Protein 3IVY (pdb70)

Radius of gyration: 20.56 Å; Cα contacts (8 Å, |Δi|>4): 728; chains: 1; bounding box: 54×57×47 Å

Sequence (399 aa):
PNLPPGFDFTDPAIYAERLPVAEFAELRSAAPIWWNNGQDPGKGGGFHDGGFWAITKLNDVKEISRRHSDVFSSYEENGVIPRFKNDIAREDIEVQRFVMLNMDAPHHHTRLRKIISRGFTPRAVGRLHDELQERAQKIAAEAAAAGSGDFVEQVSCELPLQAIAGLLGVPQQEDRGKLFHWSNEMTGNEDPEYAHIDPKASSAELIGYAMKMAEEKIVTQLIQADGEKLSDDEFGFFVVMMLAVAGNETTRNSSITQGMMAFAEHPDQWELYKKVRPETAADEIVRWATPVTAFQRTALRDYELSGVQIIKKGQRVVMFYRSANFDEEVFQDPFTFNILRNPNPHVGFGGTGAHYCIGANLARMMTINLIFNAVADHMMPDLKPISAPERLRSGWLLNGIKHWQVVDYTG

Foldseek 3Di:
DPDDPLDALLALVVLLPDRPQVVLVCCLVPPQWDWRFHDALGFQADGPGTFIEHQAQVLQQVLQAPCVFWACQPQHWARHHRSPDDSVVRNVLCLALSRHGPPVNVQVCVLCLLLQPPVLLVVCQVVLLVVLLVLLQVCLVVQWFWCLVRFQAPSLLVSLCVSVVPDPVCSVLLSVLLVLQDDFCFPVNVPGDNVVSLVVQLVVQLVVCVPAVSNSQQDPCCRHDDSSSSSSHSSVCSVPRGQLLSQLQVQLVVLCQVVVVQLVVCLVPVDPQQLLLSLLRRLQFQKIKTAGCAWDAGPRDTRGHGHMYIHGLNSNSQRCVPFPPSVRRDSPGPPRQGQSQGRPHDPRNSCVVSSSSSNSSNSNSLSVRQSPKHFDDDFRFGSGSTGTGTDTTMIRRND

Organism: Mycobacterium tuberculosis (strain ATCC 25618 / H37Rv) (NCBI:txid83332)

CATH classification: 1.10.630.10

Nearest PDB structures (foldseek):
  3iw1-assembly1_A  TM=1.002E+00  e=1.110E-66  Mycobacterium tuberculosis H37Rv
  7zqr-assembly2_B  TM=9.983E-01  e=8.176E-66  Mycobacterium tuberculosis H37Rv
  7zic-assembly2_B  TM=9.950E-01  e=1.049E-65  Mycobacterium tuberculosis H37Rv
  7qwn-assembly1_B  TM=9.939E-01  e=3.308E-65  Mycobacterium tuberculosis H37Rv
  2xn8-assembly1_A  TM=9.928E-01  e=6.020E-65  Mycobacterium tuberculosis H37Rv

Solvent-accessible surface area: 16709 Å² total; per-residue (Å²): 71,133,25,78,139,76,26,15,0,0,45,5,50,18,1,38,131,95,35,0,57,74,27,3,30,50,0,17,94,59,17,54,14,56,90,0,38,18,92,133,46,125,3,0,3,10,138,72,37,0,0,39,0,0,0,34,3,103,8,0,42,43,0,7,131,59,38,113,3,1,1,2,99,64,19,6,1,27,0,18,28,100,60,132,39,41,88,119,43,4,62,90,59,49,116,20,15,39,5,22,36,75,101,132,8,80,84,13,57,113,0,4,44,39,0,24,45,116,156,9,14,44,67,13,58,106,68,0,75,131,78,1,57,130,10,0,38,95,3,32,93,58,20,50,10,21,0,7,125,61,0,0,25,71,0,2,6,11,4,13,0,13,7,7,48,4,58,122,133,31,29,55,100,3,30,113,30,4,61,32,14,16,43,37,52,5,109,72,62,79,149,39,71,41,133,42,6,31,65,93,0,36,39,33,1,67,47,18,1,136,148,120,43,3,61,94,0,22,113,59,109,87,64,99,2,49,56,55,38,0,0,51,6,6,17,14,14,3,36,51,26,0,18,24,10,34,3,2,0,0,10,0,3,52,2,2,39,133,43,86,115,35,14,84,59,3,38,157,89,82,18,151,34,1,3,28,0,1,4,0,50,0,0,8,15,1,0,32,0,16,0,0,76,132,68,22,110,0,79,62,34,88,0,89,149,31,50,0,0,0,0,0,8,16,0,0,0,9,2,88,147,49,5,153,91,12,94,67,1,48,0,87,13,118,108,33,47,22,0,10,25,13,5,73,34,48,34,72,44,46,17,5,96,15,15,58,45,2,1,43,11,0,1,42,0,0,7,78,67,2,50,78,15,103,65,98,63,77,44,84,36,8,69,4,3,16,6,0,1,5,32,55,9,70,1,36,2,90,45

InterPro domains:
  IPR001128 Cytochrome P450 [PF00067] (304-393)
  IPR002397 Cytochrome P450, B-class [PR00359] (119-130)
  IPR002397 Cytochrome P450, B-class [PR00359] (165-181)
  IPR002397 Cytochrome P450, B-class [PR00359] (182-197)
  IPR002397 Cytochrome P450, B-class [PR00359] (222-244)
  IPR002397 Cytochrome P450, B-class [PR00359] (301-312)
  IPR002397 Cytochrome P450, B-class [PR00359] (318-345)
  IPR002397 Cytochrome P450, B-class [PR00359] (346-361)
  IPR002397 Cytochrome P450, B-class [PR00359] (368-377)
  IPR002397 Cytochrome P450, B-class [PR00359] (377-388)
  IPR036396 Cytochrome P450 superfamily [G3DSA:1.10.630.10] (21-433)
  IPR036396 Cytochrome P450 superfamily [SSF48264] (16-428)

Secondary structure (DSSP, 8-state):
----TT--TT-HHHHTT---HHHHHHHHHH-SEEEEE--TT-STT--SSEEEEE-SHHHHHHHHH-TTTEESTTT-S-----TT--HHHHHGGGGSGGG--TTHHHHHHHHHGGGS-HHHHHTTHHHHHHHHHHHHHHHHHH-EEEHIIIIISHHHHHHHHHHHT--HHHHHHHHHHHTT-S----GGGTT--HHHHHHHHHHHHHHHHHH--HHHHHS-------HHHHHHHHHHHHHHSSHHHHHHHHHHHHHHHH-HHHHHHHHHH--TTHHHHHHHHH-SB-EEEEEESS-EEETTEEE-TT-EEEEEHHHHTT-TTTSSSTTS--TT--S----TT-SSSTT--TTHHHHHHHHHHHHHHHHHH-TT-EESSPPEEP--SSB--EEE-EEES--

Structure (mmCIF, N/CA/C/O backbone):
data_3IVY
#
_entry.id   3IVY
#
_cell.length_a   60.030
_cell.length_b   86.020
_cell.length_c   89.630
_cell.angle_alpha   90.00
_cell.angle_beta   90.00
_cell.angle_gamma   90.00
#
_symmetry.space_group_name_H-M   'P 21 21 21'
#
loop_
_entity.id
_entity.type
_entity.pdbx_description
1 polymer 'Cytochrome P450 CYP125'
2 non-polymer 'PROTOPORPHYRIN IX CONTAINING FE'
3 water water
#
loop_
_atom_site.group_PDB
_atom_site.id
_atom_site.type_symbol
_atom_site.label_atom_id
_atom_site.label_alt_id
_atom_site.label_comp_id
_atom_site.label_asym_id
_atom_site.label_entity_id
_atom_site.label_seq_id
_atom_site.pdbx_PDB_ins_code
_atom_site.Cartn_x
_atom_site.Cartn_y
_atom_site.Cartn_z
_atom_site.occupancy
_atom_site.B_iso_or_equiv
_atom_site.auth_seq_id
_atom_site.auth_comp_id
_atom_site.auth_asym_id
_atom_site.auth_atom_id
_atom_site.pdbx_PDB_model_num
ATOM 1 N N . PRO A 1 20 ? 23.992 8.435 12.946 1.00 32.53 20 PRO A N 1
ATOM 2 C CA . PRO A 1 20 ? 22.720 8.836 13.541 1.00 32.06 20 PRO A CA 1
ATOM 3 C C . PRO A 1 20 ? 21.493 8.215 12.895 1.00 32.81 20 PRO A C 1
ATOM 4 O O . PRO A 1 20 ? 21.556 7.923 11.675 1.00 32.83 20 PRO A O 1
ATOM 8 N N . ASN A 1 21 ? 20.415 8.069 13.648 1.00 32.47 21 ASN A N 1
ATOM 9 C CA . ASN A 1 21 ? 19.225 7.493 13.107 1.00 32.95 21 ASN A CA 1
ATOM 10 C C . ASN A 1 21 ? 18.435 8.526 12.349 1.00 31.22 21 ASN A C 1
ATOM 11 O O . ASN A 1 21 ? 17.599 9.273 12.954 1.00 31.95 21 ASN A O 1
ATOM 16 N N . LEU A 1 22 ? 18.752 8.694 11.087 1.00 29.98 22 LEU A N 1
ATOM 17 C CA . LEU A 1 22 ? 18.097 9.664 10.207 1.00 29.28 22 LEU A CA 1
ATOM 18 C C . LEU A 1 22 ? 17.776 8.930 8.915 1.00 31.82 22 LEU A C 1
ATOM 19 O O . LEU A 1 22 ? 18.527 8.046 8.451 1.00 32.94 22 LEU A O 1
ATOM 24 N N . PRO A 1 23 ? 16.724 9.378 8.252 1.00 32.89 23 PRO A N 1
ATOM 25 C CA . PRO A 1 23 ? 16.473 8.808 6.938 1.00 34.15 23 PRO A CA 1
ATOM 26 C C . PRO A 1 23 ? 17.642 8.999 5.939 1.00 35.44 23 PRO A C 1
ATOM 27 O O . PRO A 1 23 ? 18.346 10.055 5.986 1.00 35.04 23 PRO A O 1
ATOM 31 N N . PRO A 1 24 ? 17.807 8.034 5.019 1.00 36.28 24 PRO A N 1
ATOM 32 C CA . PRO A 1 24 ? 18.729 8.220 3.879 1.00 36.34 24 PRO A CA 1
ATOM 33 C C . PRO A 1 24 ? 18.376 9.475 3.091 1.00 35.34 24 PRO A C 1
ATOM 34 O O . PRO A 1 24 ? 17.224 9.776 2.759 1.00 35.86 24 PRO A O 1
ATOM 38 N N . GLY A 1 25 ? 19.392 10.272 2.872 1.00 34.21 25 GLY A N 1
ATOM 39 C CA . GLY A 1 25 ? 19.204 11.490 2.069 1.00 31.18 25 GLY A CA 1
ATOM 40 C C . GLY A 1 25 ? 18.690 12.715 2.819 1.00 27.72 25 GLY A C 1
ATOM 41 O O . GLY A 1 25 ? 18.554 13.757 2.211 1.00 28.29 25 GLY A O 1
ATOM 42 N N . PHE A 1 26 ? 18.405 12.569 4.110 1.00 23.98 26 PHE A N 1
ATOM 43 C CA . PHE A 1 26 ? 17.824 13.687 4.872 1.00 20.98 26 PHE A CA 1
ATOM 44 C C . PHE A 1 26 ? 18.744 14.965 4.785 1.00 18.29 26 PHE A C 1
ATOM 45 O O . PHE A 1 26 ? 20.026 14.834 4.812 1.00 19.63 26 PHE A O 1
ATOM 53 N N . ASP A 1 27 ? 18.147 16.148 4.666 1.00 15.16 27 ASP A N 1
ATOM 54 C CA . ASP A 1 27 ? 18.965 17.352 4.538 1.00 13.22 27 ASP A CA 1
ATOM 55 C C . ASP A 1 27 ? 18.357 18.374 5.451 1.00 11.71 27 ASP A C 1
ATOM 56 O O . ASP A 1 27 ? 17.173 18.772 5.296 1.00 12.06 27 ASP A O 1
ATOM 61 N N . PHE A 1 28 ? 19.137 18.863 6.400 1.00 11.00 28 PHE A N 1
ATOM 62 C CA . PHE A 1 28 ? 18.643 19.778 7.457 1.00 11.53 28 PHE A CA 1
ATOM 63 C C . PHE A 1 28 ? 18.327 21.169 6.924 1.00 10.89 28 PHE A C 1
ATOM 64 O O . PHE A 1 28 ? 17.754 22.015 7.620 1.00 12.58 28 PHE A O 1
ATOM 72 N N . THR A 1 29 ? 18.640 21.417 5.655 1.00 11.17 29 THR A N 1
ATOM 73 C CA . THR A 1 29 ? 18.301 22.705 5.012 1.00 11.57 29 THR A CA 1
ATOM 74 C C . THR A 1 29 ? 17.091 22.558 4.030 1.00 11.96 29 THR A C 1
ATOM 75 O O . THR A 1 29 ? 16.764 23.490 3.334 1.00 12.38 29 THR A O 1
ATOM 79 N N . ASP A 1 30 ? 16.473 21.353 3.989 1.00 12.43 30 ASP A N 1
ATOM 80 C CA . ASP A 1 30 ? 15.397 21.116 3.000 1.00 12.42 30 ASP A CA 1
ATOM 81 C C . ASP A 1 30 ? 14.160 21.982 3.266 1.00 11.06 30 ASP A C 1
ATOM 82 O O . ASP A 1 30 ? 13.496 21.795 4.328 1.00 12.22 30 ASP A O 1
ATOM 87 N N . PRO A 1 31 ? 13.765 22.857 2.349 1.00 12.20 31 PRO A N 1
ATOM 88 C CA . PRO A 1 31 ? 12.579 23.692 2.590 1.00 12.61 31 PRO A CA 1
ATOM 89 C C . PRO A 1 31 ? 11.314 22.900 2.700 1.00 11.65 31 PRO A C 1
ATOM 90 O O . PRO A 1 31 ? 10.341 23.346 3.333 1.00 12.60 31 PRO A O 1
ATOM 94 N N . ALA A 1 32 ? 11.292 21.677 2.128 1.00 12.29 32 ALA A N 1
ATOM 95 C CA . ALA A 1 32 ? 10.062 20.826 2.302 1.00 13.79 32 ALA A CA 1
ATOM 96 C C . ALA A 1 32 ? 9.834 20.476 3.724 1.00 14.06 32 ALA A C 1
ATOM 97 O O . ALA A 1 32 ? 8.671 20.283 4.103 1.00 16.35 32 ALA A O 1
ATOM 99 N N . ILE A 1 33 ? 10.853 20.394 4.571 1.00 13.22 33 ILE A N 1
ATOM 100 C CA . ILE A 1 33 ? 10.615 20.095 5.982 1.00 13.35 33 ILE A CA 1
ATOM 101 C C . ILE A 1 33 ? 10.040 21.318 6.632 1.00 13.27 33 ILE A C 1
ATOM 102 O O . ILE A 1 33 ? 8.965 21.210 7.300 1.00 14.13 33 ILE A O 1
ATOM 107 N N . TYR A 1 34 ? 10.626 22.518 6.472 1.00 12.50 34 TYR A N 1
ATOM 108 C CA . TYR A 1 34 ? 10.217 23.718 7.186 1.00 12.71 34 TYR A CA 1
ATOM 109 C C . TYR A 1 34 ? 8.821 24.244 6.775 1.00 12.89 34 TYR A C 1
ATOM 110 O O . TYR A 1 34 ? 8.190 24.907 7.584 1.00 13.72 34 TYR A O 1
ATOM 119 N N . ALA A 1 35 ? 8.387 23.910 5.539 1.00 12.67 35 ALA A N 1
ATOM 120 C CA . ALA A 1 35 ? 6.985 24.268 5.169 1.00 12.51 35 ALA A CA 1
ATOM 121 C C . ALA A 1 35 ? 6.041 23.605 6.144 1.00 13.59 35 ALA A C 1
ATOM 122 O O . ALA A 1 35 ? 4.882 24.084 6.254 1.00 15.71 35 ALA A O 1
ATOM 124 N N . GLU A 1 36 ? 6.413 22.452 6.704 1.00 14.23 36 GLU A N 1
ATOM 125 C CA . GLU A 1 36 ? 5.503 21.697 7.596 1.00 15.40 36 GLU A CA 1
ATOM 126 C C . GLU A 1 36 ? 5.859 21.742 9.064 1.00 13.70 36 GLU A C 1
ATOM 127 O O . GLU A 1 36 ? 4.949 21.771 9.930 1.00 15.00 36 GLU A O 1
ATOM 133 N N . ARG A 1 37 ? 7.139 21.797 9.443 1.00 13.12 37 ARG A N 1
ATOM 134 C CA . ARG A 1 37 ? 7.515 21.618 10.891 1.00 13.93 37 ARG A CA 1
ATOM 135 C C . ARG A 1 37 ? 8.983 22.023 11.027 1.00 13.65 37 ARG A C 1
ATOM 136 O O . ARG A 1 37 ? 9.720 22.172 10.020 1.00 14.10 37 ARG A O 1
ATOM 144 N N . LEU A 1 38 ? 9.406 22.205 12.302 1.00 12.64 38 LEU A N 1
ATOM 145 C CA . LEU A 1 38 ? 10.832 22.273 12.633 1.00 11.87 38 LEU A CA 1
ATOM 146 C C . LEU A 1 38 ? 11.288 20.863 12.921 1.00 13.21 38 LEU A C 1
ATOM 147 O O . LEU A 1 38 ? 10.633 20.113 13.617 1.00 15.80 38 LEU A O 1
ATOM 152 N N . PRO A 1 39 ? 12.507 20.470 12.454 1.00 13.39 39 PRO A N 1
ATOM 153 C CA . PRO A 1 39 ? 12.906 19.053 12.614 1.00 15.30 39 PRO A CA 1
ATOM 154 C C . PRO A 1 39 ? 13.621 18.869 13.966 1.00 15.04 39 PRO A C 1
ATOM 155 O O . PRO A 1 39 ? 14.821 18.562 14.068 1.00 15.01 39 PRO A O 1
ATOM 159 N N . VAL A 1 40 ? 12.844 19.075 15.027 1.00 15.11 40 VAL A N 1
ATOM 160 C CA . VAL A 1 40 ? 13.368 19.091 16.366 1.00 15.44 40 VAL A CA 1
ATOM 161 C C . VAL A 1 40 ? 13.958 17.715 16.771 1.00 15.82 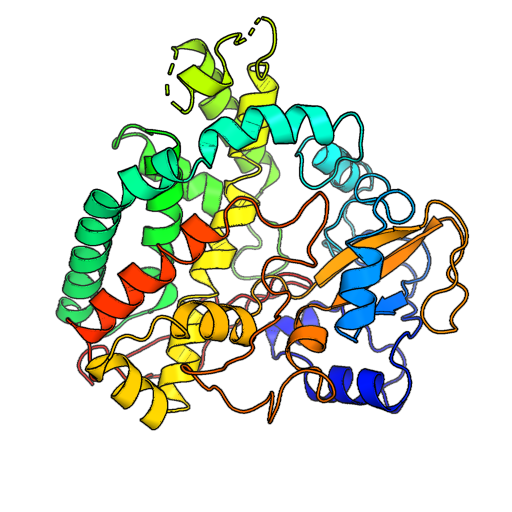40 VAL A C 1
ATOM 162 O O . VAL A 1 40 ? 15.027 17.630 17.379 1.00 16.39 40 VAL A O 1
ATOM 166 N N . ALA A 1 41 ? 13.241 16.643 16.484 1.00 16.12 41 ALA A N 1
ATOM 167 C CA . ALA A 1 41 ? 13.728 15.300 16.868 1.00 17.29 41 ALA A CA 1
ATOM 168 C C . ALA A 1 41 ? 15.015 14.984 16.108 1.00 16.74 41 ALA A C 1
ATOM 169 O O . ALA A 1 41 ? 15.929 14.411 16.664 1.00 17.46 41 ALA A O 1
ATOM 171 N N . GLU A 1 42 ? 15.077 15.379 14.834 1.00 16.05 42 GLU A N 1
ATOM 172 C CA . GLU A 1 42 ? 16.318 15.104 14.102 1.00 16.08 42 GLU A CA 1
ATOM 173 C C . GLU A 1 42 ? 17.526 15.929 14.550 1.00 15.45 42 GLU A C 1
ATOM 174 O O . GLU A 1 42 ? 18.656 15.337 14.685 1.00 16.07 42 GLU A O 1
ATOM 180 N N . PHE A 1 43 ? 17.317 17.152 14.989 1.00 14.24 43 PHE A N 1
ATOM 181 C CA . PHE A 1 43 ? 18.473 17.894 15.560 1.00 13.19 43 PHE A CA 1
ATOM 182 C C . PHE A 1 43 ? 18.821 17.189 16.860 1.00 13.94 43 PHE A C 1
ATOM 183 O O . PHE A 1 43 ? 20.049 17.116 17.172 1.00 14.32 43 PHE A O 1
ATOM 191 N N . ALA A 1 44 ? 17.819 16.812 17.697 1.00 14.49 44 ALA A N 1
ATOM 192 C CA . ALA A 1 44 ? 18.182 16.169 18.978 1.00 15.97 44 ALA A CA 1
ATOM 193 C C . ALA A 1 44 ? 19.023 14.896 18.769 1.00 16.92 44 ALA A C 1
ATOM 194 O O . ALA A 1 44 ? 19.970 14.590 19.498 1.00 16.69 44 ALA A O 1
ATOM 196 N N . GLU A 1 45 ? 18.754 14.185 17.716 1.00 17.56 45 GLU A N 1
ATOM 197 C CA . GLU A 1 45 ? 19.489 12.979 17.406 1.00 19.32 45 GLU A CA 1
ATOM 198 C C . GLU A 1 45 ? 20.930 13.313 17.002 1.00 18.07 45 GLU A C 1
ATOM 199 O O . GLU A 1 45 ? 21.847 12.583 17.458 1.00 19.34 45 GLU A O 1
ATOM 205 N N . LEU A 1 46 ? 21.184 14.354 16.203 1.00 17.14 46 LEU A N 1
ATOM 206 C CA . LEU A 1 46 ? 22.591 14.738 15.916 1.00 17.01 46 LEU A CA 1
ATOM 207 C C . LEU A 1 46 ? 23.219 15.155 17.230 1.00 17.70 46 LEU A C 1
ATOM 208 O O . LEU A 1 46 ? 24.396 14.729 17.469 1.00 19.09 46 LEU A O 1
ATOM 213 N N . ARG A 1 47 ? 22.602 15.976 18.078 1.00 17.24 47 ARG A N 1
ATOM 214 C CA . ARG A 1 47 ? 23.343 16.426 19.257 1.00 17.04 47 ARG A CA 1
ATOM 215 C C . ARG A 1 47 ? 23.769 15.222 20.060 1.00 19.76 47 ARG A C 1
ATOM 216 O O . ARG A 1 47 ? 24.808 15.263 20.651 1.00 20.84 47 ARG A O 1
ATOM 224 N N . SER A 1 48 ? 22.993 14.158 20.110 1.00 21.07 48 SER A N 1
ATOM 225 C CA . SER A 1 48 ? 23.282 12.959 20.865 1.00 23.15 48 SER A CA 1
ATOM 226 C C . SER A 1 48 ? 24.310 12.050 20.170 1.00 23.57 48 SER A C 1
ATOM 227 O O . SER A 1 48 ? 25.203 11.445 20.807 1.00 26.01 48 SER A O 1
ATOM 230 N N . ALA A 1 49 ? 24.127 11.778 18.903 1.00 22.37 49 ALA A N 1
ATOM 231 C CA . ALA A 1 49 ? 24.812 10.717 18.223 1.00 23.24 49 ALA A CA 1
ATOM 232 C C . ALA A 1 49 ? 25.968 11.236 17.278 1.00 22.73 49 ALA A C 1
ATOM 233 O O . ALA A 1 49 ? 26.902 10.454 16.933 1.00 23.42 49 ALA A O 1
ATOM 235 N N . ALA A 1 50 ? 25.907 12.467 16.802 1.00 21.34 50 ALA A N 1
ATOM 236 C CA . ALA A 1 50 ? 26.881 12.960 15.742 1.00 19.62 50 ALA A CA 1
ATOM 237 C C . ALA A 1 50 ? 26.774 14.503 15.729 1.00 18.23 50 ALA A C 1
ATOM 238 O O . ALA A 1 50 ? 26.233 15.052 14.811 1.00 17.21 50 ALA A O 1
ATOM 240 N N . PRO A 1 51 ? 27.289 15.200 16.811 1.00 16.83 51 PRO A N 1
ATOM 241 C CA . PRO A 1 51 ? 26.986 16.658 16.92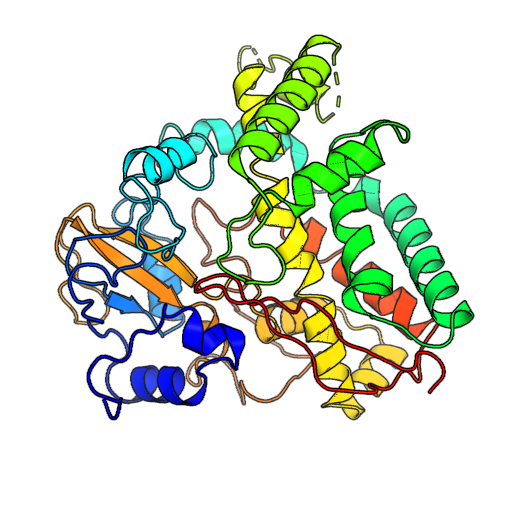0 1.00 16.46 51 PRO A CA 1
ATOM 242 C C . PRO A 1 51 ? 27.577 17.486 15.793 1.00 15.56 51 PRO A C 1
ATOM 243 O O . PRO A 1 51 ? 27.070 18.601 15.598 1.00 15.96 51 PRO A O 1
ATOM 247 N N . ILE A 1 52 ? 28.649 17.043 15.112 1.00 15.66 52 ILE A N 1
ATOM 248 C CA . ILE A 1 52 ? 29.096 17.628 13.858 1.00 15.41 52 ILE A CA 1
ATOM 249 C C . ILE A 1 52 ? 28.975 16.498 12.817 1.00 16.90 52 ILE A C 1
ATOM 250 O O . ILE A 1 52 ? 29.632 15.472 12.939 1.00 19.35 52 ILE A O 1
ATOM 255 N N . TRP A 1 53 ? 28.148 16.688 11.797 1.00 14.84 53 TRP A N 1
ATOM 256 C CA . TRP A 1 53 ? 27.807 15.572 10.879 1.00 14.38 53 TRP A CA 1
ATOM 257 C C . TRP A 1 53 ? 27.799 16.068 9.487 1.00 14.09 53 TRP A C 1
ATOM 258 O O . TRP A 1 53 ? 27.245 17.116 9.192 1.00 14.07 53 TRP A O 1
ATOM 269 N N . TRP A 1 54 ? 28.393 15.353 8.564 1.00 14.07 54 TRP A N 1
ATOM 270 C CA . TRP A 1 54 ? 28.403 15.744 7.146 1.00 14.08 54 TRP A CA 1
ATOM 271 C C . TRP A 1 54 ? 27.022 15.402 6.533 1.00 14.50 54 TRP A C 1
ATOM 272 O O . TRP A 1 54 ? 26.566 14.275 6.456 1.00 16.03 54 TRP A O 1
ATOM 283 N N A ASN A 1 55 ? 26.389 16.475 6.116 0.29 14.63 55 ASN A N 1
ATOM 284 N N B ASN A 1 55 ? 26.412 16.472 6.095 0.71 12.91 55 ASN A N 1
ATOM 285 C CA A ASN A 1 55 ? 25.110 16.418 5.449 0.29 14.99 55 ASN A CA 1
ATOM 286 C CA B ASN A 1 55 ? 25.118 16.424 5.408 0.71 12.92 55 ASN A CA 1
ATOM 287 C C A ASN A 1 55 ? 25.366 16.465 3.945 0.29 14.61 55 ASN A C 1
ATOM 288 C C B ASN A 1 55 ? 25.382 16.473 3.904 0.71 13.07 55 ASN A C 1
ATOM 289 O O A ASN A 1 55 ? 25.511 17.535 3.372 0.29 15.09 55 ASN A O 1
ATOM 290 O O B ASN A 1 55 ? 25.511 17.526 3.314 0.71 13.48 55 ASN A O 1
ATOM 299 N N . GLY A 1 56 ? 25.425 15.291 3.328 1.00 13.81 56 GLY A N 1
ATOM 300 C CA . GLY A 1 56 ? 25.595 15.221 1.873 1.00 12.89 56 GLY A CA 1
ATOM 301 C C . GLY A 1 56 ? 24.393 15.744 1.111 1.00 13.40 56 GLY A C 1
ATOM 302 O O . GLY A 1 56 ? 23.244 15.639 1.611 1.00 14.93 56 GLY A O 1
ATOM 303 N N . GLN A 1 57 ? 24.659 16.345 -0.039 1.00 12.45 57 GLN A N 1
ATOM 304 C CA . GLN A 1 57 ? 23.554 16.814 -0.922 1.00 12.64 57 GLN A CA 1
ATOM 305 C C . GLN A 1 57 ? 23.824 16.325 -2.318 1.00 13.82 57 GLN A C 1
ATOM 306 O O . GLN A 1 57 ? 24.966 16.561 -2.834 1.00 14.64 57 GLN A O 1
ATOM 312 N N . ASP A 1 58 ? 22.826 15.763 -2.961 1.00 14.69 58 ASP A N 1
ATOM 313 C CA . ASP A 1 58 ? 23.007 15.268 -4.336 1.00 16.38 58 ASP A CA 1
ATOM 314 C C . ASP A 1 58 ? 22.978 16.353 -5.345 1.00 15.61 58 ASP A C 1
ATOM 315 O O . ASP A 1 58 ? 22.533 17.445 -5.045 1.00 14.09 58 ASP A O 1
ATOM 320 N N . PRO A 1 59 ? 23.524 16.138 -6.562 1.00 18.25 59 PRO A N 1
ATOM 321 C CA . PRO A 1 59 ? 23.544 17.196 -7.570 1.00 19.19 59 PRO A CA 1
ATOM 322 C C . PRO A 1 59 ? 22.129 17.785 -7.815 1.00 19.22 59 PRO A C 1
ATOM 323 O O . PRO A 1 59 ? 21.145 16.997 -7.927 1.00 20.96 59 PRO A O 1
ATOM 327 N N . GLY A 1 60 ? 22.046 19.094 -7.937 1.00 17.56 60 GLY A N 1
ATOM 328 C CA . GLY A 1 60 ? 20.757 19.748 -8.177 1.00 17.95 60 GLY A CA 1
ATOM 329 C C . GLY A 1 60 ? 19.902 19.835 -6.944 1.00 16.45 60 GLY A C 1
ATOM 330 O O . GLY A 1 60 ? 18.775 20.350 -7.061 1.00 17.68 60 GLY A O 1
ATOM 331 N N . LYS A 1 61 ? 20.352 19.337 -5.786 1.00 14.07 61 LYS A N 1
ATOM 332 C CA . LYS A 1 61 ? 19.526 19.443 -4.548 1.00 14.00 61 LYS A CA 1
ATOM 333 C C . LYS A 1 61 ? 20.276 20.159 -3.421 1.00 15.00 61 LYS A C 1
ATOM 334 O O . LYS A 1 61 ? 19.947 19.990 -2.253 1.00 16.86 61 LYS A O 1
ATOM 340 N N . GLY A 1 62 ? 21.199 21.000 -3.813 1.00 13.13 62 GLY A N 1
ATOM 341 C CA . GLY A 1 62 ? 21.981 21.659 -2.758 1.00 12.63 62 GLY A CA 1
ATOM 342 C C . GLY A 1 62 ? 21.599 23.082 -2.499 1.00 12.39 62 GLY A C 1
ATOM 343 O O . GLY A 1 62 ? 22.344 23.910 -1.921 1.00 13.15 62 GLY A O 1
ATOM 344 N N . GLY A 1 63 ? 20.403 23.512 -2.936 1.00 11.27 63 GLY A N 1
ATOM 345 C CA . GLY A 1 63 ? 19.968 24.869 -2.671 1.00 12.09 63 GLY A CA 1
ATOM 346 C C . GLY A 1 63 ? 20.879 25.980 -3.234 1.00 12.03 63 GLY A C 1
ATOM 347 O O . GLY A 1 63 ? 20.933 27.066 -2.691 1.00 13.99 63 GLY A O 1
ATOM 348 N N . GLY A 1 64 ? 21.474 25.746 -4.427 1.00 12.42 64 GLY A N 1
ATOM 349 C CA . GLY A 1 64 ? 22.303 26.773 -5.082 1.00 13.11 64 GLY A CA 1
ATOM 350 C C . GLY A 1 64 ? 23.758 26.466 -4.848 1.00 13.46 64 GLY A C 1
ATOM 351 O O . GLY A 1 64 ? 24.521 27.111 -5.555 1.00 13.84 64 GLY A O 1
ATOM 352 N N . PHE A 1 65 ? 24.115 25.483 -4.038 1.00 12.19 65 PHE A N 1
ATOM 353 C CA . PHE A 1 65 ? 25.537 25.178 -3.849 1.00 12.89 65 PHE A CA 1
ATOM 354 C C . PHE A 1 65 ? 25.748 23.844 -4.448 1.00 14.43 65 PHE A C 1
ATOM 355 O O . PHE A 1 65 ? 24.885 22.937 -4.466 1.00 17.92 65 PHE A O 1
ATOM 363 N N . HIS A 1 66 ? 26.957 23.636 -4.984 1.00 15.06 66 HIS A N 1
ATOM 364 C CA . HIS A 1 66 ? 27.260 22.429 -5.838 1.00 15.11 66 HIS A CA 1
ATOM 365 C C . HIS A 1 66 ? 28.487 21.705 -5.367 1.00 15.12 66 HIS A C 1
ATOM 366 O O . HIS A 1 66 ? 29.238 21.147 -6.160 1.00 17.98 66 HIS A O 1
ATOM 373 N N . ASP A 1 67 ? 28.686 21.736 -4.074 1.00 14.08 67 ASP A N 1
ATOM 374 C CA . ASP A 1 67 ? 29.947 21.292 -3.510 1.00 14.20 67 ASP A CA 1
ATOM 375 C C . ASP A 1 67 ? 29.755 19.954 -2.837 1.00 15.85 67 ASP A C 1
ATOM 376 O O . ASP A 1 67 ? 30.663 19.398 -2.218 1.00 19.13 67 ASP A O 1
ATOM 381 N N . GLY A 1 68 ? 28.550 19.386 -2.845 1.00 14.61 68 GLY A N 1
ATOM 382 C CA . GLY A 1 68 ? 28.290 18.052 -2.354 1.00 14.55 68 GLY A CA 1
ATOM 383 C C . GLY A 1 68 ? 27.724 18.024 -0.920 1.00 13.38 68 GLY A C 1
ATOM 384 O O . GLY A 1 68 ? 27.436 16.947 -0.431 1.00 14.31 68 GLY A O 1
ATOM 385 N N . GLY A 1 69 ? 27.694 19.148 -0.219 1.00 13.02 69 GLY A N 1
ATOM 386 C CA . GLY A 1 69 ? 27.083 19.159 1.105 1.00 12.84 69 GLY A CA 1
ATOM 387 C C . GLY A 1 69 ? 27.829 20.091 2.068 1.00 11.35 69 GLY A C 1
ATOM 388 O O . GLY A 1 69 ? 28.563 20.971 1.619 1.00 13.93 69 GLY A O 1
ATOM 389 N N . PHE A 1 70 ? 27.575 19.925 3.356 1.00 11.47 70 PHE A N 1
ATOM 390 C CA . PHE A 1 70 ? 28.082 20.834 4.370 1.00 12.10 70 PHE A CA 1
ATOM 391 C C . PHE A 1 70 ? 28.115 20.109 5.681 1.00 11.93 70 PHE A C 1
ATOM 392 O O . PHE A 1 70 ? 27.471 19.044 5.898 1.00 12.63 70 PHE A O 1
ATOM 400 N N . TRP A 1 71 ? 28.914 20.659 6.607 1.00 11.14 71 TRP A N 1
ATOM 401 C CA . TRP A 1 71 ? 28.897 20.106 8.007 1.00 11.06 71 TRP A CA 1
ATOM 402 C C . TRP A 1 71 ? 27.779 20.746 8.845 1.00 10.49 71 TRP A C 1
ATOM 403 O O . TRP A 1 71 ? 27.700 21.967 8.888 1.00 11.94 71 TRP A O 1
ATOM 414 N N . ALA A 1 72 ? 26.917 19.898 9.360 1.00 10.95 72 ALA A N 1
ATOM 415 C CA . ALA A 1 72 ? 25.810 20.421 10.215 1.00 11.58 72 ALA A CA 1
ATOM 416 C C . ALA A 1 72 ? 26.448 20.635 11.619 1.00 11.21 72 ALA A C 1
ATOM 417 O O . ALA A 1 72 ? 26.989 19.675 12.193 1.00 12.91 72 ALA A O 1
ATOM 419 N N . ILE A 1 73 ? 26.275 21.854 12.111 1.00 11.05 73 ILE A N 1
ATOM 420 C CA . ILE A 1 73 ? 26.801 22.187 13.461 1.00 10.96 73 ILE A CA 1
ATOM 421 C C . ILE A 1 73 ? 25.578 22.333 14.399 1.00 10.94 73 ILE A C 1
ATOM 422 O O . ILE A 1 73 ? 24.708 23.189 14.106 1.00 12.27 73 ILE A O 1
ATOM 427 N N . THR A 1 74 ? 25.520 21.521 15.441 1.00 11.76 74 THR A N 1
ATOM 428 C CA . THR A 1 74 ? 24.280 21.421 16.224 1.00 11.61 74 THR A CA 1
ATOM 429 C C . THR A 1 74 ? 24.476 21.838 17.663 1.00 11.67 74 THR A C 1
ATOM 430 O O . THR A 1 74 ? 23.446 22.018 18.377 1.00 12.96 74 THR A O 1
ATOM 434 N N . LYS A 1 75 ? 25.718 21.993 18.149 1.00 12.90 75 LYS A N 1
ATOM 435 C CA . LYS A 1 75 ? 25.925 22.325 19.575 1.00 14.48 75 LYS A CA 1
ATOM 436 C C . LYS A 1 75 ? 26.281 23.765 19.779 1.00 14.13 75 LYS A C 1
ATOM 437 O O . LYS A 1 75 ? 26.978 24.413 18.974 1.00 14.47 75 LYS A O 1
ATOM 443 N N . LEU A 1 76 ? 25.813 24.305 20.896 1.00 14.36 76 LEU A N 1
ATOM 444 C CA . LEU A 1 76 ? 25.988 25.739 21.170 1.00 15.00 76 LEU A CA 1
ATOM 445 C C . LEU A 1 76 ? 27.495 26.131 21.223 1.00 15.85 76 LEU A C 1
ATOM 446 O O . LEU A 1 76 ? 27.873 27.112 20.617 1.00 16.90 76 LEU A O 1
ATOM 451 N N . ASN A 1 77 ? 28.366 25.319 21.892 1.00 16.32 77 ASN A N 1
ATOM 452 C CA . ASN A 1 77 ? 29.771 25.767 21.938 1.00 18.33 77 ASN A CA 1
ATOM 453 C C . ASN A 1 77 ? 30.431 25.780 20.584 1.00 16.78 77 ASN A C 1
ATOM 454 O O . ASN A 1 77 ? 31.212 26.664 20.329 1.00 17.58 77 ASN A O 1
ATOM 459 N N . ASP A 1 78 ? 30.045 24.844 19.711 1.00 14.62 78 ASP A N 1
ATOM 460 C CA . ASP A 1 78 ? 30.648 24.857 18.366 1.00 14.58 78 ASP A CA 1
ATOM 461 C C . ASP A 1 78 ? 30.170 26.043 1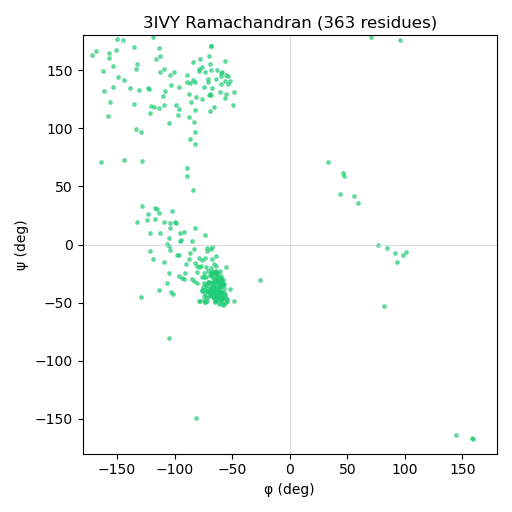7.528 1.00 13.72 78 ASP A C 1
ATOM 462 O O . ASP A 1 78 ? 30.927 26.600 16.774 1.00 14.46 78 ASP A O 1
ATOM 467 N N . VAL A 1 79 ? 28.862 26.339 17.645 1.00 12.86 79 VAL A N 1
ATOM 468 C CA . VAL A 1 79 ? 28.407 27.540 16.955 1.00 13.20 79 VAL A CA 1
ATOM 469 C C . VAL A 1 79 ? 29.164 28.835 17.433 1.00 14.20 79 VAL A C 1
ATOM 470 O O . VAL A 1 79 ? 29.558 29.697 16.606 1.00 14.06 79 VAL A O 1
ATOM 474 N N . LYS A 1 80 ? 29.360 28.945 18.754 1.00 14.10 80 LYS A N 1
ATOM 475 C CA . LYS A 1 80 ? 30.104 30.060 19.229 1.00 15.59 80 LYS A CA 1
ATOM 476 C C . LYS A 1 80 ? 31.562 30.060 18.752 1.00 15.51 80 LYS A C 1
ATOM 477 O O . LYS A 1 80 ? 32.083 31.101 18.396 1.00 16.35 80 LYS A O 1
ATOM 483 N N . GLU A 1 81 ? 32.174 28.902 18.719 1.00 14.57 81 GLU A N 1
ATOM 484 C CA . GLU A 1 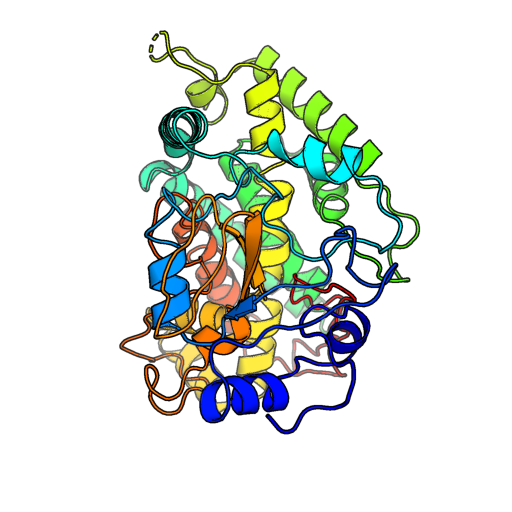81 ? 33.612 28.806 18.307 1.00 14.10 81 GLU A CA 1
ATOM 485 C C . GLU A 1 81 ? 33.724 29.249 16.849 1.00 14.96 81 GLU A C 1
ATOM 486 O O . GLU A 1 81 ? 34.594 30.001 16.476 1.00 15.75 81 GLU A O 1
ATOM 492 N N . ILE A 1 82 ? 32.865 28.729 15.962 1.00 13.78 82 ILE A N 1
ATOM 493 C CA . ILE A 1 82 ? 32.919 29.149 14.597 1.00 13.15 82 ILE A CA 1
ATOM 494 C C . ILE A 1 82 ? 32.680 30.664 14.430 1.00 14.03 82 ILE A C 1
ATOM 495 O O . ILE A 1 82 ? 33.363 31.355 13.649 1.00 15.82 82 ILE A O 1
ATOM 500 N N . SER A 1 83 ? 31.666 31.196 15.148 1.00 13.87 83 SER A N 1
ATOM 501 C CA . SER A 1 83 ? 31.357 32.615 15.026 1.00 15.49 83 SER A CA 1
ATOM 502 C C . SER A 1 83 ? 32.539 33.530 15.470 1.00 17.36 83 SER A C 1
ATOM 503 O O . SER A 1 83 ? 32.749 34.595 14.930 1.00 18.01 83 SER A O 1
ATOM 506 N N . ARG A 1 84 ? 33.248 33.093 16.533 1.00 20.16 84 ARG A N 1
ATOM 507 C CA A ARG A 1 84 ? 34.389 33.838 17.053 0.65 30.59 84 ARG A CA 1
ATOM 508 C CA B ARG A 1 84 ? 34.386 33.859 17.034 0.35 20.57 84 ARG A CA 1
ATOM 509 C C . ARG A 1 84 ? 35.621 33.765 16.138 1.00 22.25 84 ARG A C 1
ATOM 510 O O . ARG A 1 84 ? 36.337 34.731 16.086 1.00 21.70 84 ARG A O 1
ATOM 538 N N . HIS A 1 85 ? 35.824 32.639 15.479 1.00 18.74 85 HIS A N 1
ATOM 539 C CA . HIS A 1 85 ? 36.952 32.460 14.560 1.00 19.02 85 HIS A CA 1
ATOM 540 C C . HIS A 1 85 ? 36.625 32.885 13.141 1.00 17.64 85 HIS A C 1
ATOM 541 O O . HIS A 1 85 ? 36.763 32.105 12.190 1.00 17.61 85 HIS A O 1
ATOM 548 N N . SER A 1 86 ? 36.266 34.137 13.004 1.00 18.10 86 SER A N 1
ATOM 549 C CA . SER A 1 86 ? 35.934 34.638 11.644 1.00 18.79 86 SER A CA 1
ATOM 550 C C . SER A 1 86 ? 37.194 34.830 10.756 1.00 19.75 86 SER A C 1
ATOM 551 O O . SER A 1 86 ? 37.061 34.948 9.529 1.00 20.40 86 SER A O 1
ATOM 554 N N . ASP A 1 87 ? 38.401 34.772 11.344 1.00 19.01 87 ASP A N 1
ATOM 555 C CA . ASP A 1 87 ? 39.571 34.668 10.517 1.00 20.61 87 ASP A CA 1
ATOM 556 C C . ASP A 1 87 ? 39.683 33.352 9.765 1.00 19.50 87 ASP A C 1
ATOM 557 O O . ASP A 1 87 ? 40.358 33.269 8.735 1.00 20.72 87 ASP A O 1
ATOM 562 N N . VAL A 1 88 ? 39.052 32.320 10.280 1.00 17.74 88 VAL A N 1
ATOM 563 C CA . VAL A 1 88 ? 39.059 31.010 9.645 1.00 17.25 88 VAL A CA 1
ATOM 564 C C . VAL A 1 88 ? 37.691 30.826 8.899 1.00 16.16 88 VAL A C 1
ATOM 565 O O . VAL A 1 88 ? 37.697 30.240 7.792 1.00 16.65 88 VAL A O 1
ATOM 569 N N . PHE A 1 89 ? 36.559 31.217 9.505 1.00 14.14 89 PHE A N 1
ATOM 570 C CA . PHE A 1 89 ? 35.256 30.878 8.960 1.00 13.33 89 PHE A CA 1
ATOM 571 C C . PHE A 1 89 ? 34.671 32.107 8.329 1.00 13.44 89 PHE A C 1
ATOM 572 O O . PHE A 1 89 ? 34.116 32.986 9.018 1.00 14.84 89 PHE A O 1
ATOM 580 N N . SER A 1 90 ? 34.709 32.097 6.988 1.00 12.91 90 SER A N 1
ATOM 581 C CA . SER A 1 90 ? 34.391 33.263 6.140 1.00 12.39 90 SER A CA 1
ATOM 582 C C . SER A 1 90 ? 32.874 33.400 5.884 1.00 11.55 90 SER A C 1
ATOM 583 O O . SER A 1 90 ? 32.244 32.389 5.607 1.00 12.56 90 SER A O 1
ATOM 586 N N . SER A 1 91 ? 32.447 34.670 5.888 1.00 12.02 91 SER A N 1
ATOM 587 C CA . SER A 1 91 ? 31.043 34.948 5.445 1.00 11.70 91 SER A CA 1
ATOM 588 C C . SER A 1 91 ? 31.030 35.279 4.000 1.00 13.50 91 SER A C 1
ATOM 589 O O . SER A 1 91 ? 30.060 35.015 3.271 1.00 15.14 91 SER A O 1
ATOM 592 N N . TYR A 1 92 ? 32.129 35.859 3.476 1.00 14.30 92 TYR A N 1
ATOM 593 C CA . TYR A 1 92 ? 32.160 36.287 2.096 1.00 14.57 92 TYR A CA 1
ATOM 594 C C . TYR A 1 92 ? 32.199 35.113 1.062 1.00 15.05 92 TYR A C 1
ATOM 595 O O . TYR A 1 92 ? 31.612 35.192 -0.021 1.00 15.20 92 TYR A O 1
ATOM 604 N N A GLU A 1 93 ? 32.987 34.065 1.349 0.53 14.61 93 GLU A N 1
ATOM 605 N N B GLU A 1 93 ? 32.975 34.063 1.354 0.47 14.11 93 GLU A N 1
ATOM 606 C CA A GLU A 1 93 ? 33.269 33.126 0.270 0.53 15.66 93 GLU A CA 1
ATOM 607 C CA B GLU A 1 93 ? 33.265 33.120 0.288 0.47 14.35 93 GLU A CA 1
ATOM 608 C C A GLU A 1 93 ? 32.010 32.524 -0.403 0.53 14.97 93 GLU A C 1
ATOM 609 C C B GLU A 1 93 ? 32.008 32.541 -0.394 0.47 14.24 93 GLU A C 1
ATOM 610 O O A GLU A 1 93 ? 32.012 32.330 -1.635 0.53 16.12 93 GLU A O 1
ATOM 611 O O B GLU A 1 93 ? 32.012 32.385 -1.621 0.47 15.31 93 GLU A O 1
ATOM 622 N N . ASN A 1 94 ? 31.025 32.173 0.410 1.00 13.07 94 ASN A N 1
ATOM 623 C CA . ASN A 1 94 ? 29.768 31.609 -0.156 1.00 12.43 94 ASN A CA 1
ATOM 624 C C . ASN A 1 94 ? 28.566 32.348 0.375 1.00 11.85 94 ASN A C 1
ATOM 625 O O . ASN A 1 94 ? 27.439 31.814 0.188 1.00 11.59 94 ASN A O 1
ATOM 630 N N . GLY A 1 95 ? 28.744 33.504 1.017 1.00 12.75 95 GLY A N 1
ATOM 631 C CA . GLY A 1 95 ? 27.621 34.103 1.719 1.00 11.53 95 GLY A CA 1
ATOM 632 C C . GLY A 1 95 ? 27.264 33.322 2.931 1.00 11.60 95 GLY A C 1
ATOM 633 O O . GLY A 1 95 ? 27.740 32.213 3.203 1.00 12.00 95 GLY A O 1
ATOM 634 N N . VAL A 1 96 ? 26.222 33.869 3.643 1.00 11.09 96 VAL A N 1
ATOM 635 C CA . VAL A 1 96 ? 25.821 33.176 4.911 1.00 10.84 96 VAL A CA 1
ATOM 636 C C . VAL A 1 96 ? 24.463 32.474 4.770 1.00 10.40 96 VAL A C 1
ATOM 637 O O . VAL A 1 96 ? 24.145 31.673 5.630 1.00 11.18 96 VAL A O 1
ATOM 641 N N . ILE A 1 97 ? 23.672 32.786 3.730 1.00 11.61 97 ILE A N 1
ATOM 642 C CA . ILE A 1 97 ? 22.408 32.094 3.585 1.00 11.69 97 ILE A CA 1
ATOM 643 C C . ILE A 1 97 ? 22.691 30.657 3.023 1.00 10.50 97 ILE A C 1
ATOM 644 O O . ILE A 1 97 ? 23.443 30.493 2.040 1.00 12.58 97 ILE A O 1
ATOM 649 N N . PRO A 1 98 ? 22.232 29.573 3.678 1.00 10.67 98 PRO A N 1
ATOM 650 C CA . PRO A 1 98 ? 22.643 28.261 3.268 1.00 10.83 98 PRO A CA 1
ATOM 651 C C . PRO A 1 98 ? 21.674 27.564 2.282 1.00 10.61 98 PRO A C 1
ATOM 652 O O . PRO A 1 98 ? 21.914 26.392 1.955 1.00 12.44 98 PRO A O 1
ATOM 656 N N . ARG A 1 99 ? 20.605 28.285 1.844 1.00 10.72 99 ARG A N 1
ATOM 657 C CA . ARG A 1 99 ? 19.657 27.578 0.943 1.00 11.56 99 ARG A CA 1
ATOM 658 C C . ARG A 1 99 ? 18.941 28.594 0.143 1.00 11.37 99 ARG A C 1
ATOM 659 O O . ARG A 1 99 ? 18.291 29.491 0.680 1.00 11.64 99 ARG A O 1
ATOM 667 N N . PHE A 1 100 ? 19.036 28.496 -1.166 1.00 11.38 100 PHE A N 1
ATOM 668 C CA . PHE A 1 100 ? 18.255 29.254 -2.150 1.00 10.07 100 PHE A CA 1
ATOM 669 C C . PHE A 1 100 ? 17.461 28.265 -2.971 1.00 10.48 100 PHE A C 1
ATOM 670 O O . PHE A 1 100 ? 17.614 27.045 -2.846 1.00 11.70 100 PHE A O 1
ATOM 678 N N . LYS A 1 101 ? 16.653 28.798 -3.907 1.00 11.03 101 LYS A N 1
ATOM 679 C CA . LYS A 1 101 ? 16.024 27.884 -4.912 1.00 11.18 101 LYS A CA 1
ATOM 680 C C . LYS A 1 101 ? 17.126 27.030 -5.609 1.00 12.69 101 LYS A C 1
ATOM 681 O O . LYS A 1 101 ? 18.260 27.527 -5.889 1.00 14.35 101 LYS A O 1
ATOM 687 N N . ASN A 1 102 ? 16.815 25.764 -5.941 1.00 14.28 102 ASN A N 1
ATOM 688 C CA . ASN A 1 102 ? 17.904 24.900 -6.435 1.00 16.45 102 ASN A CA 1
ATOM 689 C C . ASN A 1 102 ? 18.479 25.343 -7.729 1.00 18.53 102 ASN A C 1
ATOM 690 O O . ASN A 1 102 ? 19.694 25.022 -7.982 1.00 21.12 102 ASN A O 1
ATOM 695 N N . ASP A 1 103 ? 17.734 26.078 -8.541 1.00 19.51 103 ASP A N 1
ATOM 696 C CA . ASP A 1 103 ? 18.289 26.481 -9.836 1.00 21.83 103 ASP A CA 1
ATOM 697 C C . ASP A 1 103 ? 18.835 27.904 -9.792 1.00 20.64 103 ASP A C 1
ATOM 698 O O . ASP A 1 103 ? 19.160 28.430 -10.866 1.00 21.51 103 ASP A O 1
ATOM 703 N N . ILE A 1 104 ? 19.123 28.499 -8.603 1.00 17.64 104 ILE A N 1
ATOM 704 C CA . ILE A 1 104 ? 19.665 29.857 -8.653 1.00 16.01 104 ILE A CA 1
ATOM 705 C C . ILE A 1 104 ? 21.073 29.872 -9.357 1.00 16.70 104 ILE A C 1
ATOM 706 O O . ILE A 1 104 ? 21.887 28.987 -9.185 1.00 17.55 104 ILE A O 1
ATOM 711 N N . ALA A 1 105 ? 21.297 30.917 -10.127 1.00 17.41 105 ALA A N 1
ATOM 712 C CA . ALA A 1 105 ? 22.648 31.183 -10.741 1.00 18.37 105 ALA A CA 1
ATOM 713 C C . ALA A 1 105 ? 23.668 31.611 -9.698 1.00 18.02 105 ALA A C 1
ATOM 714 O O . ALA A 1 105 ? 23.350 32.396 -8.784 1.00 18.57 105 ALA A O 1
ATOM 716 N N . ARG A 1 106 ? 24.927 31.136 -9.866 1.00 17.35 106 ARG A N 1
ATOM 717 C CA . ARG A 1 106 ? 25.930 31.471 -8.907 1.00 17.97 106 ARG A CA 1
ATOM 718 C C . ARG A 1 106 ? 26.091 33.019 -8.811 1.00 19.68 106 ARG A C 1
ATOM 719 O O . ARG A 1 106 ? 26.367 33.539 -7.708 1.00 20.48 106 ARG A O 1
ATOM 727 N N . GLU A 1 107 ? 25.948 33.755 -9.938 1.00 21.86 107 GLU A N 1
ATOM 728 C CA . GLU A 1 107 ? 26.083 35.242 -9.900 1.00 25.46 107 GLU A CA 1
ATOM 729 C C . GLU A 1 107 ? 25.074 35.855 -8.982 1.00 25.08 107 GLU A C 1
ATOM 730 O O . GLU A 1 107 ? 25.422 36.815 -8.307 1.00 24.47 107 GLU A O 1
ATOM 736 N N . ASP A 1 108 ? 23.885 35.224 -8.748 1.00 25.23 108 ASP A N 1
ATOM 737 C CA . ASP A 1 108 ? 22.893 35.833 -7.863 1.00 25.10 108 ASP A CA 1
ATOM 738 C C . ASP A 1 108 ? 23.231 35.571 -6.414 1.00 24.84 108 ASP A C 1
ATOM 739 O O . ASP A 1 108 ? 22.711 36.207 -5.485 1.00 27.61 108 ASP A O 1
ATOM 744 N N . ILE A 1 109 ? 23.986 34.509 -6.117 1.00 22.10 109 ILE A N 1
ATOM 745 C CA . ILE A 1 109 ? 24.544 34.356 -4.743 1.00 20.55 109 ILE A CA 1
ATOM 746 C C . ILE A 1 109 ? 25.675 35.339 -4.497 1.00 22.20 109 ILE A C 1
ATOM 747 O O . ILE A 1 109 ? 25.729 35.972 -3.466 1.00 24.44 109 ILE A O 1
ATOM 752 N N . GLU A 1 110 ? 26.567 35.455 -5.467 1.00 22.46 110 GLU A N 1
ATOM 753 C CA . GLU A 1 110 ? 27.692 36.416 -5.286 1.00 23.82 110 GLU A CA 1
ATOM 754 C C . GLU A 1 110 ? 27.326 37.894 -5.159 1.00 26.00 110 GLU A C 1
ATOM 755 O O . GLU A 1 110 ? 27.999 38.701 -4.455 1.00 26.16 110 GLU A O 1
ATOM 761 N N . VAL A 1 111 ? 26.238 38.307 -5.812 1.00 27.75 111 VAL A N 1
ATOM 762 C CA . VAL A 1 111 ? 25.805 39.730 -5.651 1.00 30.09 111 VAL A CA 1
ATOM 763 C C . VAL A 1 111 ? 25.439 40.080 -4.212 1.00 29.63 111 VAL A C 1
ATOM 764 O O . VAL A 1 111 ? 25.560 41.251 -3.766 1.00 28.89 111 VAL A O 1
ATOM 768 N N . GLN A 1 112 ? 25.049 39.065 -3.422 1.00 29.29 112 GLN A N 1
ATOM 769 C CA . GLN A 1 112 ? 24.789 39.349 -1.978 1.00 29.74 112 GLN A CA 1
ATOM 770 C C . GLN A 1 112 ? 26.011 39.800 -1.230 1.00 28.21 112 GLN A C 1
ATOM 771 O O . GLN A 1 112 ? 25.926 40.362 -0.100 1.00 27.99 112 GLN A O 1
ATOM 777 N N . ARG A 1 113 ? 27.211 39.727 -1.819 1.00 27.27 113 ARG A N 1
ATOM 778 C CA . ARG A 1 113 ? 28.431 40.229 -1.155 1.00 26.00 113 ARG A CA 1
ATOM 779 C C . ARG A 1 113 ? 28.507 41.689 -0.960 1.00 25.78 113 ARG A C 1
ATOM 780 O O . ARG A 1 113 ? 29.461 42.144 -0.284 1.00 28.20 113 ARG A O 1
ATOM 788 N N . PHE A 1 114 ? 27.506 42.416 -1.422 1.00 22.75 114 PHE A N 1
ATOM 789 C CA . PHE A 1 114 ? 27.591 43.838 -1.235 1.00 22.16 114 PHE A CA 1
ATOM 790 C C . PHE A 1 114 ? 26.873 44.347 -0.021 1.00 20.47 114 PHE A C 1
ATOM 791 O O . PHE A 1 114 ? 26.903 45.548 0.241 1.00 21.55 114 PHE A O 1
ATOM 799 N N . VAL A 1 115 ? 26.311 43.463 0.772 1.00 20.07 115 VAL A N 1
ATOM 800 C CA . VAL A 1 115 ? 25.833 43.803 2.084 1.00 20.23 115 VAL A CA 1
ATOM 801 C C . VAL A 1 115 ? 26.817 43.384 3.125 1.00 18.90 115 VAL A C 1
ATOM 802 O O . VAL A 1 115 ? 27.492 42.338 3.013 1.00 18.84 115 VAL A O 1
ATOM 806 N N . MET A 1 116 ? 26.843 44.151 4.200 1.00 18.03 116 MET A N 1
ATOM 807 C CA . MET A 1 116 ? 27.874 43.893 5.207 1.00 18.96 116 MET A CA 1
ATOM 808 C C . MET A 1 116 ? 27.851 42.521 5.838 1.00 16.49 116 MET A C 1
ATOM 809 O O . MET A 1 116 ? 28.919 41.970 6.205 1.00 15.88 116 MET A O 1
ATOM 814 N N . LEU A 1 117 ? 26.678 41.893 5.929 1.00 15.26 117 LEU A N 1
ATOM 815 C CA . LEU A 1 117 ? 26.563 40.574 6.488 1.00 14.71 117 LEU A CA 1
ATOM 816 C C . LEU A 1 117 ? 27.448 39.556 5.743 1.00 13.72 117 LEU A C 1
ATOM 817 O O . LEU A 1 117 ? 27.816 38.504 6.342 1.00 15.38 117 LEU A O 1
ATOM 822 N N . ASN A 1 118 ? 27.614 39.726 4.422 1.00 12.95 118 ASN A N 1
ATOM 823 C CA . ASN A 1 118 ? 28.361 38.772 3.630 1.00 14.75 118 ASN A CA 1
ATOM 824 C C . ASN A 1 118 ? 29.768 39.263 3.299 1.00 15.38 118 ASN A C 1
ATOM 825 O O . ASN A 1 118 ? 30.313 38.842 2.247 1.00 16.24 118 ASN A O 1
ATOM 830 N N . MET A 1 119 ? 30.335 40.094 4.166 1.00 16.05 119 MET A N 1
ATOM 831 C CA . MET A 1 119 ? 31.733 40.549 3.929 1.00 17.73 119 MET A CA 1
ATOM 832 C C . MET A 1 119 ? 32.606 40.028 5.057 1.00 17.53 119 MET A C 1
ATOM 833 O O . MET A 1 119 ? 32.166 39.798 6.159 1.00 17.36 119 MET A O 1
ATOM 838 N N . ASP A 1 120 ? 33.919 39.977 4.783 1.00 16.48 120 ASP A N 1
ATOM 839 C CA . ASP A 1 120 ? 34.928 39.654 5.744 1.00 16.97 120 ASP A CA 1
ATOM 840 C C . ASP A 1 120 ? 35.789 40.880 6.007 1.00 17.49 120 ASP A C 1
ATOM 841 O O . ASP A 1 120 ? 35.746 41.900 5.274 1.00 17.34 120 ASP A O 1
ATOM 846 N N . ALA A 1 121 ? 36.522 40.848 7.120 1.00 20.01 121 ALA A N 1
ATOM 847 C CA . ALA A 1 121 ? 37.556 41.926 7.380 1.00 21.07 121 ALA A CA 1
ATOM 848 C C . ALA A 1 121 ? 38.575 41.893 6.233 1.00 23.33 121 ALA A C 1
ATOM 849 O O . ALA A 1 121 ? 38.835 40.882 5.617 1.00 22.80 121 ALA A O 1
ATOM 851 N N . PRO A 1 122 ? 39.103 43.078 5.924 1.00 23.01 122 PRO A N 1
ATOM 852 C CA . PRO A 1 122 ? 38.926 44.411 6.534 1.00 22.91 122 PRO A CA 1
ATOM 853 C C . PRO A 1 122 ? 37.706 45.172 6.021 1.00 22.55 122 PRO A C 1
ATOM 854 O O . PRO A 1 122 ? 37.346 46.148 6.661 1.00 23.11 122 PRO A O 1
ATOM 858 N N A HIS A 1 123 ? 37.086 44.729 4.918 0.75 22.11 123 HIS A N 1
ATOM 859 N N B HIS A 1 123 ? 37.115 44.739 4.907 0.25 23.54 123 HIS A N 1
ATOM 860 C CA A HIS A 1 123 ? 35.968 45.527 4.344 0.75 22.32 123 HIS A CA 1
ATOM 861 C CA B HIS A 1 123 ? 35.984 45.457 4.304 0.25 24.45 123 HIS A CA 1
ATOM 862 C C A HIS A 1 123 ? 34.808 45.569 5.344 0.75 21.52 123 HIS A C 1
ATOM 863 C C B HIS A 1 123 ? 34.819 45.546 5.300 0.25 23.04 123 HIS A C 1
ATOM 864 O O A HIS A 1 123 ? 34.215 46.628 5.528 0.75 21.12 123 HIS A O 1
ATOM 865 O O B HIS A 1 123 ? 34.238 46.617 5.478 0.25 23.15 123 HIS A O 1
ATOM 878 N N . HIS A 1 124 ? 34.493 44.426 5.943 1.00 21.33 124 HIS A N 1
ATOM 879 C CA . HIS A 1 124 ? 33.427 44.391 6.915 1.00 20.15 124 HIS A CA 1
ATOM 880 C C . HIS A 1 124 ? 33.736 45.321 8.126 1.00 18.71 124 HIS A C 1
ATOM 881 O O . HIS A 1 124 ? 32.844 46.028 8.680 1.00 18.81 124 HIS A O 1
ATOM 888 N N . THR A 1 125 ? 35.027 45.357 8.537 1.00 18.89 125 THR A N 1
ATOM 889 C CA . THR A 1 125 ? 35.389 46.131 9.707 1.00 19.66 125 THR A CA 1
ATOM 890 C C . THR A 1 125 ? 35.126 47.630 9.523 1.00 20.04 125 THR A C 1
ATOM 891 O O . THR A 1 125 ? 34.466 48.316 10.412 1.00 20.33 125 THR A O 1
ATOM 895 N N . ARG A 1 126 ? 35.425 48.152 8.324 1.00 20.26 126 ARG A N 1
ATOM 896 C CA . ARG A 1 126 ? 35.162 49.539 8.040 1.00 20.74 126 ARG A CA 1
ATOM 897 C C . ARG A 1 126 ? 33.629 49.857 8.051 1.00 20.63 126 ARG A C 1
ATOM 898 O O . ARG A 1 126 ? 33.219 50.868 8.625 1.00 20.79 126 ARG A O 1
ATOM 906 N N . LEU A 1 127 ? 32.847 49.031 7.331 1.00 19.89 127 LEU A N 1
ATOM 907 C CA . LEU A 1 127 ? 31.397 49.284 7.277 1.00 20.37 127 LEU A CA 1
ATOM 908 C C . LEU A 1 127 ? 30.795 49.187 8.651 1.00 20.57 127 LEU A C 1
ATOM 909 O O . LEU A 1 127 ? 29.911 50.011 9.002 1.00 21.60 127 LEU A O 1
ATOM 914 N N . ARG A 1 128 ? 31.173 48.132 9.407 1.00 19.66 128 ARG A N 1
ATOM 915 C CA . ARG A 1 128 ? 30.563 47.999 10.714 1.00 19.91 128 ARG A CA 1
ATOM 916 C C . ARG A 1 128 ? 30.834 49.252 11.565 1.00 20.40 128 ARG A C 1
ATOM 917 O O . ARG A 1 128 ? 29.986 49.677 12.325 1.00 20.04 128 ARG A O 1
ATOM 925 N N . LYS A 1 129 ? 32.066 49.734 11.524 1.00 21.92 129 LYS A N 1
ATOM 926 C CA . LYS A 1 129 ? 32.405 50.946 12.313 1.00 24.41 129 LYS A CA 1
ATOM 927 C C . LYS A 1 129 ? 31.507 52.131 11.911 1.00 23.42 129 LYS A C 1
ATOM 928 O O . LYS A 1 129 ? 31.034 52.860 12.800 1.00 24.16 129 LYS A O 1
ATOM 934 N N . ILE A 1 130 ? 31.318 52.382 10.595 1.00 22.54 130 ILE A N 1
ATOM 935 C CA . ILE A 1 130 ? 30.474 53.506 10.163 1.00 23.66 130 ILE A CA 1
ATOM 936 C C . ILE A 1 130 ? 29.026 53.250 10.581 1.00 25.66 130 ILE A C 1
ATOM 937 O O . ILE A 1 130 ? 28.445 54.160 11.205 1.00 26.10 130 ILE A O 1
ATOM 942 N N . ILE A 1 131 ? 28.501 52.016 10.367 1.00 26.37 131 ILE A N 1
ATOM 943 C CA . ILE A 1 131 ? 27.078 51.722 10.538 1.00 26.96 131 ILE A CA 1
ATOM 944 C C . ILE A 1 131 ? 26.774 51.702 12.045 1.00 29.79 131 ILE A C 1
ATOM 945 O O . ILE A 1 131 ? 25.615 51.827 12.524 1.00 31.11 131 ILE A O 1
ATOM 950 N N . SER A 1 132 ? 27.792 51.537 12.847 1.00 30.11 132 SER A N 1
ATOM 951 C CA . SER A 1 132 ? 27.535 51.496 14.263 1.00 32.33 132 SER A CA 1
ATOM 952 C C . SER A 1 132 ? 27.036 52.866 14.704 1.00 35.28 132 SER A C 1
ATOM 953 O O . SER A 1 132 ? 26.369 52.958 15.741 1.00 36.96 132 SER A O 1
ATOM 956 N N . ARG A 1 133 ? 27.223 53.947 13.898 1.00 36.84 133 ARG A N 1
ATOM 957 C CA . ARG A 1 133 ? 26.543 55.275 14.177 1.00 36.63 133 ARG A CA 1
ATOM 958 C C . ARG A 1 133 ? 24.977 55.166 14.295 1.00 36.98 133 ARG A C 1
ATOM 959 O O . ARG A 1 133 ? 24.278 55.989 14.901 1.00 38.33 133 ARG A O 1
ATOM 967 N N . GLY A 1 134 ? 24.429 54.080 13.756 1.00 35.61 134 GLY A N 1
ATOM 968 C CA . GLY A 1 134 ? 23.010 54.036 13.569 1.00 34.96 134 GLY A CA 1
ATOM 969 C C . GLY A 1 134 ? 22.471 53.309 14.786 1.00 34.10 134 GLY A C 1
ATOM 970 O O . GLY A 1 134 ? 21.203 53.262 14.965 1.00 34.56 134 GLY A O 1
ATOM 971 N N . PHE A 1 135 ? 23.356 52.726 15.615 1.00 33.12 135 PHE A N 1
ATOM 972 C CA . PHE A 1 135 ? 22.821 51.721 16.515 1.00 32.42 135 PHE A CA 1
ATOM 973 C C . PHE A 1 135 ? 23.360 52.040 17.806 1.00 34.56 135 PHE A C 1
ATOM 974 O O . PHE A 1 135 ? 23.307 51.160 18.737 1.00 34.52 135 PHE A O 1
ATOM 982 N N . THR A 1 136 ? 23.797 53.307 17.897 1.00 35.82 136 THR A N 1
ATOM 983 C CA . THR A 1 136 ? 24.144 53.640 19.239 1.00 37.94 136 THR A CA 1
ATOM 984 C C . THR A 1 136 ? 22.913 53.383 20.150 1.00 39.67 136 THR A C 1
ATOM 985 O O . THR A 1 136 ? 21.754 53.473 19.732 1.00 38.47 136 THR A O 1
ATOM 989 N N . PRO A 1 137 ? 23.166 53.202 21.445 1.00 42.82 137 PRO A N 1
ATOM 990 C CA . PRO A 1 137 ? 22.140 53.109 22.481 1.00 43.93 137 PRO A CA 1
ATOM 991 C C . PRO A 1 137 ? 21.252 54.329 22.521 1.00 44.50 137 PRO A C 1
ATOM 992 O O . PRO A 1 137 ? 20.032 54.203 22.769 1.00 43.67 137 PRO A O 1
ATOM 996 N N . ARG A 1 138 ? 21.840 55.489 22.300 1.00 46.24 138 ARG A N 1
ATOM 997 C CA . ARG A 1 138 ? 21.084 56.684 22.149 1.00 50.21 138 ARG A CA 1
ATOM 998 C C . ARG A 1 138 ? 20.186 56.758 20.940 1.00 50.27 138 ARG A C 1
ATOM 999 O O . ARG A 1 138 ? 19.070 57.204 21.066 1.00 51.87 138 ARG A O 1
ATOM 1007 N N . ALA A 1 139 ? 20.675 56.371 19.760 1.00 46.87 139 ALA A N 1
ATOM 1008 C CA . ALA A 1 139 ? 19.826 56.346 18.595 1.00 42.92 139 ALA A CA 1
ATOM 1009 C C . ALA A 1 139 ? 18.639 55.379 18.861 1.00 38.76 139 ALA A C 1
ATOM 1010 O O . ALA A 1 139 ? 17.531 55.692 18.595 1.00 39.11 139 ALA A O 1
ATOM 1012 N N . VAL A 1 140 ? 18.885 54.201 19.384 1.00 34.88 140 VAL A N 1
ATOM 1013 C CA . VAL A 1 140 ? 17.782 53.274 19.566 1.00 32.91 140 VAL A CA 1
ATOM 1014 C C . VAL A 1 140 ? 16.837 53.780 20.624 1.00 32.53 140 VAL A C 1
ATOM 1015 O O . VAL A 1 140 ? 15.591 53.713 20.502 1.00 32.66 140 VAL A O 1
ATOM 1019 N N . GLY A 1 141 ? 17.391 54.315 21.691 1.00 32.64 141 GLY A N 1
ATOM 1020 C CA . GLY A 1 141 ? 16.513 54.671 22.760 1.00 32.13 141 GLY A CA 1
ATOM 1021 C C . GLY A 1 141 ? 15.605 55.813 22.372 1.00 32.28 141 GLY A C 1
ATOM 1022 O O . GLY A 1 141 ? 14.516 55.972 22.951 1.00 32.49 141 GLY A O 1
ATOM 1023 N N . ARG A 1 142 ? 16.064 56.667 21.461 1.00 32.14 142 ARG A N 1
ATOM 1024 C CA . ARG A 1 142 ? 15.267 57.754 20.998 1.00 32.51 142 ARG A CA 1
ATOM 1025 C C . ARG A 1 142 ? 13.989 57.352 20.339 1.00 32.02 142 ARG A C 1
ATOM 1026 O O . ARG A 1 142 ? 13.044 58.180 20.227 1.00 33.33 142 ARG A O 1
ATOM 1028 N N . LEU A 1 143 ? 13.933 56.115 19.839 1.00 29.54 143 LEU A N 1
ATOM 1029 C CA . LEU A 1 143 ? 12.784 55.635 19.118 1.00 28.21 143 LEU A CA 1
ATOM 1030 C C . LEU A 1 143 ? 11.762 55.076 20.076 1.00 27.27 143 LEU A C 1
ATOM 1031 O O . LEU A 1 143 ? 10.680 54.756 19.648 1.00 27.29 143 LEU A O 1
ATOM 1036 N N . HIS A 1 144 ? 12.068 54.953 21.381 1.00 27.39 144 HIS A N 1
ATOM 1037 C CA . HIS A 1 144 ? 11.170 54.260 22.324 1.00 27.65 144 HIS A CA 1
ATOM 1038 C C . HIS A 1 144 ? 9.785 54.907 22.352 1.00 27.56 144 HIS A C 1
ATOM 1039 O O . HIS A 1 144 ? 8.792 54.211 22.242 1.00 26.58 144 HIS A O 1
ATOM 1046 N N . ASP A 1 145 ? 9.732 56.231 22.555 1.00 28.61 145 ASP A N 1
ATOM 1047 C CA . ASP A 1 145 ? 8.391 56.776 22.785 1.00 28.73 145 ASP A CA 1
ATOM 1048 C C . ASP A 1 145 ? 7.464 56.599 21.538 1.00 27.97 145 ASP A C 1
ATOM 1049 O O . ASP A 1 145 ? 6.265 56.272 21.716 1.00 27.91 145 ASP A O 1
ATOM 1054 N N . GLU A 1 146 ? 7.996 56.827 20.299 1.00 27.55 146 GLU A N 1
ATOM 1055 C CA . GLU A 1 146 ? 7.147 56.671 19.106 1.00 27.40 146 GLU A CA 1
ATOM 1056 C C . GLU A 1 146 ? 6.819 55.206 18.951 1.00 25.78 146 GLU A C 1
ATOM 1057 O O . GLU A 1 146 ? 5.680 54.923 18.536 1.00 26.49 146 GLU A O 1
ATOM 1063 N N . LEU A 1 147 ? 7.766 54.234 19.186 1.00 24.20 147 LEU A N 1
ATOM 1064 C CA . LEU A 1 147 ? 7.409 52.870 18.956 1.00 22.39 147 LEU A CA 1
ATOM 1065 C C . LEU A 1 147 ? 6.415 52.403 20.021 1.00 21.60 147 LEU A C 1
ATOM 1066 O O . LEU A 1 147 ? 5.520 51.538 19.702 1.00 21.71 147 LEU A O 1
ATOM 1071 N N . GLN A 1 148 ? 6.494 52.912 21.268 1.00 21.87 148 GLN A N 1
ATOM 1072 C CA . GLN A 1 148 ? 5.497 52.531 22.234 1.00 22.18 148 GLN A CA 1
ATOM 1073 C C . GLN A 1 148 ? 4.089 53.068 21.856 1.00 22.27 148 GLN A C 1
ATOM 1074 O O . GLN A 1 148 ? 3.114 52.302 21.954 1.00 21.52 148 GLN A O 1
ATOM 1080 N N . GLU A 1 149 ? 4.000 54.332 21.368 1.00 23.22 149 GLU A N 1
ATOM 1081 C CA . GLU A 1 149 ? 2.697 54.811 20.939 1.00 24.93 149 GLU A CA 1
ATOM 1082 C C . GLU A 1 149 ? 2.159 53.963 19.804 1.00 23.34 149 GLU A C 1
ATOM 1083 O O . GLU A 1 149 ? 0.962 53.645 19.806 1.00 23.75 149 GLU A O 1
ATOM 1089 N N . ARG A 1 150 ? 3.028 53.520 18.864 1.00 22.02 150 ARG A N 1
ATOM 1090 C CA . ARG A 1 150 ? 2.555 52.759 17.712 1.00 21.71 150 ARG A CA 1
ATOM 1091 C C . ARG A 1 150 ? 2.094 51.404 18.204 1.00 20.97 150 ARG A C 1
ATOM 1092 O O . ARG A 1 150 ? 1.085 50.866 17.754 1.00 20.95 150 ARG A O 1
ATOM 1100 N N . ALA A 1 151 ? 2.910 50.806 19.108 1.00 19.38 151 ALA A N 1
ATOM 1101 C CA . ALA A 1 151 ? 2.595 49.472 19.613 1.00 19.15 151 ALA A CA 1
ATOM 1102 C C . ALA A 1 151 ? 1.185 49.463 20.248 1.00 20.07 151 ALA A C 1
ATOM 1103 O O . ALA A 1 151 ? 0.397 48.503 20.056 1.00 19.77 151 ALA A O 1
ATOM 1105 N N . GLN A 1 152 ? 0.969 50.424 21.154 1.00 21.19 152 GLN A N 1
ATOM 1106 C CA . GLN A 1 152 ? -0.320 50.516 21.845 1.00 22.49 152 GLN A CA 1
ATOM 1107 C C . GLN A 1 152 ? -1.496 50.644 20.848 1.00 23.51 152 GLN A C 1
ATOM 1108 O O . GLN A 1 152 ? -2.567 50.049 21.032 1.00 23.26 152 GLN A O 1
ATOM 1114 N N . LYS A 1 153 ? -1.305 51.472 19.854 1.00 24.11 153 LYS A N 1
ATOM 1115 C CA . LYS A 1 153 ? -2.367 51.637 18.861 1.00 25.14 153 LYS A CA 1
ATOM 1116 C C . LYS A 1 153 ? -2.620 50.363 18.010 1.00 24.01 153 LYS A C 1
ATOM 1117 O O . LYS A 1 153 ? -3.765 50.032 17.677 1.00 24.87 153 LYS A O 1
ATOM 1123 N N . ILE A 1 154 ? -1.556 49.702 17.580 1.00 22.07 154 ILE A N 1
ATOM 1124 C CA . ILE A 1 154 ? -1.701 48.422 16.864 1.00 21.09 154 ILE A CA 1
ATOM 1125 C C . ILE A 1 154 ? -2.511 47.439 17.695 1.00 21.40 154 ILE A C 1
ATOM 1126 O O . ILE A 1 154 ? -3.417 46.786 17.182 1.00 21.04 154 ILE A O 1
ATOM 1131 N N . ALA A 1 155 ? -2.158 47.322 18.994 1.00 21.36 155 ALA A N 1
ATOM 1132 C CA . ALA A 1 155 ? -2.882 46.343 19.831 1.00 21.57 155 ALA A CA 1
ATOM 1133 C C . ALA A 1 155 ? -4.339 46.752 20.041 1.00 23.20 155 ALA A C 1
ATOM 1134 O O . ALA A 1 155 ? -5.175 45.907 19.996 1.00 22.95 155 ALA A O 1
ATOM 1136 N N . ALA A 1 156 ? -4.571 48.024 20.238 1.00 23.95 156 ALA A N 1
ATOM 1137 C CA . ALA A 1 156 ? -5.967 48.533 20.392 1.00 25.87 156 ALA A CA 1
ATOM 1138 C C . ALA A 1 156 ? -6.773 48.240 19.091 1.00 26.29 156 ALA A C 1
ATOM 1139 O O . ALA A 1 156 ? -7.943 47.807 19.141 1.00 26.58 156 ALA A O 1
ATOM 1141 N N . GLU A 1 157 ? -6.122 48.420 17.927 1.00 26.99 157 GLU A N 1
ATOM 1142 C CA . GLU A 1 157 ? -6.832 48.170 16.680 1.00 28.48 157 GLU A CA 1
ATOM 1143 C C . GLU A 1 157 ? -7.180 46.715 16.497 1.00 27.19 157 GLU A C 1
ATOM 1144 O O . GLU A 1 157 ? -8.257 46.411 15.885 1.00 27.68 157 GLU A O 1
ATOM 1150 N N . ALA A 1 158 ? -6.257 45.827 16.893 1.00 25.83 158 ALA A N 1
ATOM 1151 C CA . ALA A 1 158 ? -6.499 44.422 16.780 1.00 25.71 158 ALA A CA 1
ATOM 1152 C C . ALA A 1 158 ? -7.682 44.020 17.760 1.00 25.61 158 ALA A C 1
ATOM 1153 O O . ALA A 1 158 ? -8.590 43.320 17.310 1.00 26.74 158 ALA A O 1
ATOM 1155 N N . ALA A 1 159 ? -7.670 44.479 19.017 1.00 24.76 159 ALA A N 1
ATOM 1156 C CA . ALA A 1 159 ? -8.685 44.147 19.994 1.00 26.56 159 ALA A CA 1
ATOM 1157 C C . ALA A 1 159 ? -9.987 44.554 19.395 1.00 27.58 159 ALA A C 1
ATOM 1158 O O . ALA A 1 159 ? -10.970 43.808 19.538 1.00 29.36 159 ALA A O 1
ATOM 1160 N N . ALA A 1 160 ? -10.060 45.713 18.775 1.00 27.29 160 ALA A N 1
ATOM 1161 C CA . ALA A 1 160 ? -11.332 46.256 18.244 1.00 28.90 160 ALA A CA 1
ATOM 1162 C C . ALA A 1 160 ? -11.809 45.472 17.016 1.00 29.36 160 ALA A C 1
ATOM 1163 O O . ALA A 1 160 ? -13.015 45.329 16.751 1.00 30.93 160 ALA A O 1
ATOM 1165 N N . ALA A 1 161 ? -10.911 44.782 16.310 1.00 28.48 161 ALA A N 1
ATOM 1166 C CA . ALA A 1 161 ? -11.309 43.934 15.212 1.00 27.64 161 ALA A CA 1
ATOM 1167 C C . ALA A 1 161 ? -11.868 42.592 15.719 1.00 27.44 161 ALA A C 1
ATOM 1168 O O . ALA A 1 161 ? -12.490 41.795 14.951 1.00 27.80 161 ALA A O 1
ATOM 1170 N N . GLY A 1 162 ? -11.567 42.221 16.964 1.00 26.41 162 GLY A N 1
ATOM 1171 C CA . GLY A 1 162 ? -12.099 40.968 17.510 1.00 25.79 162 GLY A CA 1
ATOM 1172 C C . GLY A 1 162 ? -11.343 39.684 17.133 1.00 25.49 162 GLY A C 1
ATOM 1173 O O . GLY A 1 162 ? -11.052 38.882 18.007 1.00 25.87 162 GLY A O 1
ATOM 1174 N N . SER A 1 163 ? -11.115 39.449 15.838 1.00 24.96 163 SER A N 1
ATOM 1175 C CA . SER A 1 163 ? -10.328 38.278 15.433 1.00 23.97 163 SER A CA 1
ATOM 1176 C C . SER A 1 163 ? -9.647 38.622 14.164 1.00 22.57 163 SER A C 1
ATOM 1177 O O . SER A 1 163 ? -10.018 39.593 13.493 1.00 24.12 163 SER A O 1
ATOM 1180 N N . GLY A 1 164 ? -8.674 37.795 13.743 1.00 19.48 164 GLY A N 1
ATOM 1181 C CA . GLY A 1 164 ? -7.973 38.027 12.423 1.00 18.72 164 GLY A CA 1
ATOM 1182 C C . GLY A 1 164 ? -6.640 37.348 12.405 1.00 18.09 164 GLY A C 1
ATOM 1183 O O . GLY A 1 164 ? -6.343 36.488 13.293 1.00 18.10 164 GLY A O 1
ATOM 1184 N N . ASP A 1 165 ? -5.838 37.702 11.429 1.00 17.01 165 ASP A N 1
ATOM 1185 C CA . ASP A 1 165 ? -4.524 37.080 11.256 1.00 15.44 165 ASP A CA 1
ATOM 1186 C C . ASP A 1 165 ? -3.528 37.889 12.120 1.00 14.78 165 ASP A C 1
ATOM 1187 O O . ASP A 1 165 ? -3.193 39.059 11.784 1.00 15.68 165 ASP A O 1
ATOM 1192 N N . PHE A 1 166 ? -3.081 37.233 13.192 1.00 15.30 166 PHE A N 1
ATOM 1193 C CA . PHE A 1 166 ? -2.166 37.901 14.103 1.00 14.34 166 PHE A CA 1
ATOM 1194 C C . PHE A 1 166 ? -0.849 38.341 13.431 1.00 14.33 166 PHE A C 1
ATOM 1195 O O . PHE A 1 166 ? -0.269 39.352 13.837 1.00 13.87 166 PHE A O 1
ATOM 1203 N N . VAL A 1 167 ? -0.397 37.580 12.425 1.00 13.35 167 VAL A N 1
ATOM 1204 C CA . VAL A 1 167 ? 0.838 38.014 11.751 1.00 12.43 167 VAL A CA 1
ATOM 1205 C C . VAL A 1 167 ? 0.667 39.392 11.083 1.00 14.86 167 VAL A C 1
ATOM 1206 O O . VAL A 1 167 ? 1.424 40.263 11.294 1.00 15.56 167 VAL A O 1
ATOM 1210 N N . GLU A 1 168 ? -0.480 39.564 10.352 1.00 15.09 168 GLU A N 1
ATOM 1211 C CA . GLU A 1 168 ? -0.685 40.811 9.681 1.00 17.83 168 GLU A CA 1
ATOM 1212 C C . GLU A 1 168 ? -0.998 41.904 10.733 1.00 18.37 168 GLU A C 1
ATOM 1213 O O . GLU A 1 168 ? -0.571 43.022 10.584 1.00 19.73 168 GLU A O 1
ATOM 1219 N N . GLN A 1 169 ? -1.936 41.619 11.668 1.00 17.47 169 GLN A N 1
ATOM 1220 C CA . GLN A 1 169 ? -2.465 42.666 12.606 1.00 18.79 169 GLN A CA 1
ATOM 1221 C C . GLN A 1 169 ? -1.674 43.021 13.789 1.00 17.27 169 GLN A C 1
ATOM 1222 O O . GLN A 1 169 ? -1.849 44.131 14.296 1.00 18.29 169 GLN A O 1
ATOM 1228 N N . VAL A 1 170 ? -0.710 42.187 14.216 1.00 17.39 170 VAL A N 1
ATOM 1229 C CA . VAL A 1 170 ? 0.050 42.422 15.407 1.00 16.64 170 VAL A CA 1
ATOM 1230 C C . VAL A 1 170 ? 1.530 42.312 15.106 1.00 15.70 170 VAL A C 1
ATOM 1231 O O . VAL A 1 170 ? 2.278 43.133 15.689 1.00 16.47 170 VAL A O 1
ATOM 1235 N N . SER A 1 171 ? 1.980 41.305 14.381 1.00 14.23 171 SER A N 1
ATOM 1236 C CA . SER A 1 171 ? 3.426 41.162 14.243 1.00 13.30 171 SER A CA 1
ATOM 1237 C C . SER A 1 171 ? 4.090 42.019 13.169 1.00 13.25 171 SER A C 1
ATOM 1238 O O . SER A 1 171 ? 5.310 42.304 13.264 1.00 14.62 171 SER A O 1
ATOM 1241 N N . CYS A 1 172 ? 3.377 42.301 12.101 1.00 13.78 172 CYS A N 1
ATOM 1242 C CA . CYS A 1 172 ? 4.021 42.790 10.875 1.00 16.61 172 CYS A CA 1
ATOM 1243 C C . CYS A 1 172 ? 4.484 44.316 11.011 1.00 16.63 172 CYS A C 1
ATOM 1244 O O . CYS A 1 172 ? 5.597 44.650 10.601 1.00 15.31 172 CYS A O 1
ATOM 1247 N N . GLU A 1 173 ? 3.629 45.193 11.495 1.00 15.85 173 GLU A N 1
ATOM 1248 C CA . GLU A 1 173 ? 3.877 46.582 11.272 1.00 15.53 173 GLU A CA 1
ATOM 1249 C C . GLU A 1 173 ? 5.009 47.093 12.211 1.00 15.69 173 GLU A C 1
ATOM 1250 O O . GLU A 1 173 ? 5.848 47.923 11.759 1.00 15.78 173 GLU A O 1
ATOM 1256 N N . LEU A 1 174 ? 5.088 46.669 13.459 1.00 16.87 174 LEU A N 1
ATOM 1257 C CA . LEU A 1 174 ? 5.991 47.410 14.342 1.00 15.91 174 LEU A CA 1
ATOM 1258 C C . LEU A 1 174 ? 7.521 47.206 13.952 1.00 15.26 174 LEU A C 1
ATOM 1259 O O . LEU A 1 174 ? 8.227 48.217 14.042 1.00 15.76 174 LEU A O 1
ATOM 1264 N N . PRO A 1 175 ? 7.948 45.984 13.500 1.00 14.23 175 PRO A N 1
ATOM 1265 C CA . PRO A 1 175 ? 9.354 45.920 13.064 1.00 14.07 175 PRO A CA 1
ATOM 1266 C C . PRO A 1 175 ? 9.597 46.878 11.890 1.00 15.32 175 PRO A C 1
ATOM 1267 O O . PRO A 1 175 ? 10.720 47.499 11.785 1.00 16.12 175 PRO A O 1
ATOM 1271 N N . LEU A 1 176 ? 8.621 47.017 10.971 1.00 14.91 176 LEU A N 1
ATOM 1272 C CA . LEU A 1 176 ? 8.850 47.933 9.816 1.00 16.11 176 LEU A CA 1
ATOM 1273 C C . LEU A 1 176 ? 8.934 49.381 10.324 1.00 17.44 176 LEU A C 1
ATOM 1274 O O . LEU A 1 176 ? 9.661 50.204 9.764 1.00 18.20 176 LEU A O 1
ATOM 1279 N N . GLN A 1 177 ? 8.033 49.740 11.265 1.00 16.83 177 GLN A N 1
ATOM 1280 C CA . GLN A 1 177 ? 8.066 51.145 11.734 1.00 18.06 177 GLN A CA 1
ATOM 1281 C C . GLN A 1 177 ? 9.388 51.412 12.548 1.00 18.52 177 GLN A C 1
ATOM 1282 O O . GLN A 1 177 ? 9.803 52.593 12.624 1.00 20.16 177 GLN A O 1
ATOM 1288 N N . ALA A 1 178 ? 9.969 50.387 13.145 1.00 18.31 178 ALA A N 1
ATOM 1289 C CA . ALA A 1 178 ? 11.281 50.545 13.775 1.00 18.92 178 ALA A CA 1
ATOM 1290 C C . ALA A 1 178 ? 12.365 50.876 12.763 1.00 19.80 178 ALA A C 1
ATOM 1291 O O . ALA A 1 178 ? 13.137 51.836 13.055 1.00 21.52 178 ALA A O 1
ATOM 1293 N N . ILE A 1 179 ? 12.352 50.241 11.599 1.00 19.32 179 ILE A N 1
ATOM 1294 C CA . ILE A 1 179 ? 13.331 50.592 10.614 1.00 19.97 179 ILE A CA 1
ATOM 1295 C C . ILE A 1 179 ? 13.023 51.959 10.060 1.00 20.19 179 ILE A C 1
ATOM 1296 O O . ILE A 1 179 ? 13.924 52.730 9.912 1.00 20.44 179 ILE A O 1
ATOM 1301 N N . ALA A 1 180 ? 11.766 52.250 9.736 1.00 20.72 180 ALA A N 1
ATOM 1302 C CA . ALA A 1 180 ? 11.466 53.548 9.184 1.00 22.31 180 ALA A CA 1
ATOM 1303 C C . ALA A 1 180 ? 11.845 54.683 10.178 1.00 22.39 180 ALA A C 1
ATOM 1304 O O . ALA A 1 180 ? 12.313 55.727 9.722 1.00 23.11 180 ALA A O 1
ATOM 1306 N N . GLY A 1 181 ? 11.600 54.508 11.503 1.00 22.60 181 GLY A N 1
ATOM 1307 C CA . GLY A 1 181 ? 11.924 55.563 12.448 1.00 24.46 181 GLY A CA 1
ATOM 1308 C C . GLY A 1 181 ? 13.449 55.680 12.616 1.00 25.79 181 GLY A C 1
ATOM 1309 O O . GLY A 1 181 ? 13.933 56.765 12.799 1.00 28.13 181 GLY A O 1
ATOM 1310 N N . LEU A 1 182 ? 14.162 54.558 12.662 1.00 25.83 182 LEU A N 1
ATOM 1311 C CA . LEU A 1 182 ? 15.619 54.617 12.691 1.00 27.43 182 LEU A CA 1
ATOM 1312 C C . LEU A 1 182 ? 16.145 55.468 11.477 1.00 27.91 182 LEU A C 1
ATOM 1313 O O . LEU A 1 182 ? 16.988 56.398 11.630 1.00 29.15 182 LEU A O 1
ATOM 1318 N N . LEU A 1 183 ? 15.619 55.209 10.291 1.00 27.50 183 LEU A N 1
ATOM 1319 C CA . LEU A 1 183 ? 16.073 55.901 9.063 1.00 28.93 183 LEU A CA 1
ATOM 1320 C C . LEU A 1 183 ? 15.387 57.314 8.835 1.00 30.67 183 LEU A C 1
ATOM 1321 O O . LEU A 1 183 ? 15.743 58.067 7.929 1.00 32.13 183 LEU A O 1
ATOM 1326 N N . GLY A 1 184 ? 14.441 57.690 9.707 1.00 30.27 184 GLY A N 1
ATOM 1327 C CA . GLY A 1 184 ? 13.690 58.944 9.573 1.00 30.14 184 GLY A CA 1
ATOM 1328 C C . GLY A 1 184 ? 12.996 59.065 8.211 1.00 31.37 184 GLY A C 1
ATOM 1329 O O . GLY A 1 184 ? 12.943 60.074 7.558 1.00 32.34 184 GLY A O 1
ATOM 1330 N N . VAL A 1 185 ? 12.424 57.993 7.742 1.00 31.07 185 VAL A N 1
ATOM 1331 C CA . VAL A 1 185 ? 11.660 58.003 6.516 1.00 31.48 185 VAL A CA 1
ATOM 1332 C C . VAL A 1 185 ? 10.359 58.793 6.638 1.00 32.34 185 VAL A C 1
ATOM 1333 O O . VAL A 1 185 ? 9.634 58.591 7.597 1.00 31.89 185 VAL A O 1
ATOM 1337 N N . PRO A 1 186 ? 10.110 59.741 5.696 1.00 33.05 186 PRO A N 1
ATOM 1338 C CA . PRO A 1 186 ? 8.856 60.452 5.733 1.00 33.99 186 PRO A CA 1
ATOM 1339 C C . PRO A 1 186 ? 7.679 59.514 5.689 1.00 35.74 186 PRO A C 1
ATOM 1340 O O . PRO A 1 186 ? 7.704 58.480 4.984 1.00 35.73 186 PRO A O 1
ATOM 1344 N N A GLN A 1 187 ? 6.608 59.901 6.370 0.50 36.27 187 GLN A N 1
ATOM 1345 N N B GLN A 1 187 ? 6.605 59.896 6.361 0.50 36.31 187 GLN A N 1
ATOM 1346 C CA A GLN A 1 187 ? 5.400 59.088 6.405 0.50 36.49 187 GLN A CA 1
ATOM 1347 C CA B GLN A 1 187 ? 5.432 59.040 6.430 0.50 36.27 187 GLN A CA 1
ATOM 1348 C C A GLN A 1 187 ? 4.884 58.671 5.061 0.50 37.75 187 GLN A C 1
ATOM 1349 C C B GLN A 1 187 ? 4.808 58.699 5.089 0.50 37.56 187 GLN A C 1
ATOM 1350 O O A GLN A 1 187 ? 4.518 57.521 4.846 0.50 38.08 187 GLN A O 1
ATOM 1351 O O B GLN A 1 187 ? 4.303 57.608 4.896 0.50 37.64 187 GLN A O 1
ATOM 1362 N N . GLU A 1 188 ? 4.884 59.601 4.125 1.00 37.85 188 GLU A N 1
ATOM 1363 C CA . GLU A 1 188 ? 4.311 59.347 2.857 1.00 38.93 188 GLU A CA 1
ATOM 1364 C C . GLU A 1 188 ? 5.104 58.372 2.014 1.00 37.84 188 GLU A C 1
ATOM 1365 O O . GLU A 1 188 ? 4.621 57.842 1.051 1.00 38.47 188 GLU A O 1
ATOM 1371 N N . ASP A 1 189 ? 6.284 58.048 2.471 1.00 35.12 189 ASP A N 1
ATOM 1372 C CA . ASP A 1 189 ? 7.151 57.101 1.719 1.00 33.74 189 ASP A CA 1
ATOM 1373 C C . ASP A 1 189 ? 7.133 55.717 2.419 1.00 30.13 189 ASP A C 1
ATOM 1374 O O . ASP A 1 189 ? 7.596 54.728 1.869 1.00 29.40 189 ASP A O 1
ATOM 1379 N N . ARG A 1 190 ? 6.477 55.576 3.564 1.00 27.91 190 ARG A N 1
ATOM 1380 C CA . ARG A 1 190 ? 6.576 54.296 4.284 1.00 26.00 190 ARG A CA 1
ATOM 1381 C C . ARG A 1 190 ? 5.803 53.158 3.605 1.00 25.95 190 ARG A C 1
ATOM 1382 O O . ARG A 1 190 ? 6.239 51.989 3.653 1.00 25.97 190 ARG A O 1
ATOM 1390 N N . GLY A 1 191 ? 4.623 53.439 2.963 1.00 26.41 191 GLY A N 1
ATOM 1391 C CA . GLY A 1 191 ? 3.945 52.348 2.300 1.00 26.57 191 GLY A CA 1
ATOM 1392 C C . GLY A 1 191 ? 4.819 51.718 1.190 1.00 25.19 191 GLY A C 1
ATOM 1393 O O . GLY A 1 191 ? 4.868 50.474 1.108 1.00 24.45 191 GLY A O 1
ATOM 1394 N N . LYS A 1 192 ? 5.518 52.497 0.351 1.00 25.35 192 LYS A N 1
ATOM 1395 C CA . LYS A 1 192 ? 6.359 51.884 -0.706 1.00 26.07 192 LYS A CA 1
ATOM 1396 C C . LYS A 1 192 ? 7.571 51.233 -0.059 1.00 22.65 192 LYS A C 1
ATOM 1397 O O . LYS A 1 192 ? 7.940 50.134 -0.457 1.00 20.78 192 LYS A O 1
ATOM 1403 N N . LEU A 1 193 ? 8.169 51.845 0.940 1.00 21.79 193 LEU A N 1
ATOM 1404 C CA . LEU A 1 193 ? 9.280 51.211 1.647 1.00 20.51 193 LEU A CA 1
ATOM 1405 C C . LEU A 1 193 ? 8.886 49.838 2.193 1.00 19.78 193 LEU A C 1
ATOM 1406 O O . LEU A 1 193 ? 9.631 48.833 2.111 1.00 18.78 193 LEU A O 1
ATOM 1411 N N . PHE A 1 194 ? 7.744 49.770 2.898 1.00 19.52 194 PHE A N 1
ATOM 1412 C CA . PHE A 1 194 ? 7.306 48.490 3.506 1.00 19.26 194 PHE A CA 1
ATOM 1413 C C . PHE A 1 194 ? 6.958 47.417 2.425 1.00 18.52 194 PHE A C 1
ATOM 1414 O O . PHE A 1 194 ? 7.283 46.239 2.612 1.00 17.32 194 PHE A O 1
ATOM 1422 N N . HIS A 1 195 ? 6.363 47.843 1.313 1.00 20.06 195 HIS A N 1
ATOM 1423 C CA . HIS A 1 195 ? 6.138 46.896 0.251 1.00 22.02 195 HIS A CA 1
ATOM 1424 C C . HIS A 1 195 ? 7.463 46.281 -0.262 1.00 19.89 195 HIS A C 1
ATOM 1425 O O . HIS A 1 195 ? 7.550 45.049 -0.445 1.00 19.65 195 HIS A O 1
ATOM 1432 N N . TRP A 1 196 ? 8.457 47.147 -0.580 1.00 17.76 196 TRP A N 1
ATOM 1433 C CA . TRP A 1 196 ? 9.711 46.560 -1.065 1.00 17.79 196 TRP A CA 1
ATOM 1434 C C . TRP A 1 196 ? 10.295 45.636 0.045 1.00 16.96 196 TRP A C 1
ATOM 1435 O O . TRP A 1 196 ? 10.872 44.553 -0.247 1.00 17.42 196 TRP A O 1
ATOM 1446 N N . SER A 1 197 ? 10.272 46.114 1.280 1.00 16.17 197 SER A N 1
ATOM 1447 C CA . SER A 1 197 ? 10.962 45.385 2.331 1.00 16.78 197 SER A CA 1
ATOM 1448 C C . SER A 1 197 ? 10.308 44.009 2.541 1.00 17.14 197 SER A C 1
ATOM 1449 O O . SER A 1 197 ? 10.986 43.047 2.915 1.00 18.10 197 SER A O 1
ATOM 1452 N N . ASN A 1 198 ? 9.026 43.890 2.308 1.00 17.40 198 ASN A N 1
ATOM 1453 C CA . ASN A 1 198 ? 8.386 42.593 2.496 1.00 17.17 198 ASN A CA 1
ATOM 1454 C C . ASN A 1 198 ? 8.497 41.713 1.315 1.00 19.26 198 ASN A C 1
ATOM 1455 O O . ASN A 1 198 ? 7.968 40.594 1.316 1.00 20.16 198 ASN A O 1
ATOM 1460 N N . GLU A 1 199 ? 9.205 42.157 0.244 1.00 19.69 199 GLU A N 1
ATOM 1461 C CA . GLU A 1 199 ? 9.462 41.285 -0.919 1.00 23.01 199 GLU A CA 1
ATOM 1462 C C . GLU A 1 199 ? 10.945 40.972 -1.005 1.00 23.68 199 GLU A C 1
ATOM 1463 O O . GLU A 1 199 ? 11.367 40.485 -2.016 1.00 26.70 199 GLU A O 1
ATOM 1469 N N . MET A 1 200 ? 11.781 41.268 -0.046 1.00 23.09 200 MET A N 1
ATOM 1470 C CA . MET A 1 200 ? 13.223 41.340 -0.234 1.00 23.51 200 MET A CA 1
ATOM 1471 C C . MET A 1 200 ? 13.917 40.098 0.148 1.00 26.24 200 MET A C 1
ATOM 1472 O O . MET A 1 200 ? 15.000 39.834 -0.427 1.00 27.62 200 MET A O 1
ATOM 1477 N N . THR A 1 201 ? 13.351 39.325 1.075 1.00 26.81 201 THR A N 1
ATOM 1478 C CA . THR A 1 201 ? 14.087 38.075 1.368 1.00 29.30 201 THR A CA 1
ATOM 1479 C C . THR A 1 201 ? 13.471 36.956 0.548 1.00 29.84 201 THR A C 1
ATOM 1480 O O . THR A 1 201 ? 12.224 36.734 0.509 1.00 30.76 201 THR A O 1
ATOM 1484 N N . GLY A 1 202 ? 14.325 36.169 -0.033 1.00 30.66 202 GLY A N 1
ATOM 1485 C CA . GLY A 1 202 ? 13.970 35.064 -0.895 1.00 29.94 202 GLY A CA 1
ATOM 1486 C C . GLY A 1 202 ? 13.289 33.961 -0.175 1.00 27.26 202 GLY A C 1
ATOM 1487 O O . GLY A 1 202 ? 13.747 33.604 0.963 1.00 28.46 202 GLY A O 1
ATOM 1488 N N . ASN A 1 203 ? 12.184 33.458 -0.780 1.00 22.72 203 ASN A N 1
ATOM 1489 C CA . ASN A 1 203 ? 11.768 32.085 -0.384 1.00 20.19 203 ASN A CA 1
ATOM 1490 C C . ASN A 1 203 ? 11.200 31.339 -1.568 1.00 20.04 203 ASN A C 1
ATOM 1491 O O . ASN A 1 203 ? 11.060 31.917 -2.637 1.00 21.83 203 ASN A O 1
ATOM 1496 N N . GLU A 1 204 ? 10.858 30.060 -1.356 1.00 16.86 204 GLU A N 1
ATOM 1497 C CA . GLU A 1 204 ? 10.294 29.349 -2.480 1.00 15.85 204 GLU A CA 1
ATOM 1498 C C . GLU A 1 204 ? 8.833 28.916 -2.172 1.00 13.32 204 GLU A C 1
ATOM 1499 O O . GLU A 1 204 ? 8.356 27.884 -2.592 1.00 13.59 204 GLU A O 1
ATOM 1505 N N . ASP A 1 205 ? 8.208 29.774 -1.360 1.00 13.54 205 ASP A N 1
ATOM 1506 C CA . ASP A 1 205 ? 6.809 29.490 -0.937 1.00 12.57 205 ASP A CA 1
ATOM 1507 C C . ASP A 1 205 ? 5.870 29.771 -2.091 1.00 12.03 205 ASP A C 1
ATOM 1508 O O . ASP A 1 205 ? 5.912 30.845 -2.709 1.00 14.14 205 ASP A O 1
ATOM 1513 N N . PRO A 1 206 ? 4.894 28.843 -2.322 1.00 12.69 206 PRO A N 1
ATOM 1514 C CA . PRO A 1 206 ? 3.994 29.033 -3.477 1.00 13.26 206 PRO A CA 1
ATOM 1515 C C . PRO A 1 206 ? 3.094 30.261 -3.274 1.00 14.13 206 PRO A C 1
ATOM 1516 O O . PRO A 1 206 ? 2.633 30.772 -4.316 1.00 16.78 206 PRO A O 1
ATOM 1520 N N . GLU A 1 207 ? 2.835 30.713 -2.040 1.00 14.31 207 GLU A N 1
ATOM 1521 C CA . GLU A 1 207 ? 2.022 31.907 -1.848 1.00 16.01 207 GLU A CA 1
ATOM 1522 C C . GLU A 1 207 ? 2.724 33.126 -2.410 1.00 16.73 207 GLU A C 1
ATOM 1523 O O . GLU A 1 207 ? 2.048 34.157 -2.672 1.00 19.30 207 GLU A O 1
ATOM 1529 N N . TYR A 1 208 ? 4.068 33.089 -2.526 1.00 16.37 208 TYR A N 1
ATOM 1530 C CA . TYR A 1 208 ? 4.790 34.305 -2.926 1.00 18.87 208 TYR A CA 1
ATOM 1531 C C . TYR A 1 208 ? 5.529 34.112 -4.279 1.00 22.50 208 TYR A C 1
ATOM 1532 O O . TYR A 1 208 ? 6.511 34.791 -4.569 1.00 23.38 208 TYR A O 1
ATOM 1541 N N . ALA A 1 209 ? 5.073 33.143 -5.070 1.00 24.70 209 ALA A N 1
ATOM 1542 C CA . ALA A 1 209 ? 5.856 32.688 -6.282 1.00 27.68 209 ALA A CA 1
ATOM 1543 C C . ALA A 1 209 ? 5.853 33.803 -7.264 1.00 31.49 209 ALA A C 1
ATOM 1544 O O . ALA A 1 209 ? 6.722 33.789 -8.190 1.00 33.18 209 ALA A O 1
ATOM 1546 N N . HIS A 1 210 ? 5.049 34.831 -7.121 1.00 33.57 210 HIS A N 1
ATOM 1547 C CA . HIS A 1 210 ? 5.077 35.892 -8.092 1.00 37.59 210 HIS A CA 1
ATOM 1548 C C . HIS A 1 210 ? 5.931 37.076 -7.632 1.00 39.49 210 HIS A C 1
ATOM 1549 O O . HIS A 1 210 ? 6.165 37.963 -8.433 1.00 40.59 210 HIS A O 1
ATOM 1556 N N . ILE A 1 211 ? 6.414 37.149 -6.389 1.00 39.41 211 ILE A N 1
ATOM 1557 C CA . ILE A 1 211 ? 7.374 38.201 -6.010 1.00 39.21 211 ILE A CA 1
ATOM 1558 C C . ILE A 1 211 ? 8.777 38.048 -6.694 1.00 39.51 211 ILE A C 1
ATOM 1559 O O . ILE A 1 211 ? 9.356 36.921 -6.823 1.00 39.31 211 ILE A O 1
ATOM 1564 N N . ASP A 1 212 ? 9.404 39.212 -6.893 1.00 39.36 212 ASP A N 1
ATOM 1565 C CA . ASP A 1 212 ? 10.760 39.325 -7.461 1.00 39.15 212 ASP A CA 1
ATOM 1566 C C . ASP A 1 212 ? 11.597 40.190 -6.599 1.00 36.62 212 ASP A C 1
ATOM 1567 O O . ASP A 1 212 ? 11.631 41.441 -6.776 1.00 36.29 212 ASP A O 1
ATOM 1572 N N . PRO A 1 213 ? 12.371 39.533 -5.742 1.00 34.68 213 PRO A N 1
ATOM 1573 C CA . PRO A 1 213 ? 13.222 40.321 -4.905 1.00 33.77 213 PRO A CA 1
ATOM 1574 C C . PRO A 1 213 ? 14.212 41.059 -5.723 1.00 32.01 213 PRO A C 1
ATOM 1575 O O . PRO A 1 213 ? 14.713 42.090 -5.182 1.00 31.75 213 PRO A O 1
ATOM 1579 N N . LYS A 1 214 ? 14.491 40.691 -7.006 1.00 31.10 214 LYS A N 1
ATOM 1580 C CA . LYS A 1 214 ? 15.483 41.510 -7.641 1.00 31.20 214 LYS A CA 1
ATOM 1581 C C . LYS A 1 214 ? 14.942 42.901 -8.017 1.00 29.56 214 LYS A C 1
ATOM 1582 O O . LYS A 1 214 ? 15.692 43.877 -8.009 1.00 27.06 214 LYS A O 1
ATOM 1588 N N . ALA A 1 215 ? 13.704 42.993 -8.491 1.00 28.81 215 ALA A N 1
ATOM 1589 C CA . ALA A 1 215 ? 13.227 44.313 -8.804 1.00 28.75 215 ALA A CA 1
ATOM 1590 C C . ALA A 1 215 ? 13.073 45.072 -7.514 1.00 28.09 215 ALA A C 1
ATOM 1591 O O . ALA A 1 215 ? 13.388 46.189 -7.472 1.00 27.17 215 ALA A O 1
ATOM 1593 N N . SER A 1 216 ? 12.635 44.406 -6.442 1.00 27.08 216 SER A N 1
ATOM 1594 C CA . SER A 1 216 ? 12.362 45.143 -5.174 1.00 25.84 216 SER A CA 1
ATOM 1595 C C . SER A 1 216 ? 13.705 45.659 -4.650 1.00 23.87 216 SER A C 1
ATOM 1596 O O . SER A 1 216 ? 13.794 46.768 -4.146 1.00 23.36 216 SER A O 1
ATOM 1599 N N . SER A 1 217 ? 14.746 44.863 -4.802 1.00 23.77 217 SER A N 1
ATOM 1600 C CA . SER A 1 217 ? 16.090 45.307 -4.342 1.00 23.67 217 SER A CA 1
ATOM 1601 C C . SER A 1 217 ? 16.552 46.503 -5.149 1.00 22.05 217 SER A C 1
ATOM 1602 O O . SER A 1 217 ? 16.981 47.522 -4.575 1.00 21.38 217 SER A O 1
ATOM 1605 N N . ALA A 1 218 ? 16.448 46.422 -6.493 1.00 22.43 218 ALA A N 1
ATOM 1606 C CA . ALA A 1 218 ? 16.841 47.570 -7.293 1.00 22.01 218 ALA A CA 1
ATOM 1607 C C . ALA A 1 218 ? 16.074 48.826 -6.938 1.00 22.76 218 ALA A C 1
ATOM 1608 O O . ALA A 1 218 ? 16.635 49.906 -6.832 1.00 22.32 218 ALA A O 1
ATOM 1610 N N . GLU A 1 219 ? 14.773 48.681 -6.800 1.00 23.24 219 GLU A N 1
ATOM 1611 C CA . GLU A 1 219 ? 13.915 49.817 -6.524 1.00 24.03 219 GLU A CA 1
ATOM 1612 C C . GLU A 1 219 ? 14.174 50.446 -5.145 1.00 23.74 219 GLU A C 1
ATOM 1613 O O . GLU A 1 219 ? 14.222 51.633 -4.976 1.00 23.97 219 GLU A O 1
ATOM 1619 N N . LEU A 1 220 ? 14.470 49.635 -4.155 1.00 21.94 220 LEU A N 1
ATOM 1620 C CA . LEU A 1 220 ? 14.743 50.086 -2.782 1.00 21.66 220 LEU A CA 1
ATOM 1621 C C . LEU A 1 220 ? 16.122 50.733 -2.753 1.00 20.30 220 LEU A C 1
ATOM 1622 O O . LEU A 1 220 ? 16.269 51.822 -2.159 1.00 21.35 220 LEU A O 1
ATOM 1627 N N . ILE A 1 221 ? 17.116 50.165 -3.419 1.00 19.60 221 ILE A N 1
ATOM 1628 C CA . ILE A 1 221 ? 18.439 50.863 -3.520 1.00 18.76 221 ILE A CA 1
ATOM 1629 C C . ILE A 1 221 ? 18.228 52.184 -4.219 1.00 18.90 221 ILE A C 1
ATOM 1630 O O . ILE A 1 221 ? 18.802 53.192 -3.775 1.00 19.18 221 ILE A O 1
ATOM 1635 N N . GLY A 1 222 ? 17.420 52.287 -5.299 1.00 19.52 222 GLY A N 1
ATOM 1636 C CA . GLY A 1 222 ? 17.302 53.612 -5.894 1.00 20.50 222 GLY A CA 1
ATOM 1637 C C . GLY A 1 222 ? 16.622 54.620 -5.004 1.00 21.19 222 GLY A C 1
ATOM 1638 O O . GLY A 1 222 ? 17.081 55.738 -4.939 1.00 21.51 222 GLY A O 1
ATOM 1639 N N . TYR A 1 223 ? 15.583 54.180 -4.282 1.00 21.20 223 TYR A N 1
ATOM 1640 C CA . TYR A 1 223 ? 14.937 55.083 -3.337 1.00 22.18 223 TYR A CA 1
ATOM 1641 C C . TYR A 1 223 ? 15.943 55.561 -2.281 1.00 22.56 223 TYR A C 1
ATOM 1642 O O . TYR A 1 223 ? 16.043 56.756 -1.968 1.00 24.14 223 TYR A O 1
ATOM 1651 N N . ALA A 1 224 ? 16.740 54.622 -1.717 1.00 21.32 224 ALA A N 1
ATOM 1652 C CA . ALA A 1 224 ? 17.688 55.022 -0.694 1.00 21.89 224 ALA A CA 1
ATOM 1653 C C . ALA A 1 224 ? 18.783 55.920 -1.194 1.00 23.44 224 ALA A C 1
ATOM 1654 O O . ALA A 1 224 ? 19.220 56.783 -0.433 1.00 24.79 224 ALA A O 1
ATOM 1656 N N . MET A 1 225 ? 19.280 55.694 -2.424 1.00 23.58 225 MET A N 1
ATOM 1657 C CA . MET A 1 225 ? 20.324 56.569 -2.923 1.00 24.67 225 MET A CA 1
ATOM 1658 C C . MET A 1 225 ? 19.777 57.974 -3.094 1.00 26.08 225 MET A C 1
ATOM 1659 O O . MET A 1 225 ? 20.529 58.909 -2.862 1.00 26.51 225 MET A O 1
ATOM 1664 N N . LYS A 1 226 ? 18.544 58.155 -3.588 1.00 28.68 226 LYS A N 1
ATOM 1665 C CA . LYS A 1 226 ? 17.910 59.505 -3.736 1.00 31.06 226 LYS A CA 1
ATOM 1666 C C . LYS A 1 226 ? 17.765 60.152 -2.332 1.00 32.45 226 LYS A C 1
ATOM 1667 O O . LYS A 1 226 ? 17.991 61.356 -2.102 1.00 34.15 226 LYS A O 1
ATOM 1669 N N . MET A 1 227 ? 17.412 59.360 -1.335 1.00 32.75 227 MET A N 1
ATOM 1670 C CA . MET A 1 227 ? 17.370 59.868 0.051 1.00 34.63 227 MET A CA 1
ATOM 1671 C C . MET A 1 227 ? 18.798 60.338 0.558 1.00 35.52 227 MET A C 1
ATOM 1672 O O . MET A 1 227 ? 18.956 61.447 1.149 1.00 36.41 227 MET A O 1
ATOM 1677 N N . ALA A 1 228 ? 19.863 59.638 0.210 1.00 34.94 228 ALA A N 1
ATOM 1678 C CA . ALA A 1 228 ? 21.199 60.070 0.612 1.00 35.40 228 ALA A CA 1
ATOM 1679 C C . ALA A 1 228 ? 21.494 61.352 -0.130 1.00 37.25 228 ALA A C 1
ATOM 1680 O O . ALA A 1 228 ? 22.111 62.221 0.456 1.00 36.45 228 ALA A O 1
ATOM 1682 N N . GLU A 1 229 ? 21.128 61.465 -1.402 1.00 39.08 229 GLU A N 1
ATOM 1683 C CA . GLU A 1 229 ? 21.605 62.599 -2.160 1.00 41.97 229 GLU A CA 1
ATOM 1684 C C . GLU A 1 229 ? 20.941 63.825 -1.577 1.00 43.19 229 GLU A C 1
ATOM 1685 O O . GLU A 1 229 ? 21.556 64.944 -1.531 1.00 41.94 229 GLU A O 1
ATOM 1691 N N . GLU A 1 230 ? 19.685 63.686 -1.199 1.00 45.48 230 GLU A N 1
ATOM 1692 C CA . GLU A 1 230 ? 18.988 64.854 -0.649 1.00 48.17 230 GLU A CA 1
ATOM 1693 C C . GLU A 1 230 ? 19.482 65.321 0.713 1.00 48.75 230 GLU A C 1
ATOM 1694 O O . GLU A 1 230 ? 19.222 66.453 1.080 1.00 48.53 230 GLU A O 1
ATOM 1700 N N . LYS A 1 231 ? 20.165 64.469 1.487 1.00 49.14 231 LYS A N 1
ATOM 1701 C CA . LYS A 1 231 ? 20.812 64.872 2.765 1.00 49.13 231 LYS A CA 1
ATOM 1702 C C . LYS A 1 231 ? 22.196 65.540 2.553 1.00 49.42 231 LYS A C 1
ATOM 1703 O O . LYS A 1 231 ? 22.918 65.303 1.525 1.00 49.58 231 LYS A O 1
ATOM 1709 N N . ILE A 1 239 ? 19.969 59.877 11.256 1.00 38.93 239 ILE A N 1
ATOM 1710 C CA . ILE A 1 239 ? 21.020 59.120 11.031 1.00 40.01 239 ILE A CA 1
ATOM 1711 C C . ILE A 1 239 ? 21.478 58.993 9.683 1.00 37.97 239 ILE A C 1
ATOM 1712 O O . ILE A 1 239 ? 22.589 58.690 9.614 1.00 37.40 239 ILE A O 1
ATOM 1717 N N . VAL A 1 240 ? 20.652 59.063 8.639 1.00 36.73 240 VAL A N 1
ATOM 1718 C CA . VAL A 1 240 ? 21.124 59.082 7.211 1.00 35.08 240 VAL A CA 1
ATOM 1719 C C . VAL A 1 240 ? 22.236 60.150 7.163 1.00 34.38 240 VAL A C 1
ATOM 1720 O O . VAL A 1 240 ? 23.338 59.892 6.667 1.00 33.31 240 VAL A O 1
ATOM 1724 N N . THR A 1 241 ? 21.983 61.356 7.724 1.00 35.62 241 THR A N 1
ATOM 1725 C CA . THR A 1 241 ? 22.997 62.401 7.589 1.00 36.98 241 THR A CA 1
ATOM 1726 C C . THR A 1 241 ? 24.222 62.134 8.335 1.00 33.15 241 THR A C 1
ATOM 1727 O O . THR A 1 241 ? 25.326 62.275 7.785 1.00 32.34 241 THR A O 1
ATOM 1731 N N . GLN A 1 242 ? 24.075 61.491 9.464 1.00 33.08 242 GLN A N 1
ATOM 1732 C CA . GLN A 1 242 ? 25.291 61.006 10.078 1.00 34.06 242 GLN A CA 1
ATOM 1733 C C . GLN A 1 242 ? 26.127 59.854 9.380 1.00 34.29 242 GLN A C 1
ATOM 1734 O O . GLN A 1 242 ? 27.397 59.751 9.545 1.00 34.87 242 GLN A O 1
ATOM 1740 N N . LEU A 1 243 ? 25.440 58.930 8.672 1.00 32.33 243 LEU A N 1
ATOM 1741 C CA . LEU A 1 243 ? 26.172 57.958 7.829 1.00 29.61 243 LEU A CA 1
ATOM 1742 C C . LEU A 1 243 ? 26.767 58.466 6.531 1.00 27.89 243 LEU A C 1
ATOM 1743 O O . LEU A 1 243 ? 27.873 58.017 6.143 1.00 27.05 243 LEU A O 1
ATOM 1748 N N . ILE A 1 244 ? 26.130 59.509 5.969 1.00 29.49 244 ILE A N 1
ATOM 1749 C CA . ILE A 1 244 ? 26.695 59.944 4.762 1.00 32.56 244 ILE A CA 1
ATOM 1750 C C . ILE A 1 244 ? 27.465 61.204 4.872 1.00 34.88 244 ILE A C 1
ATOM 1751 O O . ILE A 1 244 ? 28.132 61.573 3.892 1.00 35.38 244 ILE A O 1
ATOM 1756 N N . GLN A 1 245 ? 27.495 61.761 6.078 1.00 36.41 245 GLN A N 1
ATOM 1757 C CA . GLN A 1 245 ? 28.524 62.817 6.322 1.00 39.25 245 GLN A CA 1
ATOM 1758 C C . GLN A 1 245 ? 29.877 62.340 6.781 1.00 35.77 245 GLN A C 1
ATOM 1759 O O . GLN A 1 245 ? 30.036 61.394 7.586 1.00 36.72 245 GLN A O 1
ATOM 1765 N N . ALA A 1 246 ? 30.846 62.854 6.070 1.00 34.15 246 ALA A N 1
ATOM 1766 C CA . ALA A 1 246 ? 32.254 62.510 6.355 1.00 35.54 246 ALA A CA 1
ATOM 1767 C C . ALA A 1 246 ? 32.691 62.806 7.842 1.00 39.18 246 ALA A C 1
ATOM 1768 O O . ALA A 1 246 ? 32.381 63.911 8.294 1.00 43.25 246 ALA A O 1
ATOM 1770 N N . ASP A 1 247 ? 33.246 61.836 8.584 1.00 38.88 247 ASP A N 1
ATOM 1771 C CA . ASP A 1 247 ? 33.696 62.089 10.034 1.00 39.80 247 ASP A CA 1
ATOM 1772 C C . ASP A 1 247 ? 35.117 62.661 9.688 1.00 46.56 247 ASP A C 1
ATOM 1773 O O . ASP A 1 247 ? 35.837 63.174 10.586 1.00 50.88 247 ASP A O 1
ATOM 1778 N N . GLY A 1 250 ? 37.223 62.099 7.145 1.00 34.38 250 GLY A N 1
ATOM 1779 C CA . GLY A 1 250 ? 36.657 61.949 5.774 1.00 35.66 250 GLY A CA 1
ATOM 1780 C C . GLY A 1 250 ? 35.945 60.601 5.545 1.00 36.69 250 GLY A C 1
ATOM 1781 O O . GLY A 1 250 ? 35.544 60.265 4.418 1.00 36.94 250 GLY A O 1
ATOM 1782 N N . GLU A 1 251 ? 35.746 59.792 6.574 1.00 35.97 251 GLU A N 1
ATOM 1783 C CA . GLU A 1 251 ? 35.122 58.472 6.413 1.00 35.36 251 GLU A CA 1
ATOM 1784 C C . GLU A 1 251 ? 33.547 58.637 6.371 1.00 31.67 251 GLU A C 1
ATOM 1785 O O . GLU A 1 251 ? 32.951 59.399 7.188 1.00 29.63 251 GLU A O 1
ATOM 1791 N N . LYS A 1 252 ? 32.879 57.873 5.490 1.00 29.49 252 LYS A N 1
ATOM 1792 C CA . LYS A 1 252 ? 31.410 57.918 5.416 1.00 27.80 252 LYS A CA 1
ATOM 1793 C C . LYS A 1 252 ? 31.005 56.826 4.494 1.00 26.33 252 LYS A C 1
ATOM 1794 O O . LYS A 1 252 ? 31.853 56.329 3.788 1.00 27.01 252 LYS A O 1
ATOM 1800 N N . LEU A 1 253 ? 29.746 56.426 4.500 1.00 24.73 253 LEU A N 1
ATOM 1801 C CA . LEU A 1 253 ? 29.240 55.558 3.467 1.00 24.28 253 LEU A CA 1
ATOM 1802 C C . LEU A 1 253 ? 29.158 56.356 2.187 1.00 25.41 253 LEU A C 1
ATOM 1803 O O . LEU A 1 253 ? 28.648 57.529 2.180 1.00 26.02 253 LEU A O 1
ATOM 1808 N N . SER A 1 254 ? 29.543 55.685 1.096 1.00 24.27 254 SER A N 1
ATOM 1809 C CA . SER A 1 254 ? 29.126 56.288 -0.197 1.00 25.82 254 SER A CA 1
ATOM 1810 C C . SER A 1 254 ? 27.593 56.199 -0.377 1.00 24.33 254 SER A C 1
ATOM 1811 O O . SER A 1 254 ? 26.901 55.397 0.313 1.00 22.24 254 SER A O 1
ATOM 1814 N N . ASP A 1 255 ? 27.059 56.872 -1.419 1.00 26.04 255 ASP A N 1
ATOM 1815 C CA . ASP A 1 255 ? 25.623 56.803 -1.587 1.00 27.64 255 ASP A CA 1
ATOM 1816 C C . ASP A 1 255 ? 25.152 55.364 -1.934 1.00 26.37 255 ASP A C 1
ATOM 1817 O O . ASP A 1 255 ? 24.119 54.915 -1.421 1.00 27.41 255 ASP A O 1
ATOM 1822 N N . ASP A 1 256 ? 25.897 54.650 -2.759 1.00 25.01 256 ASP A N 1
ATOM 1823 C CA . ASP A 1 256 ? 25.525 53.269 -2.993 0.77 25.49 256 ASP A CA 1
ATOM 1824 C C . ASP A 1 256 ? 25.660 52.362 -1.743 1.00 23.90 256 ASP A C 1
ATOM 1825 O O . ASP A 1 256 ? 24.794 51.487 -1.542 1.00 23.73 256 ASP A O 1
ATOM 1830 N N . GLU A 1 257 ? 26.718 52.559 -0.899 1.00 22.47 257 GLU A N 1
ATOM 1831 C CA . GLU A 1 257 ? 26.811 51.795 0.392 1.00 21.82 257 GLU A CA 1
ATOM 1832 C C . GLU A 1 257 ? 25.628 52.120 1.261 1.00 20.72 257 GLU A C 1
ATOM 1833 O O . GLU A 1 257 ? 25.181 51.223 1.998 1.00 20.18 257 GLU A O 1
ATOM 1839 N N . PHE A 1 258 ? 25.118 53.369 1.263 1.00 20.28 258 PHE A N 1
ATOM 1840 C CA . PHE A 1 258 ? 23.937 53.608 2.089 1.00 21.15 258 PHE A CA 1
ATOM 1841 C C . PHE A 1 258 ? 22.727 52.803 1.540 1.00 20.87 258 PHE A C 1
ATOM 1842 O O . PHE A 1 258 ? 21.951 52.242 2.278 1.00 20.78 258 PHE A O 1
ATOM 1850 N N . GLY A 1 259 ? 22.634 52.699 0.204 1.00 20.74 259 GLY A N 1
ATOM 1851 C CA . GLY A 1 259 ? 21.581 51.855 -0.372 1.00 21.12 259 GLY A CA 1
ATOM 1852 C C . GLY A 1 259 ? 21.686 50.396 0.048 1.00 19.60 259 GLY A C 1
ATOM 1853 O O . GLY A 1 259 ? 20.738 49.695 0.410 1.00 20.07 259 GLY A O 1
ATOM 1854 N N . PHE A 1 260 ? 22.922 49.917 0.051 1.00 19.04 260 PHE A N 1
ATOM 1855 C CA . PHE A 1 260 ? 23.132 48.514 0.397 1.00 18.58 260 PHE A CA 1
ATOM 1856 C C . PHE A 1 260 ? 22.845 48.273 1.889 1.00 18.21 260 PHE A C 1
ATOM 1857 O O . PHE A 1 260 ? 22.421 47.166 2.303 1.00 19.31 260 PHE A O 1
ATOM 1865 N N . PHE A 1 261 ? 23.000 49.336 2.690 1.00 18.75 261 PHE A N 1
ATOM 1866 C CA . PHE A 1 261 ? 22.761 49.244 4.128 1.00 19.05 261 PHE A CA 1
ATOM 1867 C C . PHE A 1 261 ? 21.254 49.190 4.310 1.00 18.92 261 PHE A C 1
ATOM 1868 O O . PHE A 1 261 ? 20.781 48.419 5.165 1.00 19.25 261 PHE A O 1
ATOM 1876 N N . VAL A 1 262 ? 20.511 50.035 3.595 1.00 19.91 262 VAL A N 1
ATOM 1877 C CA . VAL A 1 262 ? 19.050 49.922 3.774 1.00 19.63 262 VAL A CA 1
ATOM 1878 C C . VAL A 1 262 ? 18.492 48.551 3.297 1.00 18.47 262 VAL A C 1
ATOM 1879 O O . VAL A 1 262 ? 17.589 47.975 3.932 1.00 19.13 262 VAL A O 1
ATOM 1883 N N . VAL A 1 263 ? 19.032 47.998 2.229 1.00 17.71 263 VAL A N 1
ATOM 1884 C CA . VAL A 1 263 ? 18.688 46.621 1.843 1.00 18.38 263 VAL A CA 1
ATOM 1885 C C . VAL A 1 263 ? 19.009 45.618 2.953 1.00 17.30 263 VAL A C 1
ATOM 1886 O O . VAL A 1 263 ? 18.179 44.779 3.289 1.00 18.23 263 VAL A O 1
ATOM 1890 N N A MET A 1 264 ? 20.181 45.794 3.545 0.45 17.06 264 MET A N 1
ATOM 1891 N N B MET A 1 264 ? 20.168 45.762 3.579 0.55 17.15 264 MET A N 1
ATOM 1892 C CA A MET A 1 264 ? 20.617 45.013 4.680 0.45 17.17 264 MET A CA 1
ATOM 1893 C CA B MET A 1 264 ? 20.516 44.821 4.631 0.55 17.42 264 MET A CA 1
ATOM 1894 C C A MET A 1 264 ? 19.519 44.986 5.770 0.45 17.42 264 MET A C 1
ATOM 1895 C C B MET A 1 264 ? 19.498 44.953 5.805 0.55 17.22 264 MET A C 1
ATOM 1896 O O A MET A 1 264 ? 19.126 43.909 6.247 0.45 17.24 264 MET A O 1
ATOM 1897 O O B MET A 1 264 ? 19.140 43.925 6.390 0.55 16.52 264 MET A O 1
ATOM 1906 N N . LEU A 1 265 ? 19.010 46.175 6.129 1.00 18.10 265 LEU A N 1
ATOM 1907 C CA . LEU A 1 265 ? 18.070 46.271 7.288 1.00 19.11 265 LEU A CA 1
ATOM 1908 C C . LEU A 1 265 ? 16.790 45.609 6.905 1.00 19.62 265 LEU A C 1
ATOM 1909 O O . LEU A 1 265 ? 16.203 44.917 7.761 1.00 19.72 265 LEU A O 1
ATOM 1914 N N . ALA A 1 266 ? 16.379 45.756 5.637 1.00 19.94 266 ALA A N 1
ATOM 1915 C CA . ALA A 1 266 ? 15.145 45.060 5.176 1.00 21.01 266 ALA A CA 1
ATOM 1916 C C . ALA A 1 266 ? 15.228 43.543 5.294 1.00 22.68 266 ALA A C 1
ATOM 1917 O O . ALA A 1 266 ? 14.165 42.842 5.497 1.00 24.23 266 ALA A O 1
ATOM 1919 N N . VAL A 1 267 ? 16.388 42.960 5.076 1.00 20.89 267 VAL A N 1
ATOM 1920 C CA . VAL A 1 267 ? 16.451 41.522 5.212 1.00 20.96 267 VAL A CA 1
ATOM 1921 C C . VAL A 1 267 ? 16.835 41.059 6.618 1.00 19.08 267 VAL A C 1
ATOM 1922 O O . VAL A 1 267 ? 16.551 39.879 6.957 1.00 21.33 267 VAL A O 1
ATOM 1926 N N . ALA A 1 268 ? 17.521 41.889 7.398 1.00 16.54 268 ALA A N 1
ATOM 1927 C CA . ALA A 1 268 ? 17.979 41.432 8.699 1.00 17.07 268 ALA A CA 1
ATOM 1928 C C . ALA A 1 268 ? 16.982 41.738 9.824 1.00 16.12 268 ALA A C 1
ATOM 1929 O O . ALA A 1 268 ? 16.959 40.977 10.788 1.00 16.48 268 ALA A O 1
ATOM 1931 N N . GLY A 1 269 ? 16.201 42.802 9.695 1.00 16.22 269 GLY A N 1
ATOM 1932 C CA . GLY A 1 269 ? 15.489 43.287 10.864 1.00 17.22 269 GLY A CA 1
ATOM 1933 C C . GLY A 1 269 ? 13.989 43.317 10.689 1.00 16.55 269 GLY A C 1
ATOM 1934 O O . GLY A 1 269 ? 13.250 43.838 11.553 1.00 18.85 269 GLY A O 1
ATOM 1935 N N . ASN A 1 270 ? 13.420 42.732 9.627 1.00 14.51 270 ASN A N 1
ATOM 1936 C CA . ASN A 1 270 ? 11.993 42.836 9.348 1.00 13.92 270 ASN A CA 1
ATOM 1937 C C . ASN A 1 270 ? 11.304 41.484 9.704 1.00 13.68 270 ASN A C 1
ATOM 1938 O O . ASN A 1 270 ? 10.714 41.369 10.780 1.00 14.26 270 ASN A O 1
ATOM 1943 N N . GLU A 1 271 ? 11.382 40.495 8.838 1.00 13.05 271 GLU A N 1
ATOM 1944 C CA . GLU A 1 271 ? 10.820 39.200 9.133 1.00 12.30 271 GLU A CA 1
ATOM 1945 C C . GLU A 1 271 ? 11.361 38.530 10.387 1.00 12.59 271 GLU A C 1
ATOM 1946 O O . GLU A 1 271 ? 10.647 37.741 11.041 1.00 13.77 271 GLU A O 1
ATOM 1952 N N . THR A 1 272 ? 12.639 38.780 10.753 1.00 11.94 272 THR A N 1
ATOM 1953 C CA . THR A 1 272 ? 13.112 38.177 11.970 1.00 11.79 272 THR A CA 1
ATOM 1954 C C . THR A 1 272 ? 12.354 38.617 13.212 1.00 12.09 272 THR A C 1
ATOM 1955 O O . THR A 1 272 ? 11.879 37.773 13.928 1.00 12.06 272 THR A O 1
ATOM 1959 N N . THR A 1 273 ? 12.219 39.941 13.399 1.00 11.90 273 THR A N 1
ATOM 1960 C CA . THR A 1 273 ? 11.481 40.402 14.577 1.00 10.66 273 THR A CA 1
ATOM 1961 C C . THR A 1 273 ? 9.999 40.028 14.464 1.00 11.36 273 THR A C 1
ATOM 1962 O O . THR A 1 273 ? 9.414 39.587 15.466 1.00 11.63 273 THR A O 1
ATOM 1966 N N . ARG A 1 274 ? 9.427 40.131 13.266 1.00 11.43 274 ARG A N 1
ATOM 1967 C CA . ARG A 1 274 ? 8.030 39.770 13.049 1.00 10.84 274 ARG A CA 1
ATOM 1968 C C . ARG A 1 274 ? 7.833 38.308 13.549 1.00 10.47 274 ARG A C 1
ATOM 1969 O O . ARG A 1 274 ? 6.859 37.994 14.297 1.00 11.63 274 ARG A O 1
ATOM 1977 N N . ASN A 1 275 ? 8.703 37.355 13.163 1.00 11.43 275 ASN A N 1
ATOM 1978 C CA . ASN A 1 275 ? 8.576 35.954 13.534 1.00 10.65 275 ASN A CA 1
ATOM 1979 C C . ASN A 1 275 ? 8.851 35.694 15.017 1.00 11.30 275 ASN A C 1
ATOM 1980 O O . ASN A 1 275 ? 8.280 34.773 15.590 1.00 12.63 275 ASN A O 1
ATOM 1985 N N A SER A 1 276 ? 9.701 36.514 15.662 0.59 10.27 276 SER A N 1
ATOM 1986 N N B SER A 1 276 ? 9.697 36.515 15.646 0.41 11.36 276 SER A N 1
ATOM 1987 C CA A SER A 1 276 ? 9.829 36.433 17.097 0.59 10.41 276 SER A CA 1
ATOM 1988 C CA B SER A 1 276 ? 9.811 36.444 17.071 0.41 11.98 276 SER A CA 1
ATOM 1989 C C A SER A 1 276 ? 8.531 36.852 17.826 0.59 11.63 276 SER A C 1
ATOM 1990 C C B SER A 1 276 ? 8.488 36.736 17.734 0.41 12.12 276 SER A C 1
ATOM 1991 O O A SER A 1 276 ? 8.213 36.254 18.835 0.59 12.78 276 SER A O 1
ATOM 1992 O O B SER A 1 276 ? 8.170 35.979 18.688 0.41 12.60 276 SER A O 1
ATOM 1997 N N . ILE A 1 277 ? 7.789 37.803 17.273 1.00 10.95 277 ILE A N 1
ATOM 1998 C CA . ILE A 1 277 ? 6.519 38.172 17.889 1.00 10.50 277 ILE A CA 1
ATOM 1999 C C . ILE A 1 277 ? 5.485 37.061 17.671 1.00 10.05 277 ILE A C 1
ATOM 2000 O O . ILE A 1 277 ? 4.844 36.624 18.692 1.00 10.97 277 ILE A O 1
ATOM 2005 N N . THR A 1 278 ? 5.354 36.524 16.454 1.00 10.43 278 THR A N 1
ATOM 2006 C CA . THR A 1 278 ? 4.345 35.493 16.288 1.00 10.17 278 THR A CA 1
ATOM 2007 C C . THR A 1 278 ? 4.654 34.281 17.123 1.00 10.88 278 THR A C 1
ATOM 2008 O O . THR A 1 278 ? 3.784 33.727 17.772 1.00 11.71 278 THR A O 1
ATOM 2012 N N . GLN A 1 279 ? 5.908 33.789 17.084 1.00 10.71 279 GLN A N 1
ATOM 2013 C CA . GLN A 1 279 ? 6.228 32.564 17.791 1.00 11.53 279 GLN A CA 1
ATOM 2014 C C . GLN A 1 279 ? 6.318 32.788 19.283 1.00 12.01 279 GLN A C 1
ATOM 2015 O O . GLN A 1 279 ? 6.065 31.792 20.020 1.00 12.97 279 GLN A O 1
ATOM 2021 N N . GLY A 1 280 ? 6.600 34.008 19.732 1.00 11.63 280 GLY A N 1
ATOM 2022 C CA . GLY A 1 280 ? 6.452 34.289 21.208 1.00 12.46 280 GLY A CA 1
ATOM 2023 C C . GLY A 1 280 ? 4.987 34.148 21.626 1.00 12.30 280 GLY A C 1
ATOM 2024 O O . GLY A 1 280 ? 4.683 33.581 22.672 1.00 13.00 280 GLY A O 1
ATOM 2025 N N . MET A 1 281 ? 4.073 34.694 20.808 1.00 12.47 281 MET A N 1
ATOM 2026 C CA . MET A 1 281 ? 2.657 34.569 21.170 1.00 13.66 281 MET A CA 1
ATOM 2027 C C . MET A 1 281 ? 2.210 33.127 21.048 1.00 13.20 281 MET A C 1
ATOM 2028 O O . MET A 1 281 ? 1.422 32.662 21.923 1.00 14.79 281 MET A O 1
ATOM 2033 N N . MET A 1 282 ? 2.671 32.344 20.062 1.00 12.69 282 MET A N 1
ATOM 2034 C CA . MET A 1 282 ? 2.338 30.917 19.996 1.00 13.55 282 MET A CA 1
ATOM 2035 C C . MET A 1 282 ? 2.837 30.263 21.284 1.00 14.31 282 MET A C 1
ATOM 2036 O O . MET A 1 282 ? 2.121 29.381 21.827 1.00 15.94 282 MET A O 1
ATOM 2041 N N . ALA A 1 283 ? 4.025 30.612 21.796 1.00 13.58 283 ALA A N 1
ATOM 2042 C CA . ALA A 1 283 ? 4.511 29.969 23.015 1.00 14.09 283 ALA A CA 1
ATOM 2043 C C . ALA A 1 283 ? 3.657 30.323 24.215 1.00 15.26 283 ALA A C 1
ATOM 2044 O O . ALA A 1 283 ? 3.342 29.460 25.051 1.00 16.54 283 ALA A O 1
ATOM 2046 N N . PHE A 1 284 ? 3.222 31.592 24.287 1.00 14.67 284 PHE A N 1
ATOM 2047 C CA . PHE A 1 284 ? 2.280 31.980 25.388 1.00 15.91 284 PHE A CA 1
ATOM 2048 C C . PHE A 1 284 ? 0.914 31.253 25.272 1.00 17.91 284 PHE A C 1
ATOM 2049 O O . PHE A 1 284 ? 0.369 30.908 26.348 1.00 19.62 284 PHE A O 1
ATOM 2057 N N . ALA A 1 285 ? 0.463 30.931 24.081 1.00 17.19 285 ALA A N 1
ATOM 2058 C CA . ALA A 1 285 ? -0.809 30.235 23.967 1.00 18.72 285 ALA A CA 1
ATOM 2059 C C . ALA A 1 285 ? -0.650 28.805 24.381 1.00 20.42 285 ALA A C 1
ATOM 2060 O O . ALA A 1 285 ? -1.569 28.225 24.983 1.00 21.44 285 ALA A O 1
ATOM 2062 N N . GLU A 1 286 ? 0.526 28.210 24.124 1.00 20.96 286 GLU A N 1
ATOM 2063 C CA . GLU A 1 286 ? 0.786 26.820 24.549 1.00 23.35 286 GLU A CA 1
ATOM 2064 C C . GLU A 1 286 ? 1.224 26.659 26.008 1.00 22.13 286 GLU A C 1
ATOM 2065 O O . GLU A 1 286 ? 1.056 25.550 26.575 1.00 23.38 286 GLU A O 1
ATOM 2071 N N . HIS A 1 287 ? 1.633 27.782 26.612 1.00 20.44 287 HIS A N 1
ATOM 2072 C CA . HIS A 1 287 ? 2.085 27.791 28.066 1.00 20.83 287 HIS A CA 1
ATOM 2073 C C . HIS A 1 287 ? 1.364 28.860 28.825 1.00 20.17 287 HIS A C 1
ATOM 2074 O O . HIS A 1 287 ? 1.896 29.906 29.131 1.00 18.36 287 HIS A O 1
ATOM 2081 N N . PRO A 1 288 ? 0.061 28.652 29.093 1.00 21.12 288 PRO A N 1
ATOM 2082 C CA . PRO A 1 288 ? -0.759 29.693 29.678 1.00 22.08 288 PRO A CA 1
ATOM 2083 C C . PRO A 1 288 ? -0.199 30.138 31.035 1.00 21.17 288 PRO A C 1
ATOM 2084 O O . PRO A 1 288 ? -0.386 31.332 31.340 1.00 21.42 288 PRO A O 1
ATOM 2088 N N . ASP A 1 289 ? 0.481 29.271 31.821 1.00 20.81 289 ASP A N 1
ATOM 2089 C CA . ASP A 1 289 ? 1.040 29.833 33.081 1.00 22.88 289 ASP A CA 1
ATOM 2090 C C . ASP A 1 289 ? 2.122 30.881 32.854 1.00 20.72 289 ASP A C 1
ATOM 2091 O O . ASP A 1 289 ? 2.272 31.831 33.645 1.00 20.47 289 ASP A O 1
ATOM 2096 N N . GLN A 1 290 ? 2.898 30.740 31.745 1.00 19.10 290 GLN A N 1
ATOM 2097 C CA . GLN A 1 290 ? 3.867 31.796 31.439 1.00 17.06 290 GLN A CA 1
ATOM 2098 C C . GLN A 1 290 ? 3.224 33.124 30.979 1.00 16.72 290 GLN A C 1
ATOM 2099 O O . GLN A 1 290 ? 3.729 34.185 31.277 1.00 16.59 290 GLN A O 1
ATOM 2105 N N . TRP A 1 291 ? 2.086 33.034 30.276 1.00 16.15 291 TRP A N 1
ATOM 2106 C CA . TRP A 1 291 ? 1.399 34.280 29.857 1.00 16.64 291 TRP A CA 1
ATOM 2107 C C . TRP A 1 291 ? 0.765 34.948 31.097 1.00 16.99 291 TRP A C 1
ATOM 2108 O O . TRP A 1 291 ? 0.877 36.145 31.265 1.00 17.18 291 TRP A O 1
ATOM 2119 N N . GLU A 1 292 ? 0.221 34.145 32.049 1.00 17.24 292 GLU A N 1
ATOM 2120 C CA . GLU A 1 292 ? -0.295 34.784 33.250 1.00 18.91 292 GLU A CA 1
ATOM 2121 C C . GLU A 1 292 ? 0.808 35.484 34.028 1.00 19.10 292 GLU A C 1
ATOM 2122 O O . GLU A 1 292 ? 0.639 36.579 34.498 1.00 19.30 292 GLU A O 1
ATOM 2128 N N . LEU A 1 293 ? 1.972 34.872 34.107 1.00 19.26 293 LEU A N 1
ATOM 2129 C CA . LEU A 1 293 ? 3.099 35.480 34.820 1.00 20.10 293 LEU A CA 1
ATOM 2130 C C . LEU A 1 293 ? 3.617 36.714 34.093 1.00 18.61 293 LEU A C 1
ATOM 2131 O O . LEU A 1 293 ? 3.946 37.758 34.739 1.00 19.02 293 LEU A O 1
ATOM 2136 N N . TYR A 1 294 ? 3.724 36.593 32.746 1.00 17.29 294 TYR A N 1
ATOM 2137 C CA . TYR A 1 294 ? 4.177 37.753 31.987 1.00 16.35 294 TYR A CA 1
ATOM 2138 C C . TYR A 1 294 ? 3.223 38.962 32.217 1.00 17.26 294 TYR A C 1
ATOM 2139 O O . TYR A 1 294 ? 3.684 40.144 32.438 1.00 17.68 294 TYR A O 1
ATOM 2148 N N . LYS A 1 295 ? 1.886 38.712 32.126 1.00 17.69 295 LYS A N 1
ATOM 2149 C CA . LYS A 1 295 ? 0.955 39.846 32.301 1.00 18.98 295 LYS A CA 1
ATOM 2150 C C . LYS A 1 295 ? 1.147 40.533 33.681 1.00 19.33 295 LYS A C 1
ATOM 2151 O O . LYS A 1 295 ? 0.977 41.784 33.735 1.00 21.71 295 LYS A O 1
ATOM 2157 N N . LYS A 1 296 ? 1.483 39.806 34.720 1.00 20.75 296 LYS A N 1
ATOM 2158 C CA . LYS A 1 296 ? 1.664 40.393 36.041 1.00 22.01 296 LYS A CA 1
ATOM 2159 C C . LYS A 1 296 ? 2.929 41.177 36.110 1.00 23.21 296 LYS A C 1
ATOM 2160 O O . LYS A 1 296 ? 2.850 42.365 36.464 1.00 26.26 296 LYS A O 1
ATOM 2166 N N . VAL A 1 297 ? 4.080 40.646 35.688 1.00 22.60 297 VAL A N 1
ATOM 2167 C CA . VAL A 1 297 ? 5.318 41.300 36.034 1.00 23.67 297 VAL A CA 1
ATOM 2168 C C . VAL A 1 297 ? 6.238 41.771 34.938 1.00 21.68 297 VAL A C 1
ATOM 2169 O O . VAL A 1 297 ? 7.235 42.423 35.201 1.00 20.88 297 VAL A O 1
ATOM 2173 N N . ARG A 1 298 ? 5.818 41.408 33.715 1.00 20.04 298 ARG A N 1
ATOM 2174 C CA . ARG A 1 298 ? 6.480 41.939 32.504 1.00 20.90 298 ARG A CA 1
ATOM 2175 C C . ARG A 1 298 ? 8.010 41.825 32.652 1.00 20.60 298 ARG A C 1
ATOM 2176 O O . ARG A 1 298 ? 8.735 42.830 32.509 1.00 20.98 298 ARG A O 1
ATOM 2184 N N . PRO A 1 299 ? 8.502 40.611 32.841 1.00 19.45 299 PRO A N 1
ATOM 2185 C CA . PRO A 1 299 ? 9.866 40.496 33.344 1.00 21.24 299 PRO A CA 1
ATOM 2186 C C . PRO A 1 299 ? 10.873 40.784 32.258 1.00 21.71 299 PRO A C 1
ATOM 2187 O O . PRO A 1 299 ? 10.662 40.498 31.032 1.00 21.62 299 PRO A O 1
ATOM 2191 N N . GLU A 1 300 ? 12.014 41.254 32.757 1.00 21.90 300 GLU A N 1
ATOM 2192 C CA . GLU A 1 300 ? 13.146 41.599 31.914 1.00 21.14 300 GLU A CA 1
ATOM 2193 C C . GLU A 1 300 ? 13.698 40.383 31.194 1.00 20.58 300 GLU A C 1
ATOM 2194 O O . GLU A 1 300 ? 14.328 40.576 30.183 1.00 20.36 300 GLU A O 1
ATOM 2200 N N . THR A 1 301 ? 13.503 39.190 31.728 1.00 19.03 301 THR A N 1
ATOM 2201 C CA . THR A 1 301 ? 14.043 37.997 31.119 1.00 18.43 301 THR A CA 1
ATOM 2202 C C . THR A 1 301 ? 13.216 37.561 29.842 1.00 18.76 301 THR A C 1
ATOM 2203 O O . THR A 1 301 ? 13.639 36.677 29.072 1.00 18.90 301 THR A O 1
ATOM 2207 N N . ALA A 1 302 ? 12.018 38.126 29.621 1.00 17.93 302 ALA A N 1
ATOM 2208 C CA . ALA A 1 302 ? 11.086 37.538 28.601 1.00 15.30 302 ALA A CA 1
ATOM 2209 C C . ALA A 1 302 ? 11.609 37.668 27.164 1.00 14.81 302 ALA A C 1
ATOM 2210 O O . ALA A 1 302 ? 11.485 36.752 26.373 1.00 14.31 302 ALA A O 1
ATOM 2212 N N . ALA A 1 303 ? 12.108 38.862 26.835 1.00 15.99 303 ALA A N 1
ATOM 2213 C CA . ALA A 1 303 ? 12.509 39.073 25.388 1.00 15.53 303 ALA A CA 1
ATOM 2214 C C . ALA A 1 303 ? 13.523 38.068 24.894 1.00 14.34 303 ALA A C 1
ATOM 2215 O O . ALA A 1 303 ? 13.397 37.474 23.771 1.00 14.09 303 ALA A O 1
ATOM 2217 N N . ASP A 1 304 ? 14.503 37.737 25.742 1.00 14.78 304 ASP A N 1
ATOM 2218 C CA . ASP A 1 304 ? 15.509 36.757 25.282 1.00 14.44 304 ASP A CA 1
ATOM 2219 C C . ASP A 1 304 ? 14.996 35.323 25.284 1.00 14.05 304 ASP A C 1
ATOM 2220 O O . ASP A 1 304 ? 15.411 34.530 24.418 1.00 14.36 304 ASP A O 1
ATOM 2225 N N . GLU A 1 305 ? 14.030 34.982 26.152 1.00 14.48 305 GLU A N 1
ATOM 2226 C CA . GLU A 1 305 ? 13.466 33.681 26.025 1.00 14.45 305 GLU A CA 1
ATOM 2227 C C . GLU A 1 305 ? 12.546 33.587 24.777 1.00 12.36 305 GLU A C 1
ATOM 2228 O O . GLU A 1 305 ? 12.539 32.534 24.115 1.00 13.15 305 GLU A O 1
ATOM 2234 N N . ILE A 1 306 ? 11.832 34.687 24.457 1.00 12.76 306 ILE A N 1
ATOM 2235 C CA . ILE A 1 306 ? 11.075 34.725 23.184 1.00 12.33 306 ILE A CA 1
ATOM 2236 C C . ILE A 1 306 ? 12.023 34.549 21.976 1.00 12.27 306 ILE A C 1
ATOM 2237 O O . ILE A 1 306 ? 11.702 33.728 21.052 1.00 12.70 306 ILE A O 1
ATOM 2242 N N . VAL A 1 307 ? 13.170 35.186 21.959 1.00 11.52 307 VAL A N 1
ATOM 2243 C CA . VAL A 1 307 ? 14.081 35.001 20.820 1.00 12.00 307 VAL A CA 1
ATOM 2244 C C . VAL A 1 307 ? 14.666 33.606 20.819 1.00 10.94 307 VAL A C 1
ATOM 2245 O O . VAL A 1 307 ? 14.807 32.982 19.754 1.00 12.15 307 VAL A O 1
ATOM 2249 N N . ARG A 1 308 ? 15.050 33.041 21.966 1.00 11.38 308 ARG A N 1
ATOM 2250 C CA . ARG A 1 308 ? 15.561 31.658 21.973 1.00 11.08 308 ARG A CA 1
ATOM 2251 C C . ARG A 1 308 ? 14.522 30.702 21.436 1.00 11.03 308 ARG A C 1
ATOM 2252 O O . ARG A 1 308 ? 14.750 29.764 20.670 1.00 11.55 308 ARG A O 1
ATOM 2260 N N . TRP A 1 309 ? 13.275 30.852 21.946 1.00 11.27 309 TRP A N 1
ATOM 2261 C CA . TRP A 1 309 ? 12.218 29.954 21.502 1.00 12.05 309 TRP A CA 1
ATOM 2262 C C . TRP A 1 309 ? 11.908 30.087 20.055 1.00 10.83 309 TRP A C 1
ATOM 2263 O O . TRP A 1 309 ? 11.661 29.095 19.354 1.00 12.00 309 TRP A O 1
ATOM 2274 N N . ALA A 1 310 ? 11.844 31.293 19.569 1.00 10.66 310 ALA A N 1
ATOM 2275 C CA . ALA A 1 310 ? 11.444 31.548 18.187 1.00 10.67 310 ALA A CA 1
ATOM 2276 C C . ALA A 1 310 ? 12.533 31.218 17.190 1.00 10.89 310 ALA A C 1
ATOM 2277 O O . ALA A 1 310 ? 12.224 30.847 16.075 1.00 11.67 310 ALA A O 1
ATOM 2279 N N . THR A 1 311 ? 13.813 31.470 17.545 1.00 10.40 311 THR A N 1
ATOM 2280 C CA . THR A 1 311 ? 14.988 31.315 16.702 1.00 9.68 311 THR A CA 1
ATOM 2281 C C . THR A 1 311 ? 14.599 31.637 15.255 1.00 10.01 311 THR A C 1
ATOM 2282 O O . THR A 1 311 ? 14.595 30.770 14.365 1.00 11.40 311 THR A O 1
ATOM 2286 N N . PRO A 1 312 ? 14.343 32.931 14.977 1.00 9.32 312 PRO A N 1
ATOM 2287 C CA . PRO A 1 312 ? 13.809 33.252 13.632 1.00 9.63 312 PRO A CA 1
ATOM 2288 C C . PRO A 1 312 ? 14.777 32.975 12.482 1.00 10.38 312 PRO A C 1
ATOM 2289 O O . PRO A 1 312 ? 14.272 32.625 11.416 1.00 10.93 312 PRO A O 1
ATOM 2293 N N . VAL A 1 313 ? 16.091 33.052 12.717 1.00 10.40 313 VAL A N 1
ATOM 2294 C CA . VAL A 1 313 ? 17.030 32.553 11.713 1.00 9.45 313 VAL A CA 1
ATOM 2295 C C . VAL A 1 313 ? 17.408 31.093 12.167 1.00 10.10 313 VAL A C 1
ATOM 2296 O O . VAL A 1 313 ? 18.050 30.912 13.206 1.00 10.33 313 VAL A O 1
ATOM 2300 N N . THR A 1 314 ? 16.966 30.106 11.416 1.00 9.23 314 THR A N 1
ATOM 2301 C CA . THR A 1 314 ? 17.238 28.703 11.796 1.00 8.66 314 THR A CA 1
ATOM 2302 C C . THR A 1 314 ? 18.763 28.415 11.656 1.00 9.21 314 THR A C 1
ATOM 2303 O O . THR A 1 314 ? 19.311 27.738 12.500 1.00 10.01 314 THR A O 1
ATOM 2307 N N . ALA A 1 315 ? 19.383 28.995 10.592 1.00 9.19 315 ALA A N 1
ATOM 2308 C CA . ALA A 1 315 ? 20.786 28.718 10.364 1.00 9.21 315 ALA A CA 1
ATOM 2309 C C . ALA A 1 315 ? 21.332 29.770 9.447 1.00 9.30 315 ALA A C 1
ATOM 2310 O O . ALA A 1 315 ? 20.727 30.256 8.483 1.00 10.86 315 ALA A O 1
ATOM 2312 N N . PHE A 1 316 ? 22.648 29.987 9.709 1.00 9.45 316 PHE A N 1
ATOM 2313 C CA . PHE A 1 316 ? 23.518 30.690 8.752 1.00 9.46 316 PHE A CA 1
ATOM 2314 C C . PHE A 1 316 ? 24.813 29.870 8.590 1.00 9.49 316 PHE A C 1
ATOM 2315 O O . PHE A 1 316 ? 25.160 29.092 9.495 1.00 10.26 316 PHE A O 1
ATOM 2323 N N . GLN A 1 317 ? 25.462 30.034 7.464 1.00 10.12 317 GLN A N 1
ATOM 2324 C CA . GLN A 1 317 ? 26.689 29.241 7.236 1.00 9.60 317 GLN A CA 1
ATOM 2325 C C . GLN A 1 317 ? 27.953 30.125 7.180 1.00 10.12 317 GLN A C 1
ATOM 2326 O O . GLN A 1 317 ? 27.907 31.369 7.195 1.00 11.29 317 GLN A O 1
ATOM 2332 N N . ARG A 1 318 ? 29.114 29.430 7.201 1.00 10.36 318 ARG A N 1
ATOM 2333 C CA . ARG A 1 318 ? 30.416 29.994 6.912 1.00 10.82 318 ARG A CA 1
ATOM 2334 C C . ARG A 1 318 ? 31.101 28.999 5.989 1.00 10.40 318 ARG A C 1
ATOM 2335 O O . ARG A 1 318 ? 30.738 27.841 5.829 1.00 12.10 318 ARG A O 1
ATOM 2343 N N . THR A 1 319 ? 32.250 29.480 5.438 1.00 11.30 319 THR A N 1
ATOM 2344 C CA . THR A 1 319 ? 33.125 28.589 4.632 1.00 11.80 319 THR A CA 1
ATOM 2345 C C . THR A 1 319 ? 34.553 28.627 5.314 1.00 11.97 319 THR A C 1
ATOM 2346 O O . THR A 1 319 ? 35.077 29.676 5.559 1.00 13.13 319 THR A O 1
ATOM 2350 N N . ALA A 1 320 ? 35.111 27.428 5.450 1.00 11.24 320 ALA A N 1
ATOM 2351 C CA . ALA A 1 320 ? 36.480 27.360 5.986 1.00 11.60 320 ALA A CA 1
ATOM 2352 C C . ALA A 1 320 ? 37.531 27.904 4.977 1.00 11.73 320 ALA A C 1
ATOM 2353 O O . ALA A 1 320 ? 37.578 27.467 3.845 1.00 14.19 320 ALA A O 1
ATOM 2355 N N . LEU A 1 321 ? 38.361 28.830 5.500 1.00 11.88 321 LEU A N 1
ATOM 2356 C CA . LEU A 1 321 ? 39.479 29.335 4.673 1.00 13.08 321 LEU A CA 1
ATOM 2357 C C . LEU A 1 321 ? 40.754 28.473 4.786 1.00 14.97 321 LEU A C 1
ATOM 2358 O O . LEU A 1 321 ? 41.680 28.657 3.963 1.00 16.45 321 LEU A O 1
ATOM 2363 N N . ARG A 1 322 ? 40.776 27.602 5.750 1.00 15.60 322 ARG A N 1
ATOM 2364 C CA . ARG A 1 322 ? 41.878 26.659 5.904 1.00 16.62 322 ARG A CA 1
ATOM 2365 C C . ARG A 1 322 ? 41.348 25.485 6.696 1.00 16.22 322 ARG A C 1
ATOM 2366 O O . ARG A 1 322 ? 40.213 25.515 7.292 1.00 15.94 322 ARG A O 1
ATOM 2374 N N . ASP A 1 323 ? 42.059 24.350 6.713 1.00 15.39 323 ASP A N 1
ATOM 2375 C CA . ASP A 1 323 ? 41.696 23.298 7.595 1.00 15.27 323 ASP A CA 1
ATOM 2376 C C . ASP A 1 323 ? 41.626 23.764 9.035 1.00 15.61 323 ASP A C 1
ATOM 2377 O O . ASP A 1 323 ? 42.418 24.583 9.510 1.00 17.46 323 ASP A O 1
ATOM 2382 N N . TYR A 1 324 ? 40.661 23.144 9.762 1.00 15.36 324 TYR A N 1
ATOM 2383 C CA . TYR A 1 324 ? 40.434 23.529 11.119 1.00 16.14 324 TYR A CA 1
ATOM 2384 C C . TYR A 1 324 ? 39.867 22.346 11.821 1.00 15.80 324 TYR A C 1
ATOM 2385 O O . TYR A 1 324 ? 38.844 21.741 11.392 1.00 17.45 324 TYR A O 1
ATOM 2394 N N . GLU A 1 325 ? 40.386 22.079 13.047 1.00 17.28 325 GLU A N 1
ATOM 2395 C CA . GLU A 1 325 ? 39.851 20.958 13.816 1.00 19.34 325 GLU A CA 1
ATOM 2396 C C . GLU A 1 325 ? 38.841 21.550 14.838 1.00 19.43 325 GLU A C 1
ATOM 2397 O O . GLU A 1 325 ? 39.169 22.297 15.694 1.00 20.60 325 GLU A O 1
ATOM 2403 N N . LEU A 1 326 ? 37.586 21.080 14.713 1.00 18.78 326 LEU A N 1
ATOM 2404 C CA . LEU A 1 326 ? 36.425 21.503 15.577 1.00 19.06 326 LEU A CA 1
ATOM 2405 C C . LEU A 1 326 ? 35.835 20.349 16.270 1.00 22.01 326 LEU A C 1
ATOM 2406 O O . LEU A 1 326 ? 35.297 19.463 15.703 1.00 22.35 326 LEU A O 1
ATOM 2411 N N . SER A 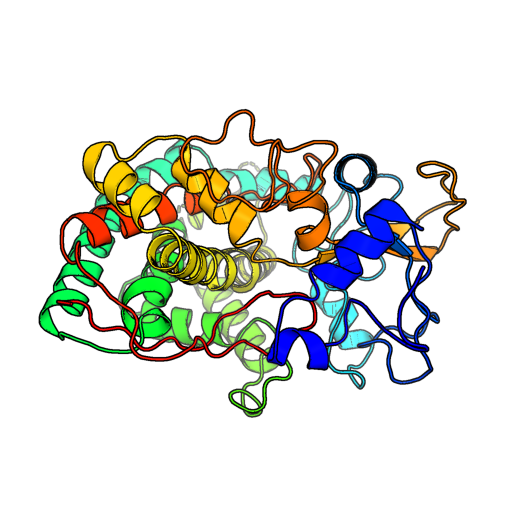1 327 ? 36.002 20.399 17.577 1.00 24.55 327 SER A N 1
ATOM 2412 C CA . SER A 1 327 ? 35.503 19.335 18.493 1.00 26.66 327 SER A CA 1
ATOM 2413 C C . SER A 1 327 ? 35.777 17.953 17.989 1.00 28.25 327 SER A C 1
ATOM 2414 O O . SER A 1 327 ? 34.869 17.107 17.830 1.00 29.51 327 SER A O 1
ATOM 2417 N N . GLY A 1 328 ? 37.008 17.767 17.480 1.00 27.76 328 GLY A N 1
ATOM 2418 C CA . GLY A 1 328 ? 37.371 16.420 17.033 1.00 28.51 328 GLY A CA 1
ATOM 2419 C C . GLY A 1 328 ? 37.114 16.080 15.573 1.00 28.22 328 GLY A C 1
ATOM 2420 O O . GLY A 1 328 ? 37.612 15.110 15.049 1.00 30.90 328 GLY A O 1
ATOM 2421 N N . VAL A 1 329 ? 36.445 16.939 14.818 1.00 25.50 329 VAL A N 1
ATOM 2422 C CA . VAL A 1 329 ? 36.198 16.746 13.433 1.00 23.88 329 VAL A CA 1
ATOM 2423 C C . VAL A 1 329 ? 37.151 17.629 12.600 1.00 21.28 329 VAL A C 1
ATOM 2424 O O . VAL A 1 329 ? 37.369 18.820 12.849 1.00 19.79 329 VAL A O 1
ATOM 2428 N N . GLN A 1 330 ? 37.676 17.032 11.535 1.00 20.10 330 GLN A N 1
ATOM 2429 C CA . GLN A 1 330 ? 38.645 17.713 10.650 1.00 19.27 330 GLN A CA 1
ATOM 2430 C C . GLN A 1 330 ? 37.900 18.400 9.506 1.00 17.13 330 GLN A C 1
ATOM 2431 O O . GLN A 1 330 ? 37.718 17.814 8.422 1.00 19.65 330 GLN A O 1
ATOM 2437 N N A ILE A 1 331 ? 37.607 19.674 9.680 0.48 15.18 331 ILE A N 1
ATOM 2438 N N B ILE A 1 331 ? 37.596 19.676 9.702 0.52 14.85 331 ILE A N 1
ATOM 2439 C CA A ILE A 1 331 ? 36.927 20.446 8.618 0.48 14.28 331 ILE A CA 1
ATOM 2440 C CA B ILE A 1 331 ? 36.886 20.479 8.671 0.52 13.81 331 ILE A CA 1
ATOM 2441 C C A ILE A 1 331 ? 37.998 20.916 7.645 0.48 13.69 331 ILE A C 1
ATOM 2442 C C B ILE A 1 331 ? 37.996 20.837 7.658 0.52 13.44 331 ILE A C 1
ATOM 2443 O O A ILE A 1 331 ? 39.144 21.297 8.056 0.48 14.06 331 ILE A O 1
ATOM 2444 O O B ILE A 1 331 ? 39.181 21.096 8.071 0.52 13.68 331 ILE A O 1
ATOM 2453 N N . LYS A 1 332 ? 37.724 20.876 6.370 1.00 12.47 332 LYS A N 1
ATOM 2454 C CA . LYS A 1 332 ? 38.784 21.091 5.371 1.00 12.05 332 LYS A CA 1
ATOM 2455 C C . LYS A 1 332 ? 38.558 22.396 4.679 1.00 12.26 332 LYS A C 1
ATOM 2456 O O . LYS A 1 332 ? 37.396 22.822 4.541 1.00 13.64 332 LYS A O 1
ATOM 2462 N N . LYS A 1 333 ? 39.682 23.003 4.194 1.00 12.56 333 LYS A N 1
ATOM 2463 C CA . LYS A 1 333 ? 39.654 24.260 3.472 1.00 13.10 333 LYS A CA 1
ATOM 2464 C C . LYS A 1 333 ? 38.529 24.174 2.334 1.00 13.20 333 LYS A C 1
ATOM 2465 O O . LYS A 1 333 ? 38.511 23.252 1.524 1.00 14.15 333 LYS A O 1
ATOM 2471 N N . GLY A 1 334 ? 37.695 25.216 2.310 1.00 11.57 334 GLY A N 1
ATOM 2472 C CA . GLY A 1 334 ? 36.698 25.367 1.223 1.00 12.26 334 GLY A CA 1
ATOM 2473 C C . GLY A 1 334 ? 35.355 24.748 1.607 1.00 11.34 334 GLY A C 1
ATOM 2474 O O . GLY A 1 334 ? 34.374 24.980 0.861 1.00 13.02 334 GLY A O 1
ATOM 2475 N N . GLN A 1 335 ? 35.295 23.915 2.652 1.00 11.35 335 GLN A N 1
ATOM 2476 C CA . GLN A 1 335 ? 33.975 23.304 3.010 1.00 10.73 335 GLN A CA 1
ATOM 2477 C C . GLN A 1 335 ? 33.124 24.266 3.760 1.00 10.85 335 GLN A C 1
ATOM 2478 O O . GLN A 1 335 ? 33.580 25.160 4.523 1.00 11.96 335 GLN A O 1
ATOM 2484 N N . ARG A 1 336 ? 31.789 24.077 3.578 1.00 10.42 336 ARG A N 1
ATOM 2485 C CA . ARG A 1 336 ? 30.813 24.888 4.330 1.00 10.21 336 ARG A CA 1
ATOM 2486 C C . ARG A 1 336 ? 30.477 24.221 5.643 1.00 11.25 336 ARG A C 1
ATOM 2487 O O . ARG A 1 336 ? 30.395 23.022 5.773 1.00 12.11 336 ARG A O 1
ATOM 2495 N N . VAL A 1 337 ? 30.247 25.105 6.601 1.00 10.99 337 VAL A N 1
ATOM 2496 C CA . VAL A 1 337 ? 29.697 24.695 7.861 1.00 11.33 337 VAL A CA 1
ATOM 2497 C C . VAL A 1 337 ? 28.402 25.476 8.091 1.00 11.05 337 VAL A C 1
ATOM 2498 O O . VAL A 1 337 ? 28.343 26.641 7.832 1.00 12.00 337 VAL A O 1
ATOM 2502 N N . VAL A 1 338 ? 27.375 24.772 8.504 1.00 10.26 338 VAL A N 1
ATOM 2503 C CA . VAL A 1 338 ? 26.014 25.451 8.717 1.00 9.46 338 VAL A CA 1
ATOM 2504 C C . VAL A 1 338 ? 25.713 25.413 10.216 1.00 8.96 338 VAL A C 1
ATOM 2505 O O . VAL A 1 338 ? 25.611 24.319 10.828 1.00 11.43 338 VAL A O 1
ATOM 2509 N N . MET A 1 339 ? 25.622 26.628 10.737 1.00 9.51 339 MET A N 1
ATOM 2510 C CA . MET A 1 339 ? 25.363 26.810 12.197 1.00 9.87 339 MET A CA 1
ATOM 2511 C C . MET A 1 339 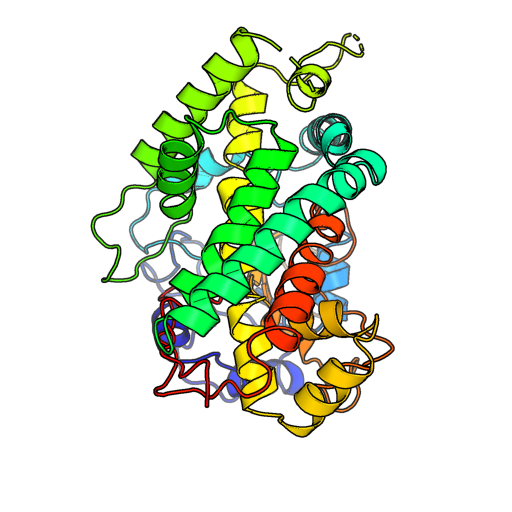? 23.821 26.704 12.433 1.00 9.38 339 MET A C 1
ATOM 2512 O O . MET A 1 339 ? 23.119 27.689 12.081 1.00 10.49 339 MET A O 1
ATOM 2517 N N . PHE A 1 340 ? 23.386 25.598 12.983 1.00 10.14 340 PHE A N 1
ATOM 2518 C CA . PHE A 1 340 ? 21.932 25.499 13.236 1.00 9.69 340 PHE A CA 1
ATOM 2519 C C . PHE A 1 340 ? 21.615 26.113 14.605 1.00 9.81 340 PHE A C 1
ATOM 2520 O O . PHE A 1 340 ? 21.624 25.445 15.624 1.00 10.63 340 PHE A O 1
ATOM 2528 N N . TYR A 1 341 ? 21.312 27.436 14.601 1.00 10.06 341 TYR A N 1
ATOM 2529 C CA . TYR A 1 341 ? 20.878 28.150 15.794 1.00 10.07 341 TYR A CA 1
ATOM 2530 C C . TYR A 1 341 ? 19.695 27.395 16.454 1.00 10.31 341 TYR A C 1
ATOM 2531 O O . TYR A 1 341 ? 19.593 27.389 17.659 1.00 11.82 341 TYR A O 1
ATOM 2540 N N . ARG A 1 342 ? 18.803 26.849 15.613 1.00 9.25 342 ARG A N 1
ATOM 2541 C CA . ARG A 1 342 ? 17.618 26.180 16.123 1.00 9.90 342 ARG A CA 1
ATOM 2542 C C . ARG A 1 342 ? 18.004 24.932 16.958 1.00 11.87 342 ARG A C 1
ATOM 2543 O O . ARG A 1 342 ? 17.303 24.595 17.933 1.00 14.31 342 ARG A O 1
ATOM 2551 N N . SER A 1 343 ? 19.115 24.239 16.626 1.00 10.23 343 SER A N 1
ATOM 2552 C CA . SER A 1 343 ? 19.581 23.151 17.480 1.00 11.46 343 SER A CA 1
ATOM 2553 C C . SER A 1 343 ? 20.316 23.723 18.687 1.00 11.78 343 SER A C 1
ATOM 2554 O O . SER A 1 343 ? 20.099 23.218 19.829 1.00 12.28 343 SER A O 1
ATOM 2557 N N . ALA A 1 344 ? 21.246 24.644 18.442 1.00 10.58 344 ALA A N 1
ATOM 2558 C CA . ALA A 1 344 ? 22.066 25.128 19.540 1.00 11.22 344 ALA A CA 1
ATOM 2559 C C . ALA A 1 344 ? 21.240 25.765 20.681 1.00 10.93 344 ALA A C 1
ATOM 2560 O O . ALA A 1 344 ? 21.643 25.653 21.877 1.00 12.50 344 ALA A O 1
ATOM 2562 N N . ASN A 1 345 ? 20.122 26.424 20.301 1.00 10.60 345 ASN A N 1
ATOM 2563 C CA . ASN A 1 345 ? 19.292 27.072 21.346 1.00 10.83 345 ASN A CA 1
ATOM 2564 C C . ASN A 1 345 ? 18.529 26.063 22.212 1.00 11.34 345 ASN A C 1
ATOM 2565 O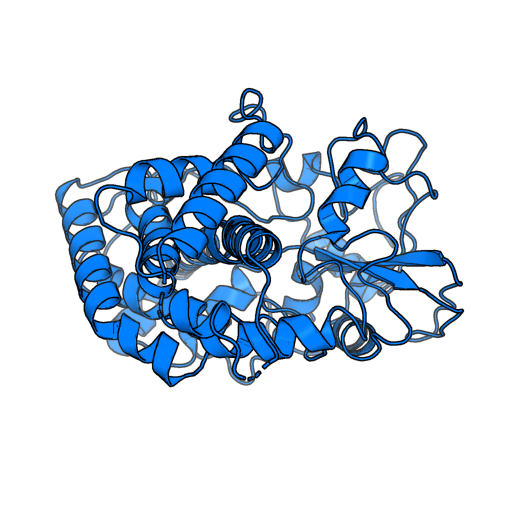 O . ASN A 1 345 ? 17.859 26.485 23.140 1.00 14.02 345 ASN A O 1
ATOM 2570 N N . PHE A 1 346 ? 18.638 24.750 21.909 1.00 11.30 346 PHE A N 1
ATOM 2571 C CA . PHE A 1 346 ? 17.982 23.688 22.651 1.00 12.85 346 PHE A CA 1
ATOM 2572 C C . PHE A 1 346 ? 18.951 22.655 23.152 1.00 13.38 346 PHE A C 1
ATOM 2573 O O . PHE A 1 346 ? 18.621 21.465 23.377 1.00 16.01 346 PHE A O 1
ATOM 2581 N N . ASP A 1 347 ? 20.213 23.098 23.225 1.00 14.32 347 ASP A N 1
ATOM 2582 C CA . ASP A 1 347 ? 21.306 22.219 23.620 1.00 15.90 347 ASP A CA 1
ATOM 2583 C C . ASP A 1 347 ? 21.174 21.844 25.135 1.00 17.18 347 ASP A C 1
ATOM 2584 O O . ASP A 1 347 ? 21.331 22.755 26.006 1.00 18.51 347 ASP A O 1
ATOM 2589 N N . GLU A 1 348 ? 20.944 20.549 25.393 1.00 17.98 348 GLU A N 1
ATOM 2590 C CA . GLU A 1 348 ? 20.628 20.055 26.714 1.00 20.47 348 GLU A CA 1
ATOM 2591 C C . GLU A 1 348 ? 21.810 20.232 27.618 1.00 21.90 348 GLU A C 1
ATOM 2592 O O . GLU A 1 348 ? 21.633 20.214 28.869 1.00 23.32 348 GLU A O 1
ATOM 2598 N N . GLU A 1 349 ? 23.035 20.322 27.114 1.00 21.71 349 GLU A N 1
ATOM 2599 C CA . GLU A 1 349 ? 24.162 20.491 28.027 1.00 25.39 349 GLU A CA 1
ATOM 2600 C C . GLU A 1 349 ? 24.338 21.973 28.546 1.00 25.39 349 GLU A C 1
ATOM 2601 O O . GLU A 1 349 ? 25.003 22.227 29.531 1.00 25.27 349 GLU A O 1
ATOM 2607 N N . VAL A 1 350 ? 23.608 22.932 27.926 1.00 26.02 350 VAL A N 1
ATOM 2608 C CA . VAL A 1 350 ? 23.776 24.339 28.188 1.00 27.53 350 VAL A CA 1
ATOM 2609 C C . VAL A 1 350 ? 22.523 24.880 28.859 1.00 27.19 350 VAL A C 1
ATOM 2610 O O . VAL A 1 350 ? 22.641 25.718 29.752 1.00 28.60 350 VAL A O 1
ATOM 2614 N N . PHE A 1 351 ? 21.292 24.456 28.457 1.00 24.93 351 PHE A N 1
ATOM 2615 C CA . PHE A 1 351 ? 20.064 25.036 29.051 1.00 24.89 351 PHE A CA 1
ATOM 2616 C C . PHE A 1 351 ? 19.428 24.040 29.931 1.00 29.34 351 PHE A C 1
ATOM 2617 O O . PHE A 1 351 ? 19.137 22.989 29.453 1.00 31.91 351 PHE A O 1
ATOM 2625 N N . GLN A 1 352 ? 19.037 24.401 31.154 1.00 30.58 352 GLN A N 1
ATOM 2626 C CA . GLN A 1 352 ? 18.239 23.481 31.949 1.00 32.66 352 GLN A CA 1
ATOM 2627 C C . GLN A 1 352 ? 16.837 23.336 31.336 1.00 31.53 352 GLN A C 1
ATOM 2628 O O . GLN A 1 352 ? 16.193 24.335 31.122 1.00 30.60 352 GLN A O 1
ATOM 2634 N N . ASP A 1 353 ? 16.347 22.110 31.104 1.00 32.08 353 ASP A N 1
ATOM 2635 C CA . ASP A 1 353 ? 15.032 21.864 30.537 1.00 31.76 353 ASP A CA 1
ATOM 2636 C C . ASP A 1 353 ? 14.749 22.776 29.298 1.00 28.15 353 ASP A C 1
ATOM 2637 O O . ASP A 1 353 ? 13.850 23.638 29.297 1.00 26.61 353 ASP A O 1
ATOM 2642 N N . PRO A 1 354 ? 15.566 22.610 28.263 1.00 26.75 354 PRO A N 1
ATOM 2643 C CA . PRO A 1 354 ? 15.509 23.584 27.148 1.00 24.98 354 PRO A CA 1
ATOM 2644 C C . PRO A 1 354 ? 14.132 23.551 26.470 1.00 22.35 354 PRO A C 1
ATOM 2645 O O . PRO A 1 354 ? 13.779 24.492 25.742 1.00 21.32 354 PRO A O 1
ATOM 2649 N N . PHE A 1 355 ? 13.431 22.437 26.520 1.00 22.39 355 PHE A N 1
ATOM 2650 C CA . PHE A 1 355 ? 12.093 22.369 25.874 1.00 21.53 355 PHE A CA 1
ATOM 2651 C C . PHE A 1 355 ? 10.945 22.936 26.719 1.00 23.01 355 PHE A C 1
ATOM 2652 O O . PHE A 1 355 ? 9.802 22.814 26.314 1.00 23.36 355 PHE A O 1
ATOM 2660 N N . THR A 1 356 ? 11.293 23.673 27.764 1.00 23.05 356 THR A N 1
ATOM 2661 C CA . THR A 1 356 ? 10.315 24.294 28.628 1.00 23.45 356 THR A CA 1
ATOM 2662 C C . THR A 1 356 ? 10.481 25.741 28.310 1.00 21.32 356 THR A C 1
ATOM 2663 O O . THR A 1 356 ? 11.633 26.280 28.253 1.00 22.16 356 THR A O 1
ATOM 2667 N N . PHE A 1 357 ? 9.375 26.444 27.983 1.00 19.24 357 PHE A N 1
ATOM 2668 C CA . PHE A 1 357 ? 9.373 27.890 27.727 1.00 17.84 357 PHE A CA 1
ATOM 2669 C C . PHE A 1 357 ? 9.316 28.576 29.078 1.00 18.93 357 PHE A C 1
ATOM 2670 O O . PHE A 1 357 ? 8.276 28.394 29.791 1.00 19.60 357 PHE A O 1
ATOM 2678 N N . ASN A 1 358 ? 10.334 29.308 29.437 1.00 18.76 358 ASN A N 1
ATOM 2679 C CA . ASN A 1 358 ? 10.453 29.838 30.770 1.00 20.09 358 ASN A CA 1
ATOM 2680 C C . ASN A 1 358 ? 10.829 31.307 30.681 1.00 19.69 358 ASN A C 1
ATOM 2681 O O . ASN A 1 358 ? 11.962 31.655 30.409 1.00 20.25 358 ASN A O 1
ATOM 2686 N N . ILE A 1 359 ? 9.846 32.196 30.834 1.00 19.21 359 ILE A N 1
ATOM 2687 C CA . ILE A 1 359 ? 10.112 33.639 30.636 1.00 19.35 359 ILE A CA 1
ATOM 2688 C C . ILE A 1 359 ? 11.000 34.272 31.682 1.00 19.15 359 ILE A C 1
ATOM 2689 O O . ILE A 1 359 ? 11.339 35.443 31.516 1.00 20.06 359 ILE A O 1
ATOM 2694 N N . LEU A 1 360 ? 11.376 33.469 32.697 1.00 17.87 360 LEU A N 1
ATOM 2695 C CA . LEU A 1 360 ? 12.319 33.888 33.724 1.00 19.42 360 LEU A CA 1
ATOM 2696 C C . LEU A 1 360 ? 13.637 33.150 33.542 1.00 20.96 360 LEU A C 1
ATOM 2697 O O . LEU A 1 360 ? 14.488 33.124 34.427 1.00 22.80 360 LEU A O 1
ATOM 2702 N N . ARG A 1 361 ? 13.873 32.611 32.372 1.00 20.00 361 ARG A N 1
ATOM 2703 C CA . ARG A 1 361 ? 15.067 31.797 32.171 1.00 20.21 361 ARG A CA 1
ATOM 2704 C C . ARG A 1 361 ? 16.314 32.613 32.418 1.00 21.72 361 ARG A C 1
ATOM 2705 O O . ARG A 1 361 ? 16.565 33.686 31.892 1.00 22.18 361 ARG A O 1
ATOM 2713 N N . ASN A 1 362 ? 17.169 31.986 33.223 1.00 24.12 362 ASN A N 1
ATOM 2714 C CA . ASN A 1 362 ? 18.403 32.578 33.561 1.00 25.02 362 ASN A CA 1
ATOM 2715 C C . ASN A 1 362 ? 19.266 31.383 34.079 1.00 26.41 362 ASN A C 1
ATOM 2716 O O . ASN A 1 362 ? 18.823 30.594 34.942 1.00 28.68 362 ASN A O 1
ATOM 2721 N N . PRO A 1 363 ? 20.488 31.281 33.601 1.00 25.26 363 PRO A N 1
ATOM 2722 C CA . PRO A 1 363 ? 21.117 32.149 32.594 1.00 24.85 363 PRO A CA 1
ATOM 2723 C C . PRO A 1 363 ? 20.410 31.883 31.254 1.00 23.09 363 PRO A C 1
ATOM 2724 O O . PRO A 1 363 ? 19.657 30.819 31.141 1.00 24.60 363 PRO A O 1
ATOM 2728 N N . ASN A 1 364 ? 20.691 32.697 30.236 1.00 20.66 364 ASN A N 1
ATOM 2729 C CA . ASN A 1 364 ? 20.083 32.452 28.843 1.00 19.12 364 ASN A CA 1
ATOM 2730 C C . ASN A 1 364 ? 21.094 32.823 27.698 1.00 19.38 364 ASN A C 1
ATOM 2731 O O . ASN A 1 364 ? 20.966 33.800 27.011 1.00 20.27 364 ASN A O 1
ATOM 2736 N N . PRO A 1 365 ? 22.102 31.962 27.558 1.00 19.31 365 PRO A N 1
ATOM 2737 C CA . PRO A 1 365 ? 23.189 32.243 26.598 1.00 18.17 365 PRO A CA 1
ATOM 2738 C C . PRO A 1 365 ? 22.860 31.810 25.188 1.00 16.85 365 PRO A C 1
ATOM 2739 O O . PRO A 1 365 ? 23.656 31.214 24.519 1.00 17.74 365 PRO A O 1
ATOM 2743 N N . HIS A 1 366 ? 21.658 32.163 24.717 1.00 15.02 366 HIS A N 1
ATOM 2744 C CA . HIS A 1 366 ? 21.227 31.739 23.398 1.00 13.54 366 HIS A CA 1
ATOM 2745 C C . HIS A 1 366 ? 21.986 32.438 22.270 1.00 13.42 366 HIS A C 1
ATOM 2746 O O . HIS A 1 366 ? 22.598 33.500 22.417 1.00 14.80 366 HIS A O 1
ATOM 2753 N N . VAL A 1 367 ? 21.850 31.778 21.125 1.00 12.80 367 VAL A N 1
ATOM 2754 C CA . VAL A 1 367 ? 22.461 32.304 19.861 1.00 12.94 367 VAL A CA 1
ATOM 2755 C C . VAL A 1 367 ? 21.417 32.690 18.808 1.00 12.20 367 VAL A C 1
ATOM 2756 O O . VAL A 1 367 ? 21.630 32.666 17.594 1.00 12.77 367 VAL A O 1
ATOM 2760 N N . GLY A 1 368 ? 20.235 33.114 19.290 1.00 11.42 368 GLY A N 1
ATOM 2761 C CA . GLY A 1 368 ? 19.250 33.628 18.336 1.00 10.35 368 GLY A CA 1
ATOM 2762 C C . GLY A 1 368 ? 19.749 34.856 17.557 1.00 10.96 368 GLY A C 1
ATOM 2763 O O . GLY A 1 368 ? 19.316 35.050 16.421 1.00 11.75 368 GLY A O 1
ATOM 2764 N N . PHE A 1 369 ? 20.632 35.672 18.169 1.00 11.31 369 PHE A N 1
ATOM 2765 C CA . PHE A 1 369 ? 21.212 36.859 17.495 1.00 11.98 369 PHE A CA 1
ATOM 2766 C C . PHE A 1 369 ? 22.616 36.498 16.992 1.00 13.28 369 PHE A C 1
ATOM 2767 O O . PHE A 1 369 ? 23.400 37.388 16.654 1.00 14.30 369 PHE A O 1
ATOM 2775 N N . GLY A 1 370 ? 22.884 35.176 16.863 1.00 12.97 370 GLY A N 1
ATOM 2776 C CA . GLY A 1 370 ? 24.198 34.710 16.424 1.00 14.65 370 GLY A CA 1
ATOM 2777 C C . GLY A 1 370 ? 25.105 34.357 17.610 1.00 15.62 370 GLY A C 1
ATOM 2778 O O . GLY A 1 370 ? 24.771 34.603 18.780 1.00 17.34 370 GLY A O 1
ATOM 2779 N N . GLY A 1 371 ? 26.299 33.839 17.255 1.00 17.76 371 GLY A N 1
ATOM 2780 C CA . GLY A 1 371 ? 27.395 33.631 18.265 1.00 21.23 371 GLY A CA 1
ATOM 2781 C C . GLY A 1 371 ? 28.075 35.059 18.505 1.00 23.07 371 GLY A C 1
ATOM 2782 O O . GLY A 1 371 ? 28.141 35.836 17.686 1.00 24.38 371 GLY A O 1
ATOM 2783 N N . THR A 1 372 ? 28.644 35.471 19.659 1.00 26.39 372 THR A N 1
ATOM 2784 C CA . THR A 1 372 ? 29.377 36.656 19.807 1.00 25.63 372 THR A CA 1
ATOM 2785 C C . THR A 1 372 ? 30.592 36.577 18.824 1.00 23.89 372 THR A C 1
ATOM 2786 O O . THR A 1 372 ? 31.218 35.478 18.645 1.00 25.66 372 THR A O 1
ATOM 2790 N N . GLY A 1 373 ? 30.863 37.675 18.180 1.00 19.95 373 GLY A N 1
ATOM 2791 C CA . GLY A 1 373 ? 31.912 37.737 17.205 1.00 19.01 373 GLY A CA 1
ATOM 2792 C C . GLY A 1 373 ? 31.669 38.904 16.284 1.00 18.61 373 GLY A C 1
ATOM 2793 O O . GLY A 1 373 ? 30.818 39.779 16.556 1.00 18.72 373 GLY A O 1
ATOM 2794 N N . ALA A 1 374 ? 32.386 38.958 15.178 1.00 17.90 374 ALA A N 1
ATOM 2795 C CA . ALA A 1 374 ? 32.467 40.176 14.399 1.00 19.47 374 ALA A CA 1
ATOM 2796 C C . ALA A 1 374 ? 31.080 40.568 13.869 1.00 17.90 374 ALA A C 1
ATOM 2797 O O . ALA A 1 374 ? 30.866 41.737 13.621 1.00 18.57 374 ALA A O 1
ATOM 2799 N N . HIS A 1 375 ? 30.213 39.604 13.527 1.00 16.47 375 HIS A N 1
ATOM 2800 C CA . HIS A 1 375 ? 28.933 39.931 12.865 1.00 15.67 375 HIS A CA 1
ATOM 2801 C C . HIS A 1 375 ? 27.728 39.828 13.830 1.00 16.46 375 HIS A C 1
ATOM 2802 O O . HIS A 1 375 ? 26.583 39.950 13.378 1.00 17.30 375 HIS A O 1
ATOM 2809 N N . TYR A 1 376 ? 27.975 39.767 15.121 1.00 17.62 376 TYR A N 1
ATOM 2810 C CA . TYR A 1 376 ? 26.856 39.650 16.070 1.00 18.05 376 TYR A CA 1
ATOM 2811 C C . TYR A 1 376 ? 25.836 40.752 15.775 1.00 17.49 376 TYR A C 1
ATOM 2812 O O . TYR A 1 376 ? 26.168 41.883 15.476 1.00 17.53 376 TYR A O 1
ATOM 2821 N N . CYS A 1 377 ? 24.552 40.401 15.866 1.00 15.99 377 CYS A N 1
ATOM 2822 C CA . CYS A 1 377 ? 23.482 41.243 15.434 1.00 14.36 377 CYS A CA 1
ATOM 2823 C C . CYS A 1 377 ? 23.581 42.660 15.962 1.00 14.89 377 CYS A C 1
ATOM 2824 O O . CYS A 1 377 ? 23.457 42.880 17.174 1.00 16.25 377 CYS A O 1
ATOM 2827 N N . ILE A 1 378 ? 23.668 43.657 15.046 1.00 15.48 378 ILE A N 1
ATOM 2828 C CA . ILE A 1 378 ? 23.766 45.001 15.515 1.00 17.80 378 ILE A CA 1
ATOM 2829 C C . ILE A 1 378 ? 22.456 45.590 15.988 1.00 17.26 378 ILE A C 1
ATOM 2830 O O . ILE A 1 378 ? 22.398 46.521 16.756 1.00 18.51 378 ILE A O 1
ATOM 2835 N N . GLY A 1 379 ? 21.367 44.960 15.561 1.00 15.37 379 GLY A N 1
ATOM 2836 C CA . GLY A 1 379 ? 20.019 45.386 15.888 1.00 15.55 379 GLY A CA 1
ATOM 2837 C C . GLY A 1 379 ? 19.451 44.721 17.152 1.00 15.90 379 GLY A C 1
ATOM 2838 O O . GLY A 1 379 ? 18.279 44.883 17.403 1.00 17.08 379 GLY A O 1
ATOM 2839 N N . ALA A 1 380 ? 20.240 44.037 17.932 1.00 15.79 380 ALA A N 1
ATOM 2840 C CA . ALA A 1 380 ? 19.668 43.187 18.980 1.00 16.71 380 ALA A CA 1
ATOM 2841 C C . ALA A 1 380 ? 18.893 44.012 20.014 1.00 16.46 380 ALA A C 1
ATOM 2842 O O . ALA A 1 380 ? 17.809 43.628 20.443 1.00 15.96 380 ALA A O 1
ATOM 2844 N N . ASN A 1 381 ? 19.475 45.113 20.447 1.00 17.05 381 ASN A N 1
ATOM 2845 C CA . ASN A 1 381 ? 18.679 45.925 21.384 1.00 19.15 381 ASN A CA 1
ATOM 2846 C C . ASN A 1 381 ? 17.442 46.524 20.789 1.00 16.80 381 ASN A C 1
ATOM 2847 O O . ASN A 1 381 ? 16.457 46.684 21.530 1.00 16.73 381 ASN A O 1
ATOM 2852 N N . LEU A 1 382 ? 17.478 46.940 19.510 1.00 16.61 382 LEU A N 1
ATOM 2853 C CA . LEU A 1 382 ? 16.270 47.446 18.870 1.00 16.90 382 LEU A CA 1
ATOM 2854 C C . LEU A 1 382 ? 15.237 46.325 18.783 1.00 15.45 382 LEU A C 1
ATOM 2855 O O . LEU A 1 382 ? 14.034 46.579 19.015 1.00 15.88 382 LEU A O 1
ATOM 2860 N N . ALA A 1 383 ? 15.646 45.102 18.475 1.00 14.40 383 ALA A N 1
ATOM 2861 C CA . ALA A 1 383 ? 14.683 43.993 18.371 1.00 14.96 383 ALA A CA 1
ATOM 2862 C C . ALA A 1 383 ? 14.114 43.756 19.758 1.00 13.65 383 ALA A C 1
ATOM 2863 O O . ALA A 1 383 ? 12.899 43.553 19.903 1.00 14.22 383 ALA A O 1
ATOM 2865 N N . ARG A 1 384 ? 14.938 43.714 20.827 1.00 14.90 384 ARG A N 1
ATOM 2866 C CA . ARG A 1 384 ? 14.399 43.468 22.196 1.00 15.08 384 ARG A CA 1
ATOM 2867 C C . ARG A 1 384 ? 13.374 44.544 22.577 1.00 16.84 384 ARG A C 1
ATOM 2868 O O . ARG A 1 384 ? 12.338 44.225 23.181 1.00 16.32 384 ARG A O 1
ATOM 2876 N N A MET A 1 385 ? 13.650 45.794 22.223 0.19 18.43 385 MET A N 1
ATOM 2877 N N B MET A 1 385 ? 13.680 45.769 22.188 0.81 15.86 385 MET A N 1
ATOM 2878 C CA A MET A 1 385 ? 12.715 46.855 22.571 0.19 20.22 385 MET A CA 1
ATOM 2879 C CA B MET A 1 385 ? 12.793 46.871 22.525 0.81 17.33 385 MET A CA 1
ATOM 2880 C C A MET A 1 385 ? 11.412 46.656 21.800 0.19 18.59 385 MET A C 1
ATOM 2881 C C B MET A 1 385 ? 11.456 46.681 21.785 0.81 17.14 385 MET A C 1
ATOM 2882 O O A MET A 1 385 ? 10.328 46.784 22.368 0.19 18.90 385 MET A O 1
ATOM 2883 O O B MET A 1 385 ? 10.377 46.864 22.357 0.81 17.34 385 MET A O 1
ATOM 2892 N N . THR A 1 386 ? 11.513 46.349 20.509 1.00 16.24 386 THR A N 1
ATOM 2893 C CA . THR A 1 386 ? 10.312 46.087 19.700 1.00 16.07 386 THR A CA 1
ATOM 2894 C C . THR A 1 386 ? 9.482 44.984 20.288 1.00 15.01 386 THR A C 1
ATOM 2895 O O . THR A 1 386 ? 8.239 45.141 20.454 1.00 15.07 386 THR A O 1
ATOM 2899 N N . ILE A 1 387 ? 10.119 43.897 20.647 1.00 13.36 387 ILE A N 1
ATOM 2900 C CA . ILE A 1 387 ? 9.444 42.736 21.306 1.00 13.32 387 ILE A CA 1
ATOM 2901 C C . ILE A 1 387 ? 8.795 43.147 22.628 1.00 13.68 387 ILE A C 1
ATOM 2902 O O . ILE A 1 387 ? 7.635 42.886 22.873 1.00 14.03 387 ILE A O 1
ATOM 2907 N N . ASN A 1 388 ? 9.566 43.869 23.464 1.00 14.63 388 ASN A N 1
ATOM 2908 C CA . ASN A 1 388 ? 8.982 44.254 24.757 1.00 14.42 388 ASN A CA 1
ATOM 2909 C C . ASN A 1 388 ? 7.726 45.159 24.592 1.00 16.38 388 ASN A C 1
ATOM 2910 O O . ASN A 1 388 ? 6.747 45.019 25.299 1.00 16.87 388 ASN A O 1
ATOM 2915 N N . LEU A 1 389 ? 7.845 46.109 23.675 1.00 16.02 389 LEU A N 1
ATOM 2916 C CA . LEU A 1 389 ? 6.767 47.081 23.461 1.00 16.40 389 LEU A CA 1
ATOM 2917 C C . LEU A 1 389 ? 5.516 46.374 22.963 1.00 15.49 389 LEU A C 1
ATOM 2918 O O . LEU A 1 389 ? 4.399 46.653 23.441 1.00 16.44 389 LEU A O 1
ATOM 2923 N N . ILE A 1 390 ? 5.625 45.485 21.977 1.00 14.90 390 ILE A N 1
ATOM 2924 C CA . ILE A 1 390 ? 4.454 44.826 21.439 1.00 15.92 390 ILE A CA 1
ATOM 2925 C C . ILE A 1 390 ? 3.806 43.879 22.460 1.00 15.25 390 ILE A C 1
ATOM 2926 O O . ILE A 1 390 ? 2.589 43.860 22.608 1.00 15.84 390 ILE A O 1
ATOM 2931 N N . PHE A 1 391 ? 4.613 43.084 23.188 1.00 14.97 391 PHE A N 1
ATOM 2932 C CA . PHE A 1 391 ? 4.014 42.180 24.193 1.00 14.59 391 PHE A CA 1
ATOM 2933 C C . PHE A 1 391 ? 3.387 42.961 25.341 1.00 16.07 391 PHE A C 1
ATOM 2934 O O . PHE A 1 391 ? 2.352 42.522 25.868 1.00 16.29 391 PHE A O 1
ATOM 2942 N N . ASN A 1 392 ? 3.968 44.110 25.716 1.00 16.17 392 ASN A N 1
ATOM 2943 C CA . ASN A 1 392 ? 3.270 44.941 26.761 1.00 17.69 392 ASN A CA 1
ATOM 2944 C C . ASN A 1 392 ? 1.938 45.379 26.265 1.00 18.30 392 ASN A C 1
ATOM 2945 O O . ASN A 1 392 ? 0.891 45.333 27.003 1.00 18.99 392 ASN A O 1
ATOM 2950 N N . ALA A 1 393 ? 1.900 45.785 25.016 1.00 16.69 393 ALA A N 1
ATOM 2951 C CA . ALA A 1 393 ? 0.644 46.266 24.418 1.00 18.71 393 ALA A CA 1
ATOM 2952 C C . ALA A 1 393 ? -0.341 45.136 24.285 1.00 19.10 393 ALA A C 1
ATOM 2953 O O . ALA A 1 393 ? -1.572 45.374 24.491 1.00 19.12 393 ALA A O 1
ATOM 2955 N N . VAL A 1 394 ? 0.097 43.941 23.901 1.00 17.96 394 VAL A N 1
ATOM 2956 C CA . VAL A 1 394 ? -0.858 42.807 23.790 1.00 18.46 394 VAL A CA 1
ATOM 2957 C C . VAL A 1 394 ? -1.397 42.495 25.154 1.00 18.31 394 VAL A C 1
ATOM 2958 O O . VAL A 1 394 ? -2.621 42.278 25.297 1.00 18.78 394 VAL A O 1
ATOM 2962 N N . ALA A 1 395 ? -0.565 42.448 26.164 1.00 20.09 395 ALA A N 1
ATOM 2963 C CA . ALA A 1 395 ? -1.019 42.175 27.556 1.00 20.72 395 ALA A CA 1
ATOM 2964 C C . ALA A 1 395 ? -2.004 43.224 27.990 1.00 23.12 395 ALA A C 1
ATOM 2965 O O . ALA A 1 395 ? -2.943 42.901 28.714 1.00 23.98 395 ALA A O 1
ATOM 2967 N N . ASP A 1 396 ? -1.823 44.461 27.534 1.00 22.46 396 ASP A N 1
ATOM 2968 C CA . ASP A 1 396 ? -2.682 45.599 28.083 1.00 24.52 396 ASP A CA 1
ATOM 2969 C C . ASP A 1 396 ? -4.043 45.509 27.330 1.00 25.40 396 ASP A C 1
ATOM 2970 O O . ASP A 1 396 ? -5.068 45.924 27.891 1.00 26.85 396 ASP A O 1
ATOM 2975 N N . HIS A 1 397 ? -4.079 45.087 26.077 1.00 23.38 397 HIS A N 1
ATOM 2976 C CA . HIS A 1 397 ? -5.300 45.275 25.260 1.00 23.68 397 HIS A CA 1
ATOM 2977 C C . HIS A 1 397 ? -5.999 43.973 24.903 1.00 24.43 397 HIS A C 1
ATOM 2978 O O . HIS A 1 397 ? -7.212 44.040 24.617 1.00 25.39 397 HIS A O 1
ATOM 2985 N N A MET A 1 398 ? -5.254 42.857 24.868 0.54 23.90 398 MET A N 1
ATOM 2986 N N B MET A 1 398 ? -5.300 42.845 24.817 0.46 24.32 398 MET A N 1
ATOM 2987 C CA A MET A 1 398 ? -5.773 41.563 24.525 0.54 23.28 398 MET A CA 1
ATOM 2988 C CA B MET A 1 398 ? -5.996 41.614 24.595 0.46 24.17 398 MET A CA 1
ATOM 2989 C C A MET A 1 398 ? -5.352 40.472 25.490 0.54 22.24 398 MET A C 1
ATOM 2990 C C B MET A 1 398 ? -5.433 40.504 25.470 0.46 22.67 398 MET A C 1
ATOM 2991 O O A MET A 1 398 ? -4.769 39.506 25.071 0.54 21.95 398 MET A O 1
ATOM 2992 O O B MET A 1 398 ? -4.853 39.561 24.975 0.46 22.24 398 MET A O 1
ATOM 3001 N N . PRO A 1 399 ? -5.562 40.657 26.784 1.00 21.51 399 PRO A N 1
ATOM 3002 C CA . PRO A 1 399 ? -4.986 39.667 27.688 1.00 22.14 399 PRO A CA 1
ATOM 3003 C C . PRO A 1 399 ? -5.585 38.314 27.519 1.00 21.80 399 PRO A C 1
ATOM 3004 O O . PRO A 1 399 ? -4.987 37.339 28.031 1.00 21.18 399 PRO A O 1
ATOM 3008 N N . ASP A 1 400 ? -6.743 38.117 26.900 1.00 22.15 400 ASP A N 1
ATOM 3009 C CA . ASP A 1 400 ? -7.334 36.826 26.909 1.00 24.20 400 ASP A CA 1
ATOM 3010 C C . ASP A 1 400 ? -7.358 36.236 25.493 1.00 23.98 400 ASP A C 1
ATOM 3011 O O . ASP A 1 400 ? -8.082 35.214 25.204 1.00 24.44 400 ASP A O 1
ATOM 3016 N N . LEU A 1 401 ? -6.393 36.665 24.637 1.00 22.88 401 LEU A N 1
ATOM 3017 C CA . LEU A 1 401 ? -6.411 36.132 23.289 1.00 22.60 401 LEU A CA 1
ATOM 3018 C C . LEU A 1 401 ? -6.188 34.627 23.211 1.00 21.57 401 LEU A C 1
ATOM 3019 O O . LEU A 1 401 ? -5.462 34.036 24.044 1.00 22.12 401 LEU A O 1
ATOM 3024 N N . LYS A 1 402 ? -6.794 33.995 22.170 1.00 21.29 402 LYS A N 1
ATOM 3025 C CA . LYS A 1 402 ? -6.747 32.550 22.013 1.00 23.43 402 LYS A CA 1
ATOM 3026 C C . LYS A 1 402 ? -6.667 32.216 20.527 1.00 21.29 402 LYS A C 1
ATOM 3027 O O . LYS A 1 402 ? -7.312 32.905 19.751 1.00 21.76 402 LYS A O 1
ATOM 3033 N N . PRO A 1 403 ? -5.874 31.173 20.130 1.00 20.06 403 PRO A N 1
ATOM 3034 C CA . PRO A 1 403 ? -5.870 30.837 18.699 1.00 19.56 403 PRO A CA 1
ATOM 3035 C C . PRO A 1 403 ? -7.169 30.234 18.230 1.00 20.30 403 PRO A C 1
ATOM 3036 O O . PRO A 1 403 ? -7.910 29.635 18.975 1.00 21.51 403 PRO A O 1
ATOM 3040 N N . ILE A 1 404 ? -7.414 30.395 16.941 1.00 19.16 404 ILE A N 1
ATOM 3041 C CA . ILE A 1 404 ? -8.551 29.775 16.224 1.00 20.60 404 ILE A CA 1
ATOM 3042 C C . ILE A 1 404 ? -8.141 28.584 15.395 1.00 20.17 404 ILE A C 1
ATOM 3043 O O . ILE A 1 404 ? -8.819 27.574 15.384 1.00 22.13 404 ILE A O 1
ATOM 3048 N N . SER A 1 405 ? -6.979 28.654 14.695 1.00 19.10 405 SER A N 1
ATOM 3049 C CA . SER A 1 405 ? -6.516 27.521 13.894 1.00 18.54 405 SER A CA 1
ATOM 3050 C C . SER A 1 405 ? -4.951 27.576 13.865 1.00 18.95 405 SER A C 1
ATOM 3051 O O . SER A 1 405 ? -4.320 28.513 14.420 1.00 19.19 405 SER A O 1
ATOM 3054 N N . ALA A 1 406 ? -4.397 26.580 13.231 1.00 18.74 406 ALA A N 1
ATOM 3055 C CA . ALA A 1 406 ? -2.914 26.343 13.345 1.00 19.11 406 ALA A CA 1
ATOM 3056 C C . ALA A 1 406 ? -2.161 27.419 12.531 1.00 17.63 406 ALA A C 1
ATOM 3057 O O . ALA A 1 406 ? -2.614 27.864 11.448 1.00 17.38 406 ALA A O 1
ATOM 3059 N N . PRO A 1 407 ? -0.967 27.785 12.976 1.00 16.11 407 PRO A N 1
ATOM 3060 C CA . PRO A 1 407 ? -0.084 28.652 12.144 1.00 14.69 407 PRO A CA 1
ATOM 3061 C C . PRO A 1 407 ? 0.259 28.017 10.792 1.00 14.31 407 PRO A C 1
ATOM 3062 O O . PRO A 1 407 ? 0.367 26.792 10.677 1.00 15.22 407 PRO A O 1
ATOM 3066 N N . GLU A 1 408 ? 0.360 28.879 9.782 1.00 13.67 408 GLU A N 1
ATOM 3067 C CA . GLU A 1 408 ? 0.844 28.463 8.454 1.00 12.82 408 GLU A CA 1
ATOM 3068 C C . GLU A 1 408 ? 2.347 28.785 8.349 1.00 12.88 408 GLU A C 1
ATOM 3069 O O . GLU A 1 408 ? 2.669 29.954 8.413 1.00 13.46 408 GLU A O 1
ATOM 3075 N N . ARG A 1 409 ? 3.143 27.705 8.196 1.00 11.65 409 ARG A N 1
ATOM 3076 C CA . ARG A 1 409 ? 4.631 28.023 8.141 1.00 10.46 409 ARG A CA 1
ATOM 3077 C C . ARG A 1 409 ? 5.083 28.413 6.754 1.00 11.14 409 ARG A C 1
ATOM 3078 O O . ARG A 1 409 ? 4.534 27.973 5.706 1.00 12.74 409 ARG A O 1
ATOM 3086 N N . LEU A 1 410 ? 6.216 29.142 6.744 1.00 10.59 410 LEU A N 1
ATOM 3087 C CA . LEU A 1 410 ? 6.813 29.571 5.484 1.00 10.51 410 LEU A CA 1
ATOM 3088 C C . LEU A 1 410 ? 7.766 28.479 4.898 1.00 10.26 410 LEU A C 1
ATOM 3089 O O . LEU A 1 410 ? 8.555 27.863 5.632 1.00 11.44 410 LEU A O 1
ATOM 3094 N N . ARG A 1 411 ? 7.701 28.294 3.604 1.00 11.29 411 ARG A N 1
ATOM 3095 C CA . ARG A 1 411 ? 8.651 27.327 2.946 1.00 11.64 411 ARG A CA 1
ATOM 3096 C C . ARG A 1 411 ? 10.027 28.047 2.705 1.00 12.14 411 ARG A C 1
ATOM 3097 O O . ARG A 1 411 ? 10.177 28.752 1.719 1.00 13.42 411 ARG A O 1
ATOM 3105 N N . SER A 1 412 ? 10.939 27.819 3.640 1.00 12.08 412 SER A N 1
ATOM 3106 C CA . SER A 1 412 ? 12.305 28.376 3.563 1.00 12.83 412 SER A CA 1
ATOM 3107 C C . SER A 1 412 ? 13.198 27.377 4.252 1.00 14.03 412 SER A C 1
ATOM 3108 O O . SER A 1 412 ? 12.844 26.764 5.235 1.00 16.17 412 SER A O 1
ATOM 3111 N N . GLY A 1 413 ? 14.435 27.215 3.727 1.00 13.05 413 GLY A N 1
ATOM 3112 C CA . GLY A 1 413 ? 15.392 26.309 4.385 1.00 14.20 413 GLY A CA 1
ATOM 3113 C C . GLY A 1 413 ? 16.344 27.014 5.351 1.00 13.29 413 GLY A C 1
ATOM 3114 O O . GLY A 1 413 ? 17.223 26.349 5.917 1.00 16.03 413 GLY A O 1
ATOM 3115 N N . TRP A 1 414 ? 16.091 28.326 5.656 1.00 11.57 414 TRP A N 1
ATOM 3116 C CA . TRP A 1 414 ? 16.930 28.982 6.643 1.00 11.90 414 TRP A CA 1
ATOM 3117 C C . TRP A 1 414 ? 16.181 29.978 7.531 1.00 10.91 414 TRP A C 1
ATOM 3118 O O . TRP A 1 414 ? 16.607 30.274 8.642 1.00 12.05 414 TRP A O 1
ATOM 3129 N N A LEU A 1 415 ? 15.020 30.504 7.087 0.62 11.12 415 LEU A N 1
ATOM 3130 N N B LEU A 1 415 ? 15.039 30.517 7.070 0.38 12.05 415 LEU A N 1
ATOM 3131 C CA A LEU A 1 415 ? 14.216 31.418 7.871 0.62 11.70 415 LEU A CA 1
ATOM 3132 C CA B LEU A 1 415 ? 14.211 31.380 7.891 0.38 12.99 415 LEU A CA 1
ATOM 3133 C C A LEU A 1 415 ? 13.077 30.616 8.481 0.62 12.05 415 LEU A C 1
ATOM 3134 C C B LEU A 1 415 ? 13.105 30.544 8.499 0.38 12.23 415 LEU A C 1
ATOM 3135 O O A LEU A 1 415 ? 12.446 29.878 7.752 0.62 13.08 415 LEU A O 1
ATOM 3136 O O B LEU A 1 415 ? 12.537 29.688 7.812 0.38 12.40 415 LEU A O 1
ATOM 3145 N N . ASN A 1 416 ? 12.885 30.764 9.782 1.00 11.19 416 ASN A N 1
ATOM 3146 C CA . ASN A 1 416 ? 11.785 30.064 10.453 1.00 10.85 416 ASN A CA 1
ATOM 3147 C C . ASN A 1 416 ? 10.542 31.028 10.576 1.00 10.53 416 ASN A C 1
ATOM 3148 O O . ASN A 1 416 ? 10.473 31.893 11.434 1.00 12.42 416 ASN A O 1
ATOM 3153 N N . GLY A 1 417 ? 9.732 30.973 9.514 1.00 10.74 417 GLY A N 1
ATOM 3154 C CA . GLY A 1 417 ? 8.611 31.928 9.385 1.00 10.74 417 GLY A CA 1
ATOM 3155 C C . GLY A 1 417 ? 7.220 31.380 9.559 1.00 9.90 417 GLY A C 1
ATOM 3156 O O . GLY A 1 417 ? 6.963 30.197 9.236 1.00 12.08 417 GLY A O 1
ATOM 3157 N N . ILE A 1 418 ? 6.385 32.281 10.032 1.00 10.73 418 ILE A N 1
ATOM 3158 C CA . ILE A 1 418 ? 4.959 31.976 10.112 1.00 10.48 418 ILE A CA 1
ATOM 3159 C C . ILE A 1 418 ? 4.286 33.030 9.244 1.00 11.12 418 ILE A C 1
ATOM 3160 O O . ILE A 1 418 ? 4.380 34.260 9.422 1.00 12.42 418 ILE A O 1
ATOM 3165 N N . LYS A 1 419 ? 3.596 32.500 8.206 1.00 11.12 419 LYS A N 1
ATOM 3166 C CA . LYS A 1 419 ? 2.892 33.420 7.237 1.00 11.06 419 LYS A CA 1
ATOM 3167 C C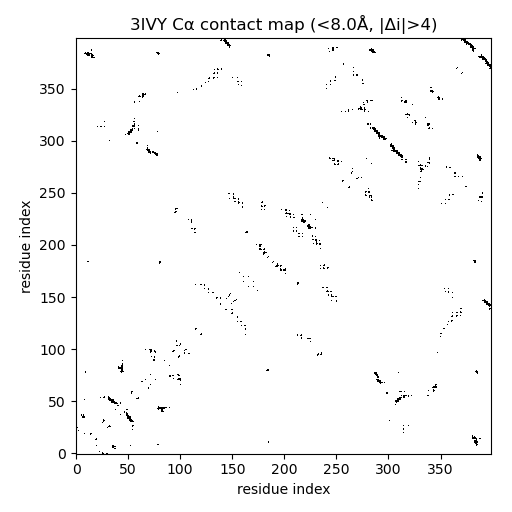 . LYS A 1 419 ? 1.599 33.992 7.792 1.00 12.59 419 LYS A C 1
ATOM 3168 O O . LYS A 1 419 ? 1.331 35.161 7.562 1.00 13.46 419 LYS A O 1
ATOM 3174 N N . HIS A 1 420 ? 0.855 33.119 8.497 1.00 12.98 420 HIS A N 1
ATOM 3175 C CA . HIS A 1 420 ? -0.499 33.586 8.960 1.00 12.85 420 HIS A CA 1
ATOM 3176 C C . HIS A 1 420 ? -0.798 32.776 10.190 1.00 14.29 420 HIS A C 1
ATOM 3177 O O . HIS A 1 420 ? -0.351 31.665 10.336 1.00 14.74 420 HIS A O 1
ATOM 3184 N N . TRP A 1 421 ? -1.641 33.345 11.081 1.00 14.26 421 TRP A N 1
ATOM 3185 C CA . TRP A 1 421 ? -2.065 32.580 12.272 1.00 13.98 421 TRP A CA 1
ATOM 3186 C C . TRP A 1 421 ? -3.393 33.244 12.743 1.00 14.67 421 TRP A C 1
ATOM 3187 O O . TRP A 1 421 ? -3.349 34.436 13.168 1.00 15.89 421 TRP A O 1
ATOM 3198 N N . GLN A 1 422 ? -4.497 32.501 12.579 1.00 15.28 422 GLN A N 1
ATOM 3199 C CA . GLN A 1 422 ? -5.798 33.118 12.911 1.00 16.61 422 GLN A CA 1
ATOM 3200 C C . GLN A 1 422 ? -6.069 33.049 14.441 1.00 17.70 422 GLN A C 1
ATOM 3201 O O . GLN A 1 422 ? -5.977 31.982 15.019 1.00 17.27 422 GLN A O 1
ATOM 3207 N N A VAL A 1 423 ? -6.316 34.162 15.065 0.73 18.19 423 VAL A N 1
ATOM 3208 N N B VAL A 1 423 ? -6.384 34.191 15.028 0.27 18.72 423 VAL A N 1
ATOM 3209 C CA A VAL A 1 423 ? -6.598 34.173 16.507 0.73 18.10 423 VAL A CA 1
ATOM 3210 C CA B VAL A 1 423 ? -6.531 34.325 16.476 0.27 19.12 423 VAL A CA 1
ATOM 3211 C C A VAL A 1 423 ? -7.850 35.012 16.817 0.73 19.65 423 VAL A C 1
ATOM 3212 C C B VAL A 1 423 ? -7.802 35.098 16.856 0.27 20.07 423 VAL A C 1
ATOM 3213 O O A VAL A 1 423 ? -8.203 35.955 16.091 0.73 19.05 423 VAL A O 1
ATOM 3214 O O B VAL A 1 423 ? -8.213 36.021 16.141 0.27 20.10 423 VAL A O 1
ATOM 3221 N N . ASP A 1 424 ? -8.394 34.723 17.996 1.00 20.14 424 ASP A N 1
ATOM 3222 C CA . ASP A 1 424 ? -9.551 35.438 18.587 1.00 22.73 424 ASP A CA 1
ATOM 3223 C C . ASP A 1 424 ? -8.933 36.364 19.638 1.00 22.85 424 ASP A C 1
ATOM 3224 O O . ASP A 1 424 ? -8.414 35.911 20.653 1.00 23.58 424 ASP A O 1
ATOM 3229 N N . TYR A 1 425 ? -8.957 37.639 19.389 1.00 23.29 425 TYR A N 1
ATOM 3230 C CA . TYR A 1 425 ? -8.296 38.587 20.292 1.00 25.37 425 TYR A CA 1
ATOM 3231 C C . TYR A 1 425 ? -9.026 38.774 21.594 1.00 28.97 425 TYR A C 1
ATOM 3232 O O . TYR A 1 425 ? -8.361 39.128 22.599 1.00 30.49 425 TYR A O 1
ATOM 3241 N N . THR A 1 426 ? -10.360 38.575 21.585 1.00 30.56 426 THR A N 1
ATOM 3242 C CA . THR A 1 426 ? -11.185 38.859 22.770 1.00 34.05 426 THR A CA 1
ATOM 3243 C C . THR A 1 426 ? -11.270 37.589 23.642 1.00 36.62 426 THR A C 1
ATOM 3244 O O . THR A 1 426 ? -11.676 37.640 24.836 1.00 36.98 426 THR A O 1
ATOM 3248 N N . GLY A 1 427 ? -10.937 36.468 23.053 1.00 39.01 427 GLY A N 1
ATOM 3249 C CA . GLY A 1 427 ? -11.138 35.195 23.625 1.00 42.28 427 GLY A CA 1
ATOM 3250 C C . GLY A 1 427 ? -12.626 34.970 23.927 1.00 43.61 427 GLY A C 1
ATOM 3251 O O . GLY A 1 427 ? -12.828 33.953 24.571 1.00 44.73 427 GLY A O 1
#

GO terms:
  GO:0008395 steroid hydroxylase activity (F, IDA)
  GO:0036199 cholest-4-en-3-one 26-monooxygenase activity (F, IDA)
  GO:0020037 heme binding (F, IDA)
  GO:0006707 cholesterol catabolic process (P, IDA)
  GO:0051701 biological process involved in interaction with host (P, IMP)
  GO:0036199 cholest-4-en-3-one 26-monooxygenase activity (F, EXP)
  GO:0006707 cholesterol catabolic process (P, IMP)

B-factor: mean 24.87, std 12.42, range [8.66, 86.12]